Protein AF-A0AA45LBG2-F1 (afdb_monomer_lite)

pLDDT: mean 70.2, std 19.53, range [20.14, 95.31]

Radius of gyration: 30.75 Å; chains: 1; bounding box: 73×48×97 Å

Structure (mmCIF, N/CA/C/O backbone):
data_AF-A0AA45LBG2-F1
#
_entry.id   AF-A0AA45LBG2-F1
#
loop_
_atom_site.group_PDB
_atom_site.id
_atom_site.type_symbol
_atom_site.label_atom_id
_atom_site.label_alt_id
_atom_site.label_comp_id
_atom_site.label_asym_id
_atom_site.label_entity_id
_atom_site.label_seq_id
_atom_site.pdbx_PDB_ins_code
_atom_site.Cartn_x
_atom_site.Cartn_y
_atom_site.Cartn_z
_atom_site.occupancy
_atom_site.B_iso_or_equiv
_atom_site.auth_seq_id
_atom_site.auth_comp_id
_atom_site.auth_asym_id
_atom_site.auth_atom_id
_atom_site.pdbx_PDB_model_num
ATOM 1 N N . MET A 1 1 ? 12.306 25.252 9.907 1.00 35.25 1 MET A N 1
ATOM 2 C CA . MET A 1 1 ? 13.655 25.398 10.498 1.00 35.25 1 MET A CA 1
ATOM 3 C C . MET A 1 1 ? 13.544 25.411 12.016 1.00 35.25 1 MET A C 1
ATOM 5 O O . MET A 1 1 ? 12.486 25.764 12.512 1.00 35.25 1 MET A O 1
ATOM 9 N N . LEU A 1 2 ? 14.654 25.067 12.680 1.00 26.41 2 LEU A N 1
ATOM 10 C CA . LEU A 1 2 ? 14.924 25.036 14.128 1.00 26.41 2 LEU A CA 1
ATOM 11 C C . LEU A 1 2 ? 14.368 23.822 14.890 1.00 26.41 2 LEU A C 1
ATOM 13 O O . LEU A 1 2 ? 13.170 23.652 15.083 1.00 26.41 2 LEU A O 1
ATOM 17 N N . GLY A 1 3 ? 15.297 22.954 15.297 1.00 33.88 3 GLY A N 1
ATOM 18 C CA . GLY A 1 3 ? 15.044 21.768 16.107 1.00 33.88 3 GLY A CA 1
ATOM 19 C C . GLY A 1 3 ? 15.405 21.949 17.578 1.00 33.88 3 GLY A C 1
ATOM 20 O O . GLY A 1 3 ? 15.834 23.021 17.993 1.00 33.88 3 GLY A O 1
ATOM 21 N N . LYS A 1 4 ? 15.269 20.857 18.338 1.00 25.25 4 LYS A N 1
ATOM 22 C CA . LYS A 1 4 ? 16.188 20.402 19.398 1.00 25.25 4 LYS A CA 1
ATOM 23 C C . LYS A 1 4 ? 15.716 19.049 19.949 1.00 25.25 4 LYS A C 1
ATOM 25 O O . LYS A 1 4 ? 14.526 18.755 20.006 1.00 25.25 4 LYS A O 1
ATOM 30 N N . SER A 1 5 ? 16.699 18.224 20.301 1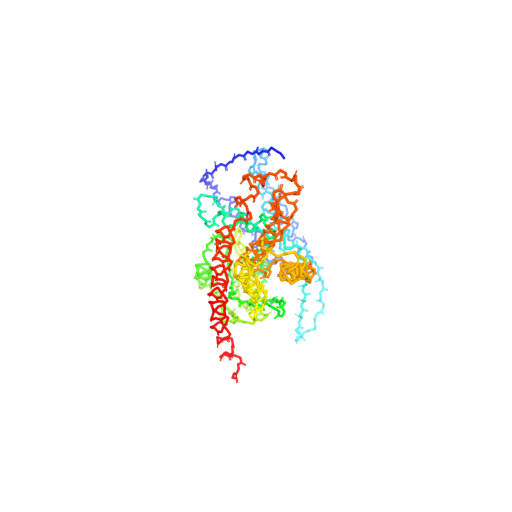.00 34.12 5 SER A N 1
ATOM 31 C CA . SER A 1 5 ? 16.584 16.914 20.951 1.00 34.12 5 SER A CA 1
ATOM 32 C C . SER A 1 5 ? 16.125 17.058 22.405 1.00 34.12 5 SER A C 1
ATOM 34 O O . SER A 1 5 ? 16.555 17.988 23.083 1.00 34.12 5 SER A O 1
ATOM 36 N N . LEU A 1 6 ? 15.332 16.109 22.914 1.00 20.69 6 LEU A N 1
ATOM 37 C CA . LEU A 1 6 ? 15.198 15.911 24.356 1.00 20.69 6 LEU A CA 1
ATOM 38 C C . LEU A 1 6 ? 14.991 14.427 24.680 1.00 20.69 6 LEU A C 1
ATOM 40 O O . LEU A 1 6 ? 14.014 13.801 24.271 1.00 20.69 6 LEU A O 1
ATOM 44 N N . LYS A 1 7 ? 15.937 13.869 25.433 1.00 30.55 7 LYS A N 1
ATOM 45 C CA . LYS A 1 7 ? 15.883 12.530 26.020 1.00 30.55 7 LYS A CA 1
ATOM 46 C C . LYS A 1 7 ? 15.613 12.731 27.508 1.00 30.55 7 LYS A C 1
ATOM 48 O O . LYS A 1 7 ? 16.436 13.343 28.176 1.00 30.55 7 LYS A O 1
ATOM 53 N N . ILE A 1 8 ? 14.488 12.242 28.029 1.00 20.14 8 ILE A N 1
ATOM 54 C CA . ILE A 1 8 ? 14.206 12.279 29.472 1.00 20.14 8 ILE A CA 1
ATOM 55 C C . ILE A 1 8 ? 13.720 10.903 29.923 1.00 20.14 8 ILE A C 1
ATOM 57 O O . ILE A 1 8 ? 12.701 10.400 29.455 1.00 20.14 8 ILE A O 1
ATOM 61 N N . ARG A 1 9 ? 14.480 10.305 30.845 1.00 28.97 9 ARG A N 1
ATOM 62 C CA . ARG A 1 9 ? 13.965 9.371 31.848 1.00 28.97 9 ARG A CA 1
ATOM 63 C C . ARG A 1 9 ? 13.453 10.224 33.006 1.00 28.97 9 ARG A C 1
ATOM 65 O O . ARG A 1 9 ? 14.201 11.077 33.471 1.00 28.97 9 ARG A O 1
ATOM 72 N N . SER A 1 10 ? 12.262 9.952 33.521 1.00 22.25 10 SER A N 1
ATOM 73 C CA . SER A 1 10 ? 11.932 10.339 34.892 1.00 22.25 10 SER A CA 1
ATOM 74 C C . SER A 1 10 ? 11.197 9.204 35.598 1.00 22.25 10 SER A C 1
ATOM 76 O O . SER A 1 10 ? 10.393 8.477 35.014 1.00 22.25 10 SER A O 1
ATOM 78 N N . LYS A 1 11 ? 11.576 9.013 36.859 1.00 30.53 11 LYS A N 1
ATOM 79 C CA . LYS A 1 11 ? 10.874 8.230 37.871 1.00 30.53 11 LYS A CA 1
ATOM 80 C C . LYS A 1 11 ? 10.246 9.292 38.769 1.00 30.53 11 LYS A C 1
ATOM 82 O O . LYS A 1 11 ? 10.995 10.072 39.351 1.00 30.53 11 LYS A O 1
ATOM 87 N N . THR A 1 12 ? 8.923 9.338 38.875 1.00 29.08 12 THR A N 1
ATOM 88 C CA . THR A 1 12 ? 8.238 10.326 39.723 1.00 29.08 12 THR A CA 1
ATOM 89 C C . THR A 1 12 ? 7.514 9.602 40.856 1.00 29.08 12 THR A C 1
ATOM 91 O O . THR A 1 12 ? 6.721 8.693 40.609 1.00 29.08 12 THR A O 1
ATOM 94 N N . ARG A 1 13 ? 7.822 9.975 42.104 1.00 29.02 13 ARG A N 1
ATOM 95 C CA . ARG A 1 13 ? 7.054 9.615 43.307 1.00 29.02 13 ARG A CA 1
ATOM 96 C C . ARG A 1 13 ? 6.000 10.700 43.528 1.00 29.02 13 ARG A C 1
ATOM 98 O O . ARG A 1 13 ? 6.351 11.870 43.603 1.00 29.02 13 ARG A O 1
ATOM 105 N N . PHE A 1 14 ? 4.739 10.298 43.641 1.00 35.19 14 PHE A N 1
ATOM 106 C CA . PHE A 1 14 ? 3.656 11.140 44.156 1.00 35.19 14 PHE A CA 1
ATOM 107 C C . PHE A 1 14 ? 3.717 11.168 45.694 1.00 35.19 14 PHE A C 1
ATOM 109 O O . PHE A 1 14 ? 4.195 10.202 46.294 1.00 35.19 14 PHE A O 1
ATOM 116 N N . ARG A 1 15 ? 3.180 12.214 46.337 1.00 45.16 15 ARG A N 1
ATOM 117 C CA . ARG A 1 15 ? 2.602 12.053 47.683 1.00 45.16 15 ARG A CA 1
ATOM 118 C C . ARG A 1 15 ? 1.283 11.286 47.523 1.00 45.16 15 ARG A C 1
ATOM 120 O O . ARG A 1 15 ? 0.540 11.544 46.579 1.00 45.16 15 ARG A O 1
ATOM 127 N N . ASN A 1 16 ? 1.031 10.297 48.381 1.00 47.50 16 ASN A N 1
ATOM 128 C CA . ASN A 1 16 ? -0.108 9.380 48.228 1.00 47.50 16 ASN A CA 1
ATOM 129 C C . ASN A 1 16 ? -1.469 10.102 48.226 1.00 47.50 16 ASN A C 1
ATOM 131 O O . ASN A 1 16 ? -2.385 9.654 47.540 1.00 47.50 16 ASN A O 1
ATOM 135 N N . ASP A 1 17 ? -1.564 11.245 48.900 1.00 41.84 17 ASP A N 1
ATOM 136 C CA . ASP A 1 17 ? -2.836 11.922 49.171 1.00 41.84 17 ASP A CA 1
ATOM 137 C C . ASP A 1 17 ? -3.380 12.674 47.938 1.00 41.84 17 ASP A C 1
ATOM 139 O O . ASP A 1 17 ? -4.563 12.591 47.618 1.00 41.84 17 ASP A O 1
ATOM 143 N N . GLU A 1 18 ? -2.511 13.308 47.143 1.00 44.03 18 GLU A N 1
ATOM 144 C CA . GLU A 1 18 ? -2.893 14.021 45.907 1.00 44.03 18 GLU A CA 1
ATOM 145 C C . GLU A 1 18 ? -3.317 13.063 44.783 1.00 44.03 18 GLU A C 1
ATOM 147 O O . GLU A 1 18 ? -4.168 13.375 43.946 1.00 44.03 18 GLU A O 1
ATOM 152 N N . LYS A 1 19 ? -2.728 11.860 44.770 1.00 45.91 19 LYS A N 1
ATOM 153 C CA . LYS A 1 19 ? -3.085 10.803 43.822 1.00 45.91 19 LYS A CA 1
ATOM 154 C C . LYS A 1 19 ? -4.470 10.230 44.127 1.00 45.91 19 LYS A C 1
ATOM 156 O O . LYS A 1 19 ? -5.181 9.888 43.185 1.00 45.91 19 LYS A O 1
ATOM 161 N N . LEU A 1 20 ? -4.858 10.148 45.403 1.00 49.62 20 LEU A N 1
ATOM 162 C CA . LEU A 1 20 ? -6.209 9.746 45.799 1.00 49.62 20 LEU A CA 1
ATOM 163 C C . LEU A 1 20 ? -7.251 10.767 45.326 1.00 49.62 20 LEU A C 1
ATOM 165 O O . LEU A 1 20 ? -8.198 10.381 44.649 1.00 49.62 20 LEU A O 1
ATOM 169 N N . ILE A 1 21 ? -7.022 12.063 45.564 1.00 49.34 21 ILE A N 1
ATOM 170 C CA . ILE A 1 21 ? -7.987 13.127 45.230 1.00 49.34 21 ILE A CA 1
ATOM 171 C C . ILE A 1 21 ? -8.303 13.166 43.728 1.00 49.34 21 ILE A C 1
ATOM 173 O O . ILE A 1 21 ? -9.465 13.272 43.340 1.00 49.34 21 ILE A O 1
ATOM 177 N N . LEU A 1 22 ? -7.296 13.035 42.858 1.00 47.09 22 LEU A N 1
ATOM 178 C CA . LEU A 1 22 ? -7.505 13.046 41.403 1.00 47.09 22 LEU A CA 1
ATOM 179 C C . LEU A 1 22 ? -8.174 11.767 40.883 1.00 47.09 22 LEU A C 1
ATOM 181 O O . LEU A 1 22 ? -8.957 11.823 39.933 1.00 47.09 22 LEU A O 1
ATOM 185 N N . VAL A 1 23 ? -7.880 10.617 41.497 1.00 50.72 23 VAL A N 1
ATOM 186 C CA . VAL A 1 23 ? -8.556 9.351 41.181 1.00 50.72 23 VAL A CA 1
ATOM 187 C C . VAL A 1 23 ? -10.022 9.412 41.610 1.00 50.72 23 VAL A C 1
ATOM 189 O O . VAL A 1 23 ? -10.887 8.986 40.848 1.00 50.72 23 VAL A O 1
ATOM 192 N N . ASP A 1 24 ? -10.313 9.992 42.771 1.00 55.38 24 ASP A N 1
ATOM 193 C CA . ASP A 1 24 ? -11.675 10.126 43.286 1.00 55.38 24 ASP A CA 1
ATOM 194 C C . ASP A 1 24 ? -12.478 11.193 42.527 1.00 55.38 24 ASP A C 1
ATOM 196 O O . ASP A 1 24 ? -13.630 10.944 42.181 1.00 55.38 24 ASP A O 1
ATOM 200 N N . CYS A 1 25 ? -11.859 12.300 42.097 1.00 48.75 25 CYS A N 1
ATOM 201 C CA . CYS A 1 25 ? -12.493 13.246 41.168 1.00 48.75 25 CYS A CA 1
ATOM 202 C C . CYS A 1 25 ? -12.812 12.597 39.814 1.00 48.75 25 CYS A C 1
ATOM 204 O O . CYS A 1 25 ? -13.863 12.862 39.237 1.00 48.75 25 CYS A O 1
ATOM 206 N N . GLY A 1 26 ? -11.933 11.722 39.313 1.00 48.25 26 GLY A N 1
ATOM 207 C CA . GLY A 1 26 ? -12.191 10.940 38.104 1.00 48.25 26 GLY A CA 1
ATOM 208 C C . GLY A 1 26 ? -13.379 9.985 38.254 1.00 48.25 26 GLY A C 1
ATOM 209 O O . GLY A 1 26 ? -14.166 9.862 37.321 1.00 48.25 26 GLY A O 1
ATOM 210 N N . LYS A 1 27 ? -13.541 9.349 39.424 1.00 52.56 27 LYS A N 1
ATOM 211 C CA . LYS A 1 27 ? -14.705 8.499 39.736 1.00 52.56 27 LYS A CA 1
ATOM 212 C C . LYS A 1 27 ? -15.990 9.316 39.875 1.00 52.56 27 LYS A C 1
ATOM 214 O O . LYS A 1 27 ? -17.020 8.907 39.351 1.00 52.56 27 LYS A O 1
ATOM 219 N N . ASP A 1 28 ? -15.933 10.471 40.531 1.00 50.19 28 ASP A N 1
ATOM 220 C CA . ASP A 1 28 ? -17.099 11.342 40.712 1.00 50.19 28 ASP A CA 1
ATOM 221 C C . ASP A 1 28 ? -17.580 11.944 39.387 1.00 50.19 28 ASP A C 1
ATOM 223 O O . ASP A 1 28 ? -18.779 12.094 39.189 1.00 50.19 28 ASP A O 1
ATOM 227 N N . PHE A 1 29 ? -16.668 12.198 38.443 1.00 48.72 29 PHE A N 1
ATOM 228 C CA . PHE A 1 29 ? -17.009 12.633 37.083 1.00 48.72 29 PHE A CA 1
ATOM 229 C C . PHE A 1 29 ? -17.659 11.523 36.237 1.00 48.72 29 PHE A C 1
ATOM 231 O O . PHE A 1 29 ? -18.346 11.800 35.260 1.00 48.72 29 PHE A O 1
ATOM 238 N N . VAL A 1 30 ? -17.418 10.252 36.573 1.00 45.38 30 VAL A N 1
ATOM 239 C CA . VAL A 1 30 ? -18.142 9.124 35.964 1.00 45.38 30 VAL A CA 1
ATOM 240 C C . VAL A 1 30 ? -19.541 9.022 36.574 1.00 45.38 30 VAL A C 1
ATOM 242 O O . VAL A 1 30 ? -20.503 8.845 35.838 1.00 45.38 30 VAL A O 1
ATOM 245 N N . LYS A 1 31 ? -19.670 9.234 37.891 1.00 49.62 31 LYS A N 1
ATOM 246 C CA . LYS A 1 31 ? -20.962 9.240 38.594 1.00 49.62 31 LYS A CA 1
ATOM 247 C C . LYS A 1 31 ? -21.870 10.409 38.209 1.00 49.62 31 LYS A C 1
ATOM 249 O O . LYS A 1 31 ? -23.080 10.251 38.251 1.00 49.62 31 LYS A O 1
ATOM 254 N N . THR A 1 32 ? -21.336 11.563 37.796 1.00 42.84 32 THR A N 1
ATOM 255 C CA . THR A 1 32 ? -22.173 12.685 37.321 1.00 42.84 32 THR A CA 1
ATOM 256 C C . THR A 1 32 ? -22.963 12.368 36.058 1.00 42.84 32 THR A C 1
ATOM 258 O O . THR A 1 32 ? -23.977 13.012 35.817 1.00 42.84 32 THR A O 1
ATOM 261 N N . ALA A 1 33 ? -22.547 11.369 35.276 1.00 40.44 33 ALA A N 1
ATOM 262 C CA . ALA A 1 33 ? -23.326 10.887 34.138 1.00 40.44 33 ALA A CA 1
ATOM 263 C C . ALA A 1 33 ? -24.602 10.125 34.557 1.00 40.44 33 ALA A C 1
ATOM 265 O O . ALA A 1 33 ? -25.475 9.914 33.719 1.00 40.44 33 ALA A O 1
ATOM 266 N N . GLU A 1 34 ? -24.709 9.724 35.828 1.00 45.97 34 GLU A N 1
ATOM 267 C CA . GLU A 1 34 ? -25.845 8.991 36.408 1.00 45.97 34 GLU A CA 1
ATOM 268 C C . GLU A 1 34 ? -26.802 9.910 37.197 1.00 45.97 34 GLU A C 1
ATOM 270 O O . GLU A 1 34 ? -27.829 9.449 37.690 1.00 45.97 34 GLU A O 1
ATOM 275 N N . LEU A 1 35 ? -26.474 11.201 37.332 1.00 46.50 35 LEU A N 1
ATOM 276 C CA . LEU A 1 35 ? -27.258 12.194 38.073 1.00 46.50 35 LEU A CA 1
ATOM 277 C C . LEU A 1 35 ? -28.213 12.959 37.144 1.00 46.50 35 LEU A C 1
ATOM 279 O O . LEU A 1 35 ? -27.947 13.117 35.950 1.00 46.50 35 LEU A O 1
ATOM 283 N N . ASP A 1 36 ? -29.317 13.475 37.692 1.00 58.44 36 ASP A N 1
ATOM 284 C CA . ASP A 1 36 ? -30.150 14.443 36.970 1.00 58.44 36 ASP A CA 1
ATOM 285 C C . ASP A 1 36 ? -29.388 15.755 36.719 1.00 58.44 36 ASP A C 1
ATOM 287 O O . ASP A 1 36 ? -28.331 16.001 37.296 1.00 58.44 36 ASP A O 1
ATOM 291 N N . SER A 1 37 ? -29.900 16.610 35.830 1.00 39.34 37 SER A N 1
ATOM 292 C CA . SER A 1 37 ? -29.163 17.794 35.374 1.00 39.34 37 SER A CA 1
ATOM 293 C C . SER A 1 37 ? -28.800 18.767 36.494 1.00 39.34 37 SER A C 1
ATOM 295 O O . SER A 1 37 ? -27.741 19.381 36.420 1.00 39.34 37 SER A O 1
ATOM 297 N N . VAL A 1 38 ? -29.650 18.896 37.515 1.00 49.56 38 VAL A N 1
ATOM 298 C CA . VAL A 1 38 ? -29.421 19.822 38.631 1.00 49.56 38 VAL A CA 1
ATOM 299 C C . VAL A 1 38 ? -28.369 19.230 39.564 1.00 49.56 38 VAL A C 1
ATOM 301 O O . VAL A 1 38 ? -27.370 19.879 39.863 1.00 49.56 38 VAL A O 1
ATOM 304 N N . ALA A 1 39 ? -28.518 17.954 39.920 1.00 50.31 39 ALA A N 1
ATOM 305 C CA . ALA A 1 39 ? -27.552 17.238 40.746 1.00 50.31 39 ALA A CA 1
ATOM 306 C C . ALA A 1 39 ? -26.183 17.081 40.055 1.00 50.31 39 ALA A C 1
ATOM 308 O O . ALA A 1 39 ? -25.141 17.144 40.707 1.00 50.31 39 ALA A O 1
ATOM 309 N N . ALA A 1 40 ? -26.153 16.907 38.732 1.00 42.72 40 ALA A N 1
ATOM 310 C CA . ALA A 1 40 ? -24.925 16.860 37.949 1.00 42.72 40 ALA A CA 1
ATOM 311 C C . ALA A 1 40 ? -24.218 18.220 37.938 1.00 42.72 40 ALA A C 1
ATOM 313 O O . ALA A 1 40 ? -23.002 18.266 38.114 1.00 42.72 40 ALA A O 1
ATOM 314 N N . GLU A 1 41 ? -24.957 19.319 37.763 1.00 43.81 41 GLU A N 1
ATOM 315 C CA . GLU A 1 41 ? -24.421 20.684 37.788 1.00 43.81 41 GLU A CA 1
ATOM 316 C C . GLU A 1 41 ? -23.852 21.046 39.167 1.00 43.81 41 GLU A C 1
ATOM 318 O O . GLU A 1 41 ? -22.713 21.511 39.261 1.00 43.81 41 GLU A O 1
ATOM 323 N N . GLU A 1 42 ? -24.570 20.719 40.243 1.00 54.19 42 GLU A N 1
ATOM 324 C CA . GLU A 1 42 ? -24.085 20.869 41.619 1.00 54.19 42 GLU A CA 1
ATOM 325 C C . GLU A 1 42 ? -22.836 20.024 41.876 1.00 54.19 42 GLU A C 1
ATOM 327 O O . GLU A 1 42 ? -21.849 20.507 42.435 1.00 54.19 42 GLU A O 1
ATOM 332 N N . LYS A 1 43 ? -22.822 18.774 41.401 1.00 53.62 43 LYS A N 1
ATOM 333 C CA . LYS A 1 43 ? -21.666 17.890 41.556 1.00 53.62 43 LYS A CA 1
ATOM 334 C C . LYS A 1 43 ? -20.476 18.347 40.714 1.00 53.62 43 LYS A C 1
ATOM 336 O O . LYS A 1 43 ? -19.336 18.198 41.152 1.00 53.62 43 LYS A O 1
ATOM 341 N N . PHE A 1 44 ? -20.697 18.948 39.544 1.00 47.44 44 PHE A N 1
ATOM 342 C CA . PHE A 1 44 ? -19.635 19.588 38.767 1.00 47.44 44 PHE A CA 1
ATOM 343 C C . PHE A 1 44 ? -19.087 20.823 39.474 1.00 47.44 44 PHE A C 1
ATOM 345 O O . PHE A 1 44 ? -17.869 20.992 39.494 1.00 47.44 44 PHE A O 1
ATOM 352 N N . ALA A 1 45 ? -19.939 21.644 40.089 1.00 50.69 45 ALA A N 1
ATOM 353 C CA . ALA A 1 45 ? -19.506 22.771 40.906 1.00 50.69 45 ALA A CA 1
ATOM 354 C C . ALA A 1 45 ? -18.710 22.302 42.139 1.00 50.69 45 ALA A C 1
ATOM 356 O O . ALA A 1 45 ? -17.660 22.868 42.437 1.00 50.69 45 ALA A O 1
ATOM 357 N N . GLU A 1 46 ? -19.130 21.215 42.793 1.00 58.56 46 GLU A N 1
ATOM 358 C CA . GLU A 1 46 ? -18.412 20.586 43.910 1.00 58.56 46 GLU A CA 1
ATOM 359 C C . GLU A 1 46 ? -17.051 20.027 43.462 1.00 58.56 46 GLU A C 1
ATOM 361 O O . GLU A 1 46 ? -16.023 20.294 44.086 1.00 58.56 46 GLU A O 1
ATOM 366 N N . VAL A 1 47 ? -17.001 19.280 42.352 1.00 52.53 47 VAL A N 1
ATOM 367 C CA . VAL A 1 47 ? -15.747 18.776 41.768 1.00 52.53 47 VAL A CA 1
ATOM 368 C C . VAL A 1 47 ? -14.837 19.946 41.399 1.00 52.53 47 VAL A C 1
ATOM 370 O O . VAL A 1 47 ? -13.652 19.913 41.727 1.00 52.53 47 VAL A O 1
ATOM 373 N N . ALA A 1 48 ? -15.381 20.992 40.776 1.00 48.62 48 ALA A N 1
ATOM 374 C CA . ALA A 1 48 ? -14.640 22.193 40.425 1.00 48.62 48 ALA A CA 1
ATOM 375 C C . ALA A 1 48 ? -14.075 22.883 41.672 1.00 48.62 48 ALA A C 1
ATOM 377 O O . ALA A 1 48 ? -12.892 23.200 41.676 1.00 48.62 48 ALA A O 1
ATOM 378 N N . GLN A 1 49 ? -14.851 23.039 42.749 1.00 54.06 49 GLN A N 1
ATOM 379 C CA . GLN A 1 49 ? -14.389 23.623 44.015 1.00 54.06 49 GLN A CA 1
ATOM 380 C C . GLN A 1 49 ? -13.327 22.769 44.717 1.00 54.06 49 GLN A C 1
ATOM 382 O O . GLN A 1 49 ? -12.324 23.312 45.181 1.00 54.06 49 GLN A O 1
ATOM 387 N N . ARG A 1 50 ? -13.486 21.438 44.749 1.00 57.66 50 ARG A N 1
ATOM 388 C CA . ARG A 1 50 ? -12.471 20.527 45.308 1.00 57.66 50 ARG A CA 1
ATOM 389 C C . ARG A 1 50 ? -11.163 20.624 44.537 1.00 57.66 50 ARG A C 1
ATOM 391 O O . ARG A 1 50 ? -10.106 20.674 45.150 1.00 57.66 50 ARG A O 1
ATOM 398 N N . VAL A 1 51 ? -11.227 20.714 43.209 1.00 48.19 51 VAL A N 1
ATOM 399 C CA . VAL A 1 51 ? -10.045 20.921 42.361 1.00 48.19 51 VAL A CA 1
ATOM 400 C C . VAL A 1 51 ? -9.471 22.335 42.528 1.00 48.19 51 VAL A C 1
ATOM 402 O O . VAL A 1 51 ? -8.257 22.489 42.475 1.00 48.19 51 VAL A O 1
ATOM 405 N N . ASN A 1 52 ? -10.307 23.345 42.792 1.00 43.69 52 ASN A N 1
ATOM 406 C CA . ASN A 1 52 ? -9.895 24.736 43.024 1.00 43.69 52 ASN A CA 1
ATOM 407 C C . ASN A 1 52 ? -9.132 24.917 44.354 1.00 43.69 52 ASN A C 1
ATOM 409 O O . ASN A 1 52 ? -8.275 25.787 44.459 1.00 43.69 52 ASN A O 1
ATOM 413 N N . GLY A 1 53 ? -9.423 24.087 45.366 1.00 44.44 53 GLY A N 1
ATOM 414 C CA . GLY A 1 53 ? -8.725 24.068 46.661 1.00 44.44 53 GLY A CA 1
ATOM 415 C C . GLY A 1 53 ? -7.475 23.182 46.700 1.00 44.44 53 GLY A C 1
ATOM 416 O O . GLY A 1 53 ? -6.629 23.339 47.583 1.00 44.44 53 GLY A O 1
ATOM 417 N N . VAL A 1 54 ? -7.311 22.276 45.730 1.00 47.66 54 VAL A N 1
ATOM 418 C CA . VAL A 1 54 ? -6.012 21.653 45.481 1.00 47.66 54 VAL A CA 1
ATOM 419 C C . VAL A 1 54 ? -5.165 22.731 44.821 1.00 47.66 54 VAL A C 1
ATOM 421 O O . VAL A 1 54 ? -5.223 22.918 43.608 1.00 47.66 54 VAL A O 1
ATOM 424 N N . ASN A 1 55 ? -4.375 23.440 45.631 1.00 38.41 55 ASN A N 1
ATOM 425 C CA . ASN A 1 55 ? -3.221 24.204 45.168 1.00 38.41 55 ASN A CA 1
ATOM 426 C C . ASN A 1 55 ? -2.264 23.223 44.476 1.00 38.41 55 ASN A C 1
ATOM 428 O O . ASN A 1 55 ? -1.240 22.813 45.021 1.00 38.41 55 ASN A O 1
ATOM 432 N N . LEU A 1 56 ? -2.607 22.816 43.255 1.00 39.06 56 LEU A N 1
ATOM 433 C CA . LEU A 1 56 ? -1.641 22.381 42.279 1.00 39.06 56 LEU A CA 1
ATOM 434 C C . LEU A 1 56 ? -0.812 23.632 42.068 1.00 39.06 56 LEU A C 1
ATOM 436 O O . LEU A 1 56 ? -1.199 24.496 41.287 1.00 39.06 56 LEU A O 1
ATOM 440 N N . GLU A 1 57 ? 0.260 23.775 42.849 1.00 35.00 57 GLU A N 1
ATOM 441 C CA . GLU A 1 57 ? 1.286 24.770 42.601 1.00 35.00 57 GLU A CA 1
ATOM 442 C C . GLU A 1 57 ? 1.618 24.632 41.116 1.00 35.00 57 GLU A C 1
ATOM 444 O O . GLU A 1 57 ? 2.282 23.681 40.688 1.00 35.00 57 GLU A O 1
ATOM 449 N N . PHE A 1 58 ? 1.082 25.547 40.307 1.00 36.12 58 PHE A N 1
ATOM 450 C CA . PHE A 1 58 ? 1.453 25.696 38.918 1.00 36.12 58 PHE A CA 1
ATOM 451 C C . PHE A 1 58 ? 2.826 26.335 38.955 1.00 36.12 58 PHE A C 1
ATOM 453 O O . PHE A 1 58 ? 3.005 27.513 38.650 1.00 36.12 58 PHE A O 1
ATOM 460 N N . LYS A 1 59 ? 3.817 25.548 39.376 1.00 36.31 59 LYS A N 1
ATOM 461 C CA . LYS A 1 59 ? 5.188 25.874 39.074 1.00 36.31 59 LYS A CA 1
ATOM 462 C C . LYS A 1 59 ? 5.227 26.010 37.561 1.00 36.31 59 LYS A C 1
ATOM 464 O O . LYS A 1 59 ? 4.745 25.169 36.803 1.00 36.31 59 LYS A O 1
ATOM 469 N N . THR A 1 60 ? 5.752 27.139 37.122 1.00 37.97 60 THR A N 1
ATOM 470 C CA . THR A 1 60 ? 6.050 27.457 35.725 1.00 37.97 60 THR A CA 1
ATOM 471 C C . THR A 1 60 ? 7.180 26.579 35.174 1.00 37.97 60 THR A C 1
ATOM 473 O O . THR A 1 60 ? 7.724 26.853 34.105 1.00 37.97 60 THR A O 1
ATOM 476 N N . ASP A 1 61 ? 7.533 25.496 35.870 1.00 40.50 61 ASP A N 1
ATOM 477 C CA . ASP A 1 61 ? 8.267 24.392 35.295 1.00 40.50 61 ASP A CA 1
ATOM 478 C C . ASP A 1 61 ? 7.333 23.630 34.336 1.00 40.50 61 ASP A C 1
ATOM 480 O O . ASP A 1 61 ? 6.121 23.521 34.513 1.00 40.50 61 ASP A O 1
ATOM 484 N N . GLY A 1 62 ? 7.870 23.126 33.225 1.00 40.28 62 GLY A N 1
ATOM 485 C CA . GLY A 1 62 ? 7.074 22.534 32.140 1.00 40.28 62 GLY A CA 1
ATOM 486 C C . GLY A 1 62 ? 6.212 21.311 32.517 1.00 40.28 62 GLY A C 1
ATOM 487 O O . GLY A 1 62 ? 5.609 20.710 31.628 1.00 40.28 62 GLY A O 1
ATOM 488 N N . GLU A 1 63 ? 6.146 20.912 33.790 1.00 38.28 63 GLU A N 1
ATOM 489 C CA . GLU A 1 63 ? 5.294 19.839 34.298 1.00 38.28 63 GLU A CA 1
ATOM 490 C C . GLU A 1 63 ? 3.844 20.271 34.548 1.00 38.28 63 GLU A C 1
ATOM 492 O O . GLU A 1 63 ? 2.942 19.529 34.152 1.00 38.28 63 GLU A O 1
ATOM 497 N N . GLY A 1 64 ? 3.590 21.446 35.139 1.00 35.84 64 GLY A N 1
ATOM 498 C CA . GLY A 1 64 ? 2.225 21.925 35.411 1.00 35.84 64 GLY A CA 1
ATOM 499 C C . GLY A 1 64 ? 1.415 22.114 34.125 1.00 35.84 64 GLY A C 1
ATOM 500 O O . GLY A 1 64 ? 0.301 21.602 33.982 1.00 35.84 64 GLY A O 1
ATOM 501 N N . LEU A 1 65 ? 2.047 22.720 33.115 1.00 39.88 65 LEU A N 1
ATOM 502 C CA . LEU A 1 65 ? 1.477 22.868 31.776 1.00 39.88 65 LEU A CA 1
ATOM 503 C C . LEU A 1 65 ? 1.265 21.510 31.084 1.00 39.88 65 LEU A C 1
ATOM 505 O O . LEU A 1 65 ? 0.249 21.307 30.423 1.00 39.88 65 LEU A O 1
ATOM 509 N N . ARG A 1 66 ? 2.174 20.538 31.255 1.00 43.62 66 ARG A N 1
ATOM 510 C CA . ARG A 1 66 ? 1.997 19.176 30.712 1.00 43.62 66 ARG A CA 1
ATOM 511 C C . ARG A 1 66 ? 0.820 18.444 31.349 1.00 43.62 66 ARG A C 1
ATOM 513 O O . ARG A 1 66 ? 0.133 17.708 30.640 1.00 43.62 66 ARG A O 1
ATOM 520 N N . ARG A 1 67 ? 0.574 18.636 32.648 1.00 45.62 67 ARG A N 1
ATOM 521 C CA . ARG A 1 67 ? -0.573 18.050 33.361 1.00 45.62 67 ARG A CA 1
ATOM 522 C C . ARG A 1 67 ? -1.880 18.681 32.891 1.00 45.62 67 ARG A C 1
ATOM 524 O O . ARG A 1 67 ? -2.759 17.941 32.459 1.00 45.62 67 ARG A O 1
ATOM 531 N N . ALA A 1 68 ? -1.962 20.011 32.838 1.00 44.34 68 ALA A N 1
ATOM 532 C CA . ALA A 1 68 ? -3.126 20.724 32.305 1.00 44.34 68 ALA A CA 1
ATOM 533 C C . ALA A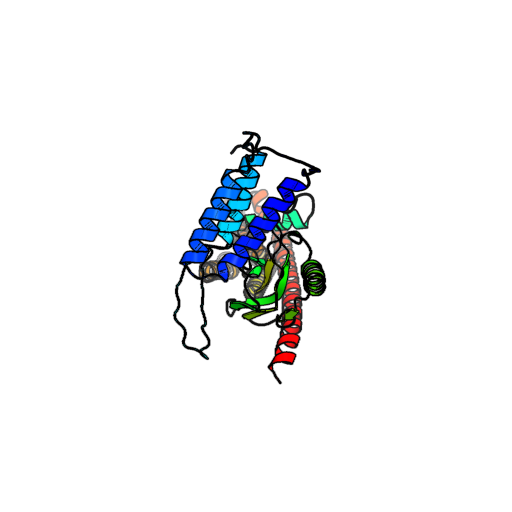 1 68 ? -3.408 20.364 30.836 1.00 44.34 68 ALA A C 1
ATOM 535 O O . ALA A 1 68 ? -4.549 20.107 30.471 1.00 44.34 68 ALA A O 1
ATOM 536 N N . LEU A 1 69 ? -2.372 20.236 30.000 1.00 45.09 69 LEU A N 1
ATOM 537 C CA . LEU A 1 69 ? -2.515 19.767 28.618 1.00 45.09 69 LEU A CA 1
ATOM 538 C C . LEU A 1 69 ? -2.939 18.299 28.532 1.00 45.09 69 LEU A C 1
ATOM 540 O O . LEU A 1 69 ? -3.634 17.933 27.591 1.00 45.09 69 LEU A O 1
ATOM 544 N N . SER A 1 70 ? -2.533 17.446 29.473 1.00 45.75 70 SER A N 1
ATOM 545 C CA . SER A 1 70 ? -2.936 16.033 29.498 1.00 45.75 70 SER A CA 1
ATOM 546 C C . SER A 1 70 ? -4.389 15.876 29.935 1.00 45.75 70 SER A C 1
ATOM 548 O O . SER A 1 70 ? -5.122 15.120 29.305 1.00 45.75 70 SER A O 1
ATOM 550 N N . VAL A 1 71 ? -4.818 16.638 30.944 1.00 47.84 71 VAL A N 1
ATOM 551 C CA . VAL A 1 71 ? -6.210 16.714 31.411 1.00 47.84 71 VAL A CA 1
ATOM 552 C C . VAL A 1 71 ? -7.096 17.355 30.341 1.00 47.84 71 VAL A C 1
ATOM 554 O O . VAL A 1 71 ? -8.109 16.782 29.959 1.00 47.84 71 VAL A O 1
ATOM 557 N N . GLY A 1 72 ? -6.662 18.471 29.754 1.00 44.59 72 GLY A N 1
ATOM 558 C CA . GLY A 1 72 ? -7.331 19.112 28.625 1.00 44.59 72 GLY A CA 1
ATOM 559 C C . GLY A 1 72 ? -7.465 18.162 27.436 1.00 44.59 72 GLY A C 1
ATOM 560 O O . GLY A 1 72 ? -8.569 17.923 26.971 1.00 44.59 72 GLY A O 1
ATOM 561 N N . ARG A 1 73 ? -6.380 17.503 27.001 1.00 46.09 73 ARG A N 1
ATOM 562 C CA . ARG A 1 73 ? -6.437 16.479 25.938 1.00 46.09 73 ARG A CA 1
ATOM 563 C C . ARG A 1 73 ? -7.332 15.300 26.303 1.00 46.09 73 ARG A C 1
ATOM 565 O O . ARG A 1 73 ? -7.978 14.761 25.411 1.00 46.09 73 ARG A O 1
ATOM 572 N N . TYR A 1 74 ? -7.353 14.886 27.565 1.00 48.25 74 TYR A N 1
ATOM 573 C CA . TYR A 1 74 ? -8.228 13.825 28.052 1.00 48.25 74 TYR A CA 1
ATOM 574 C C . TYR A 1 74 ? -9.702 14.218 27.894 1.00 48.25 74 TYR A C 1
ATOM 576 O O . TYR A 1 74 ? -10.469 13.446 27.319 1.00 48.25 74 TYR A O 1
ATOM 584 N N . PHE A 1 75 ? -10.074 15.435 28.297 1.00 49.62 75 PHE A N 1
ATOM 585 C CA . PHE A 1 75 ? -11.432 15.955 28.144 1.00 49.62 75 PHE A CA 1
ATOM 586 C C . PHE A 1 75 ? -11.795 16.215 26.680 1.00 49.62 75 PHE A C 1
ATOM 588 O O . PHE A 1 75 ? -12.789 15.674 26.207 1.00 49.62 75 PHE A O 1
ATOM 595 N N . THR A 1 76 ? -10.960 16.917 25.909 1.00 46.03 76 THR A N 1
ATOM 596 C CA . THR A 1 76 ? -11.240 17.233 24.496 1.00 46.03 76 THR A CA 1
ATOM 597 C C . THR A 1 76 ? -11.346 15.981 23.618 1.00 46.03 76 THR A C 1
ATOM 599 O O . THR A 1 76 ? -12.141 15.953 22.685 1.00 46.03 76 THR A O 1
ATOM 602 N N . LYS A 1 77 ? -10.585 14.911 23.905 1.00 48.66 77 LYS A N 1
ATOM 603 C CA . LYS A 1 77 ? -10.688 13.638 23.161 1.00 48.66 77 LYS A CA 1
ATOM 604 C C . LYS A 1 77 ? -11.940 12.819 23.508 1.00 48.66 77 LYS A C 1
ATOM 606 O O . LYS A 1 77 ? -12.291 11.911 22.751 1.00 48.66 77 LYS A O 1
ATOM 611 N N . ARG A 1 78 ? -12.582 13.075 24.654 1.00 48.41 78 ARG A N 1
ATOM 612 C CA . ARG A 1 78 ? -13.644 12.214 25.208 1.00 48.41 78 ARG A CA 1
ATOM 613 C C . ARG A 1 78 ? -15.012 12.905 25.313 1.00 48.41 78 ARG A C 1
ATOM 615 O O . ARG A 1 78 ? -16.036 12.230 2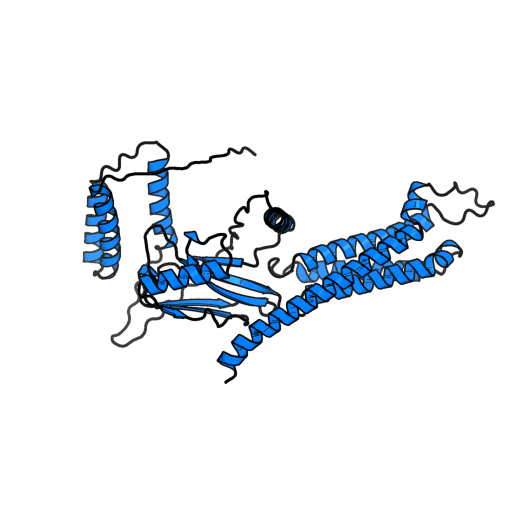5.202 1.00 48.41 78 ARG A O 1
ATOM 622 N N . TYR A 1 79 ? -15.047 14.228 25.451 1.00 50.38 79 TYR A N 1
ATOM 623 C CA . TYR A 1 79 ? -16.245 14.987 25.798 1.00 50.38 79 TYR A CA 1
ATOM 624 C C . TYR A 1 79 ? -16.229 16.386 25.169 1.00 50.38 79 TYR A C 1
ATOM 626 O O . TYR A 1 79 ? -15.609 17.293 25.707 1.00 50.38 79 TYR A O 1
ATOM 634 N N . LEU A 1 80 ? -16.954 16.587 24.067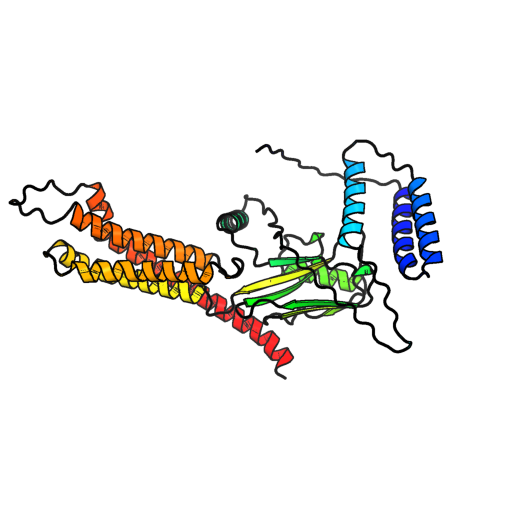 1.00 44.72 80 LEU A N 1
ATOM 635 C CA . LEU A 1 80 ? -18.029 17.587 24.056 1.00 44.72 80 LEU A CA 1
ATOM 636 C C . LEU A 1 80 ? -18.948 17.361 22.844 1.00 44.72 80 LEU A C 1
ATOM 638 O O . LEU A 1 80 ? -18.712 17.866 21.757 1.00 44.72 80 LEU A O 1
ATOM 642 N N . PHE A 1 81 ? -19.998 16.573 23.062 1.00 43.28 81 PHE A N 1
ATOM 643 C CA . PHE A 1 81 ? -21.276 16.701 22.362 1.00 43.28 81 PHE A CA 1
ATOM 644 C C . PHE A 1 81 ? -22.322 16.384 23.420 1.00 43.28 81 PHE A C 1
ATOM 646 O O . PHE A 1 81 ? -22.377 15.245 23.896 1.00 43.28 81 PHE A O 1
ATOM 653 N N . TRP A 1 82 ? -23.046 17.414 23.847 1.00 42.59 82 TRP A N 1
ATOM 654 C CA . TRP A 1 82 ? -24.230 17.286 24.682 1.00 42.59 82 TRP A CA 1
ATOM 655 C C . TRP A 1 82 ? -25.421 17.149 23.743 1.00 42.59 82 TRP A C 1
ATOM 657 O O . TRP A 1 82 ? -25.655 18.029 22.917 1.00 42.59 82 TRP A O 1
ATOM 667 N N . VAL A 1 83 ? -26.139 16.035 23.840 1.00 39.41 83 VAL A N 1
ATOM 668 C CA . VAL A 1 83 ? -27.406 15.831 23.138 1.00 39.41 83 VAL A CA 1
ATOM 669 C C . VAL A 1 83 ? -28.373 15.248 24.156 1.00 39.41 83 VAL A C 1
ATOM 671 O O . VAL A 1 83 ? -28.151 14.153 24.666 1.00 39.41 83 VAL A O 1
ATOM 674 N N . ARG A 1 84 ? -29.426 16.000 24.478 1.00 40.84 84 ARG A N 1
ATOM 675 C CA . ARG A 1 84 ? -30.566 15.491 25.240 1.00 40.84 84 ARG A CA 1
ATOM 676 C C . ARG A 1 84 ? -31.447 14.719 24.269 1.00 40.84 84 ARG A C 1
ATOM 678 O O . ARG A 1 84 ? -31.895 15.287 23.276 1.00 40.84 84 ARG A O 1
ATOM 685 N N . VAL A 1 85 ? -31.671 13.440 24.544 1.00 45.59 85 VAL A N 1
ATOM 686 C CA . VAL A 1 85 ? -32.541 12.593 23.727 1.00 45.59 85 VAL A CA 1
ATOM 687 C C . VAL A 1 85 ? -33.598 11.983 24.633 1.00 45.59 85 VAL A C 1
ATOM 689 O O . VAL A 1 85 ? -33.269 11.309 25.605 1.00 45.59 85 VAL A O 1
ATOM 692 N N . GLU A 1 86 ? -34.865 12.255 24.343 1.00 47.88 86 GLU A N 1
ATOM 693 C CA . GLU A 1 86 ? -35.993 11.744 25.118 1.00 47.88 86 GLU A CA 1
ATOM 694 C C . GLU A 1 86 ? -36.453 10.410 24.514 1.00 47.88 86 GLU A C 1
ATOM 696 O O . GLU A 1 86 ? -36.886 10.354 23.364 1.00 47.88 86 GLU A O 1
ATOM 701 N N . ALA A 1 87 ? -36.322 9.324 25.280 1.00 51.69 87 ALA A N 1
ATOM 702 C CA . ALA A 1 87 ? -36.742 7.976 24.897 1.00 51.69 87 ALA A CA 1
ATOM 703 C C . ALA A 1 87 ? -37.885 7.503 25.808 1.00 51.69 87 ALA A C 1
ATOM 705 O O . ALA A 1 87 ? -37.904 7.797 27.002 1.00 51.69 87 ALA A O 1
ATOM 706 N N . ARG A 1 88 ? -38.850 6.761 25.256 1.00 56.72 88 ARG A N 1
ATOM 707 C CA . ARG A 1 88 ? -39.967 6.195 26.032 1.00 56.72 88 ARG A CA 1
ATOM 708 C C . ARG A 1 88 ? -39.516 4.941 26.801 1.00 56.72 88 ARG A C 1
ATOM 710 O O . ARG A 1 88 ? -38.621 4.240 26.320 1.00 56.72 88 ARG A O 1
ATOM 717 N N . PRO A 1 89 ? -40.146 4.596 27.939 1.00 49.03 89 PRO A N 1
ATOM 718 C CA . PRO A 1 89 ? -39.893 3.327 28.621 1.00 49.03 89 PRO A CA 1
ATOM 719 C C . PRO A 1 89 ? -40.043 2.139 27.656 1.00 49.03 89 PRO A C 1
ATOM 721 O O . PRO A 1 89 ? -41.035 2.052 26.934 1.00 49.03 89 PRO A O 1
ATOM 724 N N . GLY A 1 90 ? -39.040 1.258 27.607 1.00 53.81 90 GLY A N 1
ATOM 725 C CA . GLY A 1 90 ? -39.008 0.100 26.701 1.00 53.81 90 GLY A CA 1
ATOM 726 C C . GLY A 1 90 ? -38.541 0.386 25.266 1.00 53.81 90 GLY A C 1
ATOM 727 O O . GLY A 1 90 ? -38.538 -0.527 24.446 1.00 53.81 90 GLY A O 1
ATOM 728 N N . SER A 1 91 ? -38.136 1.621 24.944 1.00 45.38 91 SER A N 1
ATOM 729 C CA . SER A 1 91 ? -37.575 1.954 23.627 1.00 45.38 91 SER A CA 1
ATOM 730 C C . SER A 1 91 ? -36.046 1.885 23.609 1.00 45.38 91 SER A C 1
ATOM 732 O O . SER A 1 91 ? -35.377 2.250 24.575 1.00 45.38 91 SER A O 1
ATOM 734 N N . TYR A 1 92 ? -35.492 1.422 22.487 1.00 44.59 92 TYR A N 1
ATOM 735 C CA . TYR A 1 92 ? -34.056 1.442 22.229 1.00 44.59 92 TYR A CA 1
ATOM 736 C C . TYR A 1 92 ? -33.674 2.768 21.579 1.00 44.59 92 TYR A C 1
ATOM 738 O O . TYR A 1 92 ? -34.197 3.125 20.524 1.00 44.59 92 TYR A O 1
ATOM 746 N N . LEU A 1 93 ? -32.741 3.485 22.200 1.00 42.25 93 LEU A N 1
ATOM 747 C CA . LEU A 1 93 ? -32.184 4.711 21.651 1.00 42.25 93 LEU A CA 1
ATOM 748 C C . LEU A 1 93 ? -30.837 4.420 20.981 1.00 42.25 93 LEU A C 1
ATOM 750 O O . LEU A 1 93 ? -29.896 3.982 21.642 1.00 42.25 93 LEU A O 1
ATOM 754 N N . ARG A 1 94 ? -30.722 4.706 19.681 1.00 48.53 94 ARG A N 1
ATOM 755 C CA . ARG A 1 94 ? -29.455 4.637 18.940 1.00 48.53 94 ARG A CA 1
ATOM 756 C C . ARG A 1 94 ? -28.949 6.051 18.666 1.00 48.53 94 ARG A C 1
ATOM 758 O O . ARG A 1 94 ? -29.616 6.821 17.984 1.00 48.53 94 ARG A O 1
ATOM 765 N N . ILE A 1 95 ? -27.767 6.385 19.179 1.00 46.56 95 ILE A N 1
ATOM 766 C CA . ILE A 1 95 ? -27.067 7.635 18.857 1.00 46.56 95 ILE A CA 1
ATOM 767 C C . ILE A 1 95 ? -25.945 7.295 17.880 1.00 46.56 95 ILE A C 1
ATOM 769 O O . ILE A 1 95 ? -24.948 6.681 18.258 1.00 46.56 95 ILE A O 1
ATOM 773 N N . GLU A 1 96 ? -26.109 7.687 16.620 1.00 42.84 96 GLU A N 1
ATOM 774 C CA . GLU A 1 96 ? -25.078 7.531 15.594 1.00 42.84 96 GLU A CA 1
ATOM 775 C C . GLU A 1 96 ? -24.230 8.805 15.512 1.00 42.84 96 GLU A C 1
ATOM 777 O O . GLU A 1 96 ? -24.746 9.903 15.308 1.00 42.84 96 GLU A O 1
ATOM 782 N N . TYR A 1 97 ? -22.913 8.670 15.676 1.00 46.56 97 TYR A N 1
ATOM 783 C CA . TYR A 1 97 ? -21.961 9.769 15.528 1.00 46.56 97 TYR A CA 1
ATOM 784 C C . TYR A 1 97 ? -20.975 9.441 14.411 1.00 46.56 97 TYR A C 1
ATOM 786 O O . TYR A 1 97 ? -20.237 8.460 14.487 1.00 46.56 97 TYR A O 1
ATOM 794 N N . SER A 1 98 ? -20.934 10.292 13.387 1.00 41.22 98 SER A N 1
ATOM 795 C CA . SER A 1 98 ? -19.959 10.210 12.303 1.00 41.22 98 SER A CA 1
ATOM 796 C C . SER A 1 98 ? -19.039 11.420 12.373 1.00 41.22 98 SER A C 1
ATOM 798 O O . SER A 1 98 ? -19.499 12.561 12.367 1.00 41.22 98 SER A O 1
ATOM 800 N N . TYR A 1 99 ? -17.729 11.189 12.443 1.00 42.72 99 TYR A N 1
ATOM 801 C CA . TYR A 1 99 ? -16.741 12.258 12.359 1.00 42.72 99 TYR A CA 1
ATOM 802 C C . TYR A 1 99 ? -15.788 12.011 11.204 1.00 42.72 99 TYR A C 1
ATOM 804 O O . TYR A 1 99 ? -15.189 10.946 11.053 1.00 42.72 99 TYR A O 1
ATOM 812 N N . ARG A 1 100 ? -15.598 13.049 10.394 1.00 37.91 100 ARG A N 1
ATOM 813 C CA . ARG A 1 100 ? -14.615 13.041 9.319 1.00 37.91 100 ARG A CA 1
ATOM 814 C C . ARG A 1 100 ? -13.310 13.604 9.855 1.00 37.91 100 ARG A C 1
ATOM 816 O O . ARG A 1 100 ? -13.024 14.789 9.710 1.00 37.91 100 ARG A O 1
ATOM 823 N N . THR A 1 101 ? -12.501 12.762 10.489 1.00 40.69 101 THR A N 1
ATOM 824 C CA . THR A 1 101 ? -11.113 13.151 10.739 1.00 40.69 101 THR A CA 1
ATOM 825 C C . THR A 1 101 ? -10.373 13.157 9.405 1.00 40.69 101 THR A C 1
ATOM 827 O O . THR A 1 101 ? -10.376 12.166 8.672 1.00 40.69 101 THR A O 1
ATOM 830 N N . ARG A 1 102 ? -9.729 14.279 9.050 1.00 37.91 102 ARG A N 1
ATOM 831 C CA . ARG A 1 102 ? -8.589 14.186 8.136 1.00 37.91 102 ARG A CA 1
ATOM 832 C C . ARG A 1 102 ? -7.586 13.381 8.929 1.00 37.91 102 ARG A C 1
ATOM 834 O O . ARG A 1 102 ? -7.018 13.925 9.869 1.00 37.91 102 ARG A O 1
ATOM 841 N N . PHE A 1 103 ? -7.457 12.093 8.614 1.00 43.25 103 PHE A N 1
ATOM 842 C CA . PHE A 1 103 ? -6.435 11.237 9.184 1.00 43.25 103 PHE A CA 1
ATOM 843 C C . PHE A 1 103 ? -5.096 11.934 8.937 1.00 43.25 103 PHE A C 1
ATOM 845 O O . PHE A 1 103 ? -4.442 11.732 7.917 1.00 43.25 103 PHE A O 1
ATOM 852 N N . ALA A 1 104 ? -4.669 12.775 9.879 1.00 38.81 104 ALA A N 1
ATOM 853 C CA . ALA A 1 104 ? -3.274 12.996 10.137 1.00 38.81 104 ALA A CA 1
ATOM 854 C C . ALA A 1 104 ? -2.834 11.634 10.637 1.00 38.81 104 ALA A C 1
ATOM 856 O O . ALA A 1 104 ? -2.863 11.360 11.832 1.00 38.81 104 ALA A O 1
ATOM 857 N N . ALA A 1 105 ? -2.588 10.742 9.676 1.00 45.28 105 ALA A N 1
ATOM 858 C CA . ALA A 1 105 ? -1.746 9.591 9.812 1.00 45.28 105 ALA A CA 1
ATOM 859 C C . ALA A 1 105 ? -0.682 9.998 10.815 1.00 45.28 105 ALA A C 1
ATOM 861 O O . ALA A 1 105 ? 0.183 10.817 10.487 1.00 45.28 105 ALA A O 1
ATOM 862 N N . GLU A 1 106 ? -0.809 9.545 12.062 1.00 43.16 106 GLU A N 1
ATOM 863 C CA . GLU A 1 106 ? 0.278 9.655 13.011 1.00 43.16 106 GLU A CA 1
ATOM 864 C C . GLU A 1 106 ? 1.343 8.751 12.392 1.00 43.16 106 GLU A C 1
ATOM 866 O O . GLU A 1 106 ? 1.386 7.545 12.620 1.00 43.16 106 GLU A O 1
ATOM 871 N N . TYR A 1 107 ? 2.131 9.319 11.473 1.00 48.66 107 TYR A N 1
ATOM 872 C CA . TYR A 1 107 ? 3.341 8.724 10.959 1.00 48.66 107 TYR A CA 1
ATOM 873 C C . TYR A 1 107 ? 4.236 8.669 12.181 1.00 48.66 107 TYR A C 1
ATOM 875 O O . TYR A 1 107 ? 4.967 9.621 12.462 1.00 48.66 107 TYR A O 1
ATOM 883 N N . GLU A 1 108 ? 4.114 7.598 12.961 1.00 52.31 108 GLU A N 1
ATOM 884 C CA . GLU A 1 108 ? 5.029 7.348 14.053 1.00 52.31 108 GLU A CA 1
ATOM 885 C C . GLU A 1 108 ? 6.427 7.417 13.452 1.00 52.31 108 GLU A C 1
ATOM 887 O O . GLU A 1 108 ? 6.759 6.671 12.524 1.00 52.31 108 GLU A O 1
ATOM 892 N N . ALA A 1 109 ? 7.219 8.379 13.923 1.00 48.16 109 ALA A N 1
ATOM 893 C CA . ALA A 1 109 ? 8.587 8.555 13.485 1.00 48.16 109 ALA A CA 1
ATOM 894 C C . ALA A 1 109 ? 9.376 7.319 13.931 1.00 48.16 109 ALA A C 1
ATOM 896 O O . ALA A 1 109 ? 9.928 7.269 15.031 1.00 48.16 109 ALA A O 1
ATOM 897 N N . LYS A 1 110 ? 9.390 6.276 13.096 1.00 55.44 110 LYS A N 1
ATOM 898 C CA . LYS A 1 110 ? 10.236 5.112 13.327 1.00 55.44 110 LYS A CA 1
ATOM 899 C C . LYS A 1 110 ? 11.681 5.587 13.276 1.00 55.44 110 LYS A C 1
ATOM 901 O O . LYS A 1 110 ? 12.072 6.321 12.371 1.00 55.44 110 LYS A O 1
ATOM 906 N N . LYS A 1 111 ? 12.469 5.176 14.271 1.00 54.09 111 LYS A N 1
ATOM 907 C CA . LYS A 1 111 ? 13.897 5.499 14.343 1.00 54.09 111 LYS A CA 1
ATOM 908 C C . LYS A 1 111 ? 14.577 5.074 13.034 1.00 54.09 111 LYS A C 1
ATOM 910 O O . LYS A 1 111 ? 14.413 3.935 12.600 1.00 54.09 111 LYS A O 1
ATOM 915 N N . LEU A 1 112 ? 15.336 5.992 12.433 1.00 59.84 112 LEU A N 1
ATOM 916 C CA . LEU A 1 112 ? 16.069 5.818 11.166 1.00 59.84 112 LEU A CA 1
ATOM 917 C C . LEU A 1 112 ? 17.120 4.698 11.206 1.00 59.84 112 LEU A C 1
ATOM 919 O O . LEU A 1 112 ? 17.618 4.277 10.172 1.00 59.84 112 LEU A O 1
ATOM 923 N N . ASN A 1 113 ? 17.444 4.213 12.400 1.00 57.88 113 ASN A N 1
ATOM 924 C CA . ASN A 1 113 ? 18.577 3.343 12.679 1.00 57.88 113 ASN A CA 1
ATOM 925 C C . ASN A 1 113 ? 18.441 1.932 12.071 1.00 57.88 113 ASN A C 1
ATOM 927 O O . ASN A 1 113 ? 19.413 1.186 12.070 1.00 57.88 113 ASN A O 1
ATOM 931 N N . ASN A 1 114 ? 17.261 1.555 11.558 1.00 69.62 114 ASN A N 1
ATOM 932 C CA . ASN A 1 114 ? 17.006 0.235 10.976 1.00 69.62 114 ASN A CA 1
ATOM 933 C C . ASN A 1 114 ? 16.398 0.367 9.566 1.00 69.62 114 ASN A C 1
ATOM 935 O O . ASN A 1 114 ? 15.660 1.315 9.293 1.00 69.62 114 ASN A O 1
ATOM 939 N N . LEU A 1 115 ? 16.605 -0.644 8.706 1.00 71.31 115 LEU A N 1
ATOM 940 C CA . LEU A 1 115 ? 16.067 -0.723 7.332 1.00 71.31 115 LEU A CA 1
ATOM 941 C C . LEU A 1 115 ? 14.554 -0.419 7.260 1.00 71.31 115 LEU A C 1
ATOM 943 O O . LEU A 1 115 ? 14.084 0.288 6.373 1.00 71.31 115 LEU A O 1
ATOM 947 N N . PHE A 1 116 ? 13.780 -0.887 8.244 1.00 66.31 116 PHE A N 1
ATOM 948 C CA . PHE A 1 116 ? 12.341 -0.615 8.347 1.00 66.31 116 PHE A CA 1
ATOM 949 C C . PHE A 1 116 ? 12.004 0.863 8.610 1.00 66.31 116 PHE A C 1
ATOM 951 O O . PHE A 1 116 ? 10.954 1.337 8.170 1.00 66.31 116 PHE A O 1
ATOM 958 N N . GLY A 1 117 ? 12.875 1.584 9.321 1.00 65.44 117 GLY A N 1
ATOM 959 C CA . GLY A 1 117 ? 12.784 3.029 9.522 1.00 65.44 117 GLY A CA 1
ATOM 960 C C . GLY A 1 117 ? 13.033 3.777 8.216 1.00 65.44 117 GLY A C 1
ATOM 961 O O . GLY A 1 117 ? 12.207 4.601 7.827 1.00 65.44 117 GLY A O 1
ATOM 962 N N . LEU A 1 118 ? 14.079 3.401 7.473 1.00 73.88 118 LEU A N 1
ATOM 963 C CA . LEU A 1 118 ? 14.361 3.950 6.141 1.00 73.88 118 LEU A CA 1
ATOM 964 C C . LEU A 1 118 ? 13.176 3.744 5.185 1.00 73.88 118 LEU A C 1
ATOM 966 O O . LEU A 1 118 ? 12.692 4.702 4.592 1.00 73.88 118 LEU A O 1
ATOM 970 N N . VAL A 1 119 ? 12.633 2.524 5.106 1.00 71.62 119 VAL A N 1
ATOM 971 C CA . VAL A 1 119 ? 11.449 2.222 4.283 1.00 71.62 119 VAL A CA 1
ATOM 972 C C . VAL A 1 119 ? 10.265 3.111 4.666 1.00 71.62 119 VAL A C 1
ATOM 974 O O . VAL A 1 119 ? 9.560 3.596 3.789 1.00 71.62 119 VAL A O 1
ATOM 977 N N . SER A 1 120 ? 10.037 3.369 5.957 1.00 66.12 120 SER A N 1
ATOM 978 C CA . SER A 1 120 ? 8.954 4.263 6.390 1.00 66.12 120 SER A CA 1
ATOM 979 C C . SER A 1 120 ? 9.175 5.726 5.985 1.00 66.12 120 SER A C 1
ATOM 981 O O . SER A 1 120 ? 8.219 6.406 5.618 1.00 66.12 120 SER A O 1
ATOM 983 N N . VAL A 1 121 ? 10.428 6.189 5.973 1.00 68.81 121 VAL A N 1
ATOM 984 C CA . VAL A 1 121 ? 10.795 7.530 5.500 1.00 68.81 121 VAL A CA 1
ATOM 985 C C . VAL A 1 121 ? 10.619 7.638 3.992 1.00 68.81 121 VAL A C 1
ATOM 987 O O . VAL A 1 121 ? 10.022 8.606 3.535 1.00 68.81 121 VAL A O 1
ATOM 990 N N . VAL A 1 122 ? 11.039 6.627 3.226 1.00 70.12 122 VAL A N 1
ATOM 991 C CA . VAL A 1 122 ? 10.801 6.586 1.775 1.00 70.12 122 VAL A CA 1
ATOM 992 C C . VAL A 1 122 ? 9.302 6.577 1.489 1.00 70.12 122 VAL A C 1
ATOM 994 O O . VAL A 1 122 ? 8.831 7.371 0.683 1.00 70.12 122 VAL A O 1
ATOM 997 N N . LYS A 1 123 ? 8.517 5.760 2.201 1.00 68.00 123 LYS A N 1
ATOM 998 C CA . LYS A 1 123 ? 7.050 5.771 2.088 1.00 68.00 123 LYS A CA 1
ATOM 999 C C . LYS A 1 123 ? 6.477 7.165 2.328 1.00 68.00 123 LYS A C 1
ATOM 1001 O O . LYS A 1 123 ? 5.665 7.625 1.534 1.00 68.00 123 LYS A O 1
ATOM 1006 N N . LYS A 1 124 ? 6.942 7.857 3.370 1.00 65.25 124 LYS A N 1
ATOM 1007 C CA . LYS A 1 124 ? 6.517 9.227 3.677 1.00 65.25 124 LYS A CA 1
ATOM 1008 C C . LYS A 1 124 ? 6.927 10.221 2.587 1.00 65.25 124 LYS A C 1
ATOM 1010 O O . LYS A 1 124 ? 6.107 11.042 2.195 1.00 65.25 124 LYS A O 1
ATOM 1015 N N . PHE A 1 125 ? 8.155 10.131 2.078 1.00 66.56 125 PHE A N 1
ATOM 1016 C CA . PHE A 1 125 ? 8.668 11.002 1.017 1.00 66.56 125 PHE A CA 1
ATOM 1017 C C . PHE A 1 125 ? 7.876 10.849 -0.284 1.00 66.56 125 PHE A C 1
ATOM 1019 O O . PHE A 1 125 ? 7.498 11.836 -0.901 1.00 66.56 125 PHE A O 1
ATOM 1026 N N . VAL A 1 126 ? 7.532 9.613 -0.653 1.00 62.09 126 VAL A N 1
ATOM 1027 C CA . VAL A 1 126 ? 6.700 9.330 -1.833 1.00 62.09 126 VAL A CA 1
ATOM 1028 C C . VAL A 1 126 ? 5.212 9.639 -1.551 1.00 62.09 126 VAL A C 1
ATOM 1030 O O . VAL A 1 126 ? 4.352 9.426 -2.401 1.00 62.09 126 VAL A O 1
ATOM 1033 N N . GLY A 1 127 ? 4.854 10.136 -0.360 1.00 54.94 127 GLY A N 1
ATOM 1034 C CA . GLY A 1 127 ? 3.471 10.457 0.003 1.00 54.94 127 GLY A CA 1
ATOM 1035 C C . GLY A 1 127 ? 2.570 9.221 0.058 1.00 54.94 127 GLY A C 1
ATOM 1036 O O . GLY A 1 127 ? 1.424 9.256 -0.391 1.00 54.94 127 GLY A O 1
ATOM 1037 N N . GLN A 1 128 ? 3.104 8.082 0.506 1.00 65.19 128 GLN A N 1
ATOM 1038 C CA . GLN A 1 128 ? 2.307 6.897 0.800 1.00 65.19 128 GLN A CA 1
ATOM 1039 C C . GLN A 1 128 ? 1.624 7.085 2.152 1.00 65.19 128 GLN A C 1
ATOM 1041 O O . GLN A 1 128 ? 2.267 7.013 3.199 1.00 65.19 128 GLN A O 1
ATOM 1046 N N . GLU A 1 129 ? 0.314 7.305 2.104 1.00 56.88 129 GLU A N 1
ATOM 1047 C CA . GLU A 1 129 ? -0.540 7.284 3.287 1.00 56.88 129 GLU A CA 1
ATOM 1048 C C . GLU A 1 129 ? -0.483 5.906 3.970 1.00 56.88 129 GLU A C 1
ATOM 1050 O O . GLU A 1 129 ? -0.252 4.885 3.308 1.00 56.88 129 GLU A O 1
ATOM 1055 N N . PRO A 1 130 ? -0.621 5.846 5.303 1.00 60.41 130 PRO A N 1
ATOM 1056 C CA . PRO A 1 130 ? -0.449 4.602 6.027 1.00 60.41 130 PRO A CA 1
ATOM 1057 C C . PRO A 1 130 ? -1.567 3.618 5.684 1.00 60.41 130 PRO A C 1
ATOM 1059 O O . PRO A 1 130 ? -2.751 3.921 5.773 1.00 60.41 130 PRO A O 1
ATOM 1062 N N . SER A 1 131 ? -1.172 2.379 5.407 1.00 75.25 131 SER A N 1
ATOM 1063 C CA . SER A 1 131 ? -2.074 1.225 5.333 1.00 75.25 131 SER A CA 1
ATOM 1064 C C . SER A 1 131 ? -2.615 0.811 6.708 1.00 75.25 131 SER A C 1
ATOM 1066 O O . SER A 1 131 ? -3.349 -0.161 6.831 1.00 75.25 131 SER A O 1
ATOM 1068 N N . TYR A 1 132 ? -2.187 1.501 7.763 1.00 80.94 132 TYR A N 1
ATOM 1069 C CA . TYR A 1 132 ? -2.447 1.185 9.152 1.00 80.94 132 TYR A CA 1
ATOM 1070 C C . TYR A 1 132 ? -3.129 2.369 9.826 1.00 80.94 132 TYR A C 1
ATOM 1072 O O . TYR A 1 132 ? -2.573 3.467 9.870 1.00 80.94 132 TYR A O 1
ATOM 1080 N N . LEU A 1 133 ? -4.327 2.129 10.339 1.00 81.00 133 LEU A N 1
ATOM 1081 C CA . LEU A 1 133 ? -5.187 3.112 10.968 1.00 81.00 133 LEU A CA 1
ATOM 1082 C C . LEU A 1 133 ? -5.281 2.783 12.459 1.00 81.00 133 LEU A C 1
ATOM 1084 O O . LEU A 1 133 ? -5.599 1.657 12.838 1.00 81.00 133 LEU A O 1
ATOM 1088 N N . LEU A 1 134 ? -5.003 3.781 13.294 1.00 82.00 134 LEU A N 1
ATOM 1089 C CA . LEU A 1 134 ? -5.251 3.741 14.731 1.00 82.00 134 LEU A CA 1
ATOM 1090 C C . LEU A 1 134 ? -6.338 4.757 15.041 1.00 82.00 134 LEU A C 1
ATOM 1092 O O . LEU A 1 134 ? -6.106 5.964 14.971 1.00 82.00 134 LEU A O 1
ATOM 1096 N N . ILE A 1 135 ? -7.525 4.263 15.360 1.00 80.81 135 ILE A N 1
ATOM 1097 C CA . ILE A 1 135 ? -8.708 5.087 15.578 1.00 80.81 135 ILE A CA 1
ATOM 1098 C C . ILE A 1 135 ? -9.001 5.109 17.076 1.00 80.81 135 ILE A C 1
ATOM 1100 O O . ILE A 1 135 ? -9.231 4.049 17.651 1.00 80.81 135 ILE A O 1
ATOM 1104 N N . PRO A 1 136 ? -8.940 6.267 17.753 1.00 81.94 136 PRO A N 1
ATOM 1105 C CA . PRO A 1 136 ? -9.205 6.319 19.183 1.00 81.94 136 PRO A CA 1
ATOM 1106 C C . PRO A 1 136 ? -10.657 5.927 19.459 1.00 81.94 136 PRO A C 1
ATOM 1108 O O . PRO A 1 136 ? -11.582 6.502 18.894 1.00 81.94 136 PRO A O 1
ATOM 1111 N N . VAL A 1 137 ? -10.848 4.970 20.362 1.00 80.19 137 VAL A N 1
ATOM 1112 C CA . VAL A 1 137 ? -12.170 4.567 20.836 1.00 80.19 137 VAL A CA 1
ATOM 1113 C C . VAL A 1 137 ? -12.612 5.579 21.889 1.00 80.19 137 VAL A C 1
ATOM 1115 O O . VAL A 1 137 ? -12.180 5.534 23.043 1.00 80.19 137 VAL A O 1
ATOM 1118 N N . SER A 1 138 ? -13.408 6.566 21.501 1.00 70.50 138 SER A N 1
ATOM 1119 C CA . SER A 1 138 ? -13.917 7.563 22.448 1.00 70.50 138 SER A CA 1
ATOM 1120 C C . SER A 1 138 ? -15.009 6.963 23.334 1.00 70.50 138 SER A C 1
ATOM 1122 O O . SER A 1 138 ? -15.779 6.122 22.886 1.00 70.50 138 SER A O 1
ATOM 1124 N N . ARG A 1 139 ? -15.080 7.404 24.596 1.00 65.56 139 ARG A N 1
ATOM 1125 C CA . ARG A 1 139 ? -16.144 7.053 25.562 1.00 65.56 139 ARG A CA 1
ATOM 1126 C C . ARG A 1 139 ? -16.302 5.564 25.912 1.00 65.56 139 ARG A C 1
ATOM 1128 O O . ARG A 1 139 ? -17.222 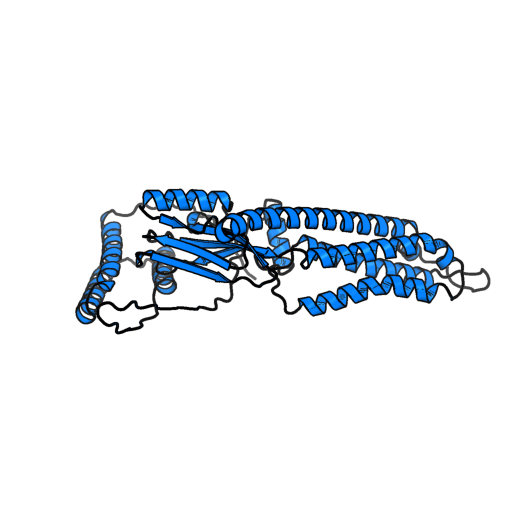5.238 26.643 1.00 65.56 139 ARG A O 1
ATOM 1135 N N . HIS A 1 140 ? -15.369 4.697 25.513 1.00 71.31 140 HIS A N 1
ATOM 1136 C CA . HIS A 1 140 ? -15.403 3.262 25.839 1.00 71.31 140 HIS A CA 1
ATOM 1137 C C . HIS A 1 140 ? -15.561 2.950 27.334 1.00 71.31 140 HIS A C 1
ATOM 1139 O O . HIS A 1 140 ? -16.159 1.946 27.686 1.00 71.31 140 HIS A O 1
ATOM 1145 N N . GLY A 1 141 ? -15.045 3.822 28.205 1.00 68.75 141 GLY A N 1
ATOM 1146 C CA . GLY A 1 141 ? -15.171 3.693 29.656 1.00 68.75 141 GLY A CA 1
ATOM 1147 C C . GLY A 1 141 ? -16.529 4.015 30.255 1.00 68.75 141 GLY A C 1
ATOM 1148 O O . GLY A 1 141 ? -16.705 3.796 31.445 1.00 68.75 141 GLY A O 1
ATOM 1149 N N . LEU A 1 142 ? -17.432 4.604 29.474 1.00 67.00 142 LEU A N 1
ATOM 1150 C CA . LEU A 1 142 ? -18.769 5.003 29.918 1.00 67.00 142 LEU A CA 1
ATOM 1151 C C . LEU A 1 142 ? -19.868 4.111 29.343 1.00 67.00 142 LEU A C 1
ATOM 1153 O O . LEU A 1 142 ? -21.046 4.377 29.544 1.00 67.00 142 LEU A O 1
ATOM 1157 N N . THR A 1 143 ? -19.496 3.118 28.542 1.00 65.62 143 THR A N 1
ATOM 1158 C CA . THR A 1 143 ? -20.435 2.310 27.773 1.00 65.62 143 THR A CA 1
ATOM 1159 C C . THR A 1 143 ? -20.251 0.847 28.130 1.00 65.62 143 THR A C 1
ATOM 1161 O O . THR A 1 143 ? -19.134 0.334 28.049 1.00 65.62 143 THR A O 1
ATOM 1164 N N . ASP A 1 144 ? -21.347 0.160 28.451 1.00 74.56 144 ASP A N 1
ATOM 1165 C CA . ASP A 1 144 ? -21.334 -1.288 28.691 1.00 74.56 144 ASP A CA 1
ATOM 1166 C C . ASP A 1 144 ? -20.974 -2.082 27.438 1.00 74.56 144 ASP A C 1
ATOM 1168 O O . ASP A 1 144 ? -20.340 -3.128 27.524 1.00 74.56 144 ASP A O 1
ATOM 1172 N N . SER A 1 145 ? -21.334 -1.574 26.262 1.00 80.69 145 SER A N 1
ATOM 1173 C CA . SER A 1 145 ? -20.948 -2.148 24.979 1.00 80.69 145 SER A CA 1
ATOM 1174 C C . SER A 1 145 ? -20.460 -1.064 24.029 1.00 80.69 145 SER A C 1
ATOM 1176 O O . SER A 1 145 ? -20.946 0.066 24.036 1.00 80.69 145 SER A O 1
ATOM 1178 N N . TYR A 1 146 ? -19.472 -1.413 23.215 1.00 82.94 146 TYR A N 1
ATOM 1179 C CA . TYR A 1 146 ? -18.924 -0.554 22.186 1.00 82.94 146 TYR A CA 1
ATOM 1180 C C . TYR A 1 146 ? -18.871 -1.311 20.871 1.00 82.94 146 TYR A C 1
ATOM 1182 O O . TYR A 1 146 ? -18.302 -2.400 20.787 1.00 82.94 146 TYR A O 1
ATOM 1190 N N . HIS A 1 147 ? -19.422 -0.690 19.840 1.00 87.19 147 HIS A N 1
ATOM 1191 C CA . HIS A 1 147 ? -19.467 -1.239 18.502 1.00 87.19 147 HIS A CA 1
ATOM 1192 C C . HIS A 1 147 ? -18.727 -0.287 17.557 1.00 87.19 147 HIS A C 1
ATOM 1194 O O . HIS A 1 147 ? -19.105 0.872 17.393 1.00 87.19 147 HIS A O 1
ATOM 1200 N N . PHE A 1 148 ? -17.622 -0.768 16.992 1.00 85.44 148 PHE A N 1
ATOM 1201 C CA . PHE A 1 148 ? -16.811 -0.053 16.022 1.00 85.44 148 PHE A CA 1
ATOM 1202 C C . PHE A 1 148 ? -17.012 -0.641 14.627 1.00 85.44 148 PHE A C 1
ATOM 1204 O O . PHE A 1 148 ? -16.726 -1.817 14.397 1.00 85.44 148 PHE A O 1
ATOM 1211 N N . GLU A 1 149 ? -17.404 0.218 13.692 1.00 86.38 149 GLU A N 1
ATOM 1212 C CA . GLU A 1 149 ? -17.569 -0.123 12.286 1.00 86.38 149 GLU A CA 1
ATOM 1213 C C . GLU A 1 149 ? -16.744 0.829 11.418 1.00 86.38 149 GLU A C 1
ATOM 1215 O O . GLU A 1 149 ? -16.756 2.049 11.608 1.00 86.38 149 GLU A O 1
ATOM 1220 N N . ILE A 1 150 ? -16.024 0.283 10.440 1.00 84.06 150 ILE A N 1
ATOM 1221 C CA . ILE A 1 150 ? -15.398 1.081 9.385 1.00 84.06 150 ILE A CA 1
ATOM 1222 C C . ILE A 1 150 ? -15.515 0.369 8.046 1.00 84.06 150 ILE A C 1
ATOM 1224 O O . ILE A 1 150 ? -15.059 -0.760 7.866 1.00 84.06 150 ILE A O 1
ATOM 1228 N N . GLN A 1 151 ? -16.077 1.075 7.073 1.00 85.69 151 GLN A N 1
ATOM 1229 C CA . GLN A 1 151 ? -16.081 0.639 5.689 1.00 85.69 151 GLN A CA 1
ATOM 1230 C C . GLN A 1 151 ? -14.833 1.171 4.984 1.00 85.69 151 GLN A C 1
ATOM 1232 O O . GLN A 1 151 ? -14.555 2.373 4.987 1.00 85.69 151 GLN A O 1
ATOM 1237 N N . VAL A 1 152 ? -14.071 0.265 4.377 1.00 82.62 152 VAL A N 1
ATOM 1238 C CA . VAL A 1 152 ? -12.988 0.615 3.459 1.00 82.62 152 VAL A CA 1
ATOM 1239 C C . VAL A 1 152 ? -13.517 0.591 2.021 1.00 82.62 152 VAL A C 1
ATOM 1241 O O . VAL A 1 152 ? -14.515 -0.074 1.742 1.00 82.62 152 VAL A O 1
ATOM 1244 N N . PRO A 1 153 ? -12.867 1.306 1.092 1.00 80.69 153 PRO A N 1
ATOM 1245 C CA . PRO A 1 153 ? -13.237 1.272 -0.320 1.00 80.69 153 PRO A CA 1
ATOM 1246 C C . PRO A 1 153 ? -13.292 -0.150 -0.897 1.00 80.69 153 PRO A C 1
ATOM 1248 O O . PRO A 1 153 ? -12.578 -1.043 -0.439 1.00 80.69 153 PRO A O 1
ATOM 1251 N N . GLU A 1 154 ? -14.099 -0.349 -1.939 1.00 82.56 154 GLU A N 1
ATOM 1252 C CA . GLU A 1 154 ? -14.357 -1.668 -2.542 1.00 82.56 154 GLU A CA 1
ATOM 1253 C C . GLU A 1 154 ? -13.114 -2.341 -3.149 1.00 82.56 154 GLU A C 1
ATOM 1255 O O . GLU A 1 154 ? -12.996 -3.570 -3.159 1.00 82.56 154 GLU A O 1
ATOM 1260 N N . ASP A 1 155 ? -12.161 -1.536 -3.614 1.00 79.75 155 ASP A N 1
ATOM 1261 C CA . ASP A 1 155 ? -10.862 -1.959 -4.147 1.00 79.75 155 ASP A CA 1
ATOM 1262 C C . ASP A 1 155 ? -9.842 -2.304 -3.048 1.00 79.75 155 ASP A C 1
ATOM 1264 O O . ASP A 1 155 ? -8.670 -2.565 -3.323 1.00 79.75 155 ASP A O 1
ATOM 1268 N N . SER A 1 156 ? -10.271 -2.297 -1.788 1.00 85.69 156 SER A N 1
ATOM 1269 C CA . SER A 1 156 ? -9.450 -2.532 -0.612 1.00 85.69 156 SER A CA 1
ATOM 1270 C C . SER A 1 156 ? -10.072 -3.615 0.273 1.00 85.69 156 SER A C 1
ATOM 1272 O O . SER A 1 156 ? -11.239 -3.994 0.151 1.00 85.69 156 SER A O 1
ATOM 1274 N N . TYR A 1 157 ? -9.267 -4.177 1.165 1.00 89.44 157 TYR A N 1
ATOM 1275 C CA . TYR A 1 157 ? -9.725 -5.144 2.150 1.00 89.44 157 TYR A CA 1
ATOM 1276 C C . TYR A 1 157 ? -8.945 -5.015 3.454 1.00 89.44 157 TYR A C 1
ATOM 1278 O O . TYR A 1 157 ? -7.789 -4.577 3.487 1.00 89.44 157 TYR A O 1
ATOM 1286 N N . ILE A 1 158 ? -9.581 -5.408 4.547 1.00 90.56 158 ILE A N 1
ATOM 1287 C CA . ILE A 1 158 ? -8.978 -5.385 5.873 1.00 90.56 158 ILE A CA 1
ATOM 1288 C C . ILE A 1 158 ? -8.239 -6.696 6.096 1.00 90.56 158 ILE A C 1
ATOM 1290 O O . ILE A 1 158 ? -8.792 -7.784 5.996 1.00 90.56 158 ILE A O 1
ATOM 1294 N N . THR A 1 159 ? -6.952 -6.590 6.395 1.00 91.12 159 THR A N 1
ATOM 1295 C CA . THR A 1 159 ? -6.085 -7.741 6.697 1.00 91.12 159 THR A CA 1
ATOM 1296 C C . THR A 1 159 ? -5.936 -8.002 8.187 1.00 91.12 159 THR A C 1
ATOM 1298 O O . THR A 1 159 ? -5.488 -9.077 8.578 1.00 91.12 159 THR A O 1
ATOM 1301 N N . HIS A 1 160 ? -6.238 -7.003 9.009 1.00 92.75 160 HIS A N 1
ATOM 1302 C CA . HIS A 1 160 ? -6.167 -7.079 10.456 1.00 92.75 160 HIS A CA 1
ATOM 1303 C C . HIS A 1 160 ? -7.124 -6.053 11.047 1.00 92.75 160 HIS A C 1
ATOM 1305 O O . HIS A 1 160 ? -7.113 -4.899 10.617 1.00 92.75 160 HIS A O 1
ATOM 1311 N N . GLN A 1 161 ? -7.893 -6.484 12.036 1.00 94.00 161 GLN A N 1
ATOM 1312 C CA . GLN A 1 161 ? -8.675 -5.633 12.914 1.00 94.00 161 GLN A CA 1
ATOM 1313 C C . GLN A 1 161 ? -8.522 -6.160 14.337 1.00 94.00 161 GLN A C 1
ATOM 1315 O O . GLN A 1 161 ? -8.572 -7.374 14.543 1.00 94.00 161 GLN A O 1
ATOM 1320 N N . SER A 1 162 ? -8.259 -5.270 15.285 1.00 95.31 162 SER A N 1
ATOM 1321 C CA . SER A 1 162 ? -8.346 -5.558 16.716 1.00 95.31 162 SER A CA 1
ATOM 1322 C C . SER A 1 162 ? -8.409 -4.268 17.516 1.00 95.31 162 SER A C 1
ATOM 1324 O O . SER A 1 162 ? -8.103 -3.194 17.004 1.00 95.31 162 SER A O 1
ATOM 1326 N N . PHE A 1 163 ? -8.722 -4.355 18.801 1.00 93.31 163 PHE A N 1
ATOM 1327 C CA . PHE A 1 163 ? -8.403 -3.263 19.717 1.00 93.31 163 PHE A CA 1
ATOM 1328 C C . PHE A 1 163 ? -6.911 -3.284 20.094 1.00 93.31 163 PHE A C 1
ATOM 1330 O O . PHE A 1 163 ? -6.238 -4.316 20.003 1.00 93.31 163 PHE A O 1
ATOM 1337 N N . ALA A 1 164 ? -6.376 -2.126 20.472 1.00 92.31 164 ALA A N 1
ATOM 1338 C CA . ALA A 1 164 ? -4.991 -1.932 20.884 1.00 92.31 164 ALA A CA 1
ATOM 1339 C C . ALA A 1 164 ? -4.888 -0.846 21.963 1.00 92.31 164 ALA A C 1
ATOM 1341 O O . ALA A 1 164 ? -5.686 0.092 22.000 1.00 92.31 164 ALA A O 1
ATOM 1342 N N . LEU A 1 165 ? -3.878 -0.955 22.826 1.00 90.38 165 LEU A N 1
ATOM 1343 C CA . LEU A 1 165 ? -3.580 0.059 23.838 1.00 90.38 165 LEU A CA 1
ATOM 1344 C C . LEU A 1 165 ? -2.652 1.139 23.285 1.00 90.38 165 LEU A C 1
ATOM 1346 O O . LEU A 1 165 ? -1.780 0.871 22.457 1.00 90.38 165 LEU A O 1
ATOM 1350 N N . GLU A 1 166 ? -2.764 2.357 23.814 1.00 85.38 166 GLU A N 1
ATOM 1351 C CA . GLU A 1 166 ? -1.839 3.452 23.502 1.00 85.38 166 GLU A CA 1
ATOM 1352 C C . GLU A 1 166 ? -0.372 3.079 23.761 1.00 85.38 166 GLU A C 1
ATOM 1354 O O . GLU A 1 166 ? 0.511 3.433 22.984 1.00 85.38 166 GLU A O 1
ATOM 1359 N N . SER A 1 167 ? -0.110 2.309 24.820 1.00 86.06 167 SER A N 1
ATOM 1360 C CA . SER A 1 167 ? 1.225 1.821 25.193 1.00 86.06 167 SER A CA 1
ATOM 1361 C C . SER A 1 167 ? 1.778 0.741 24.249 1.00 86.06 167 SER A C 1
ATOM 1363 O O . SER A 1 167 ? 2.966 0.400 24.305 1.00 86.06 167 SER A O 1
ATOM 1365 N N . ASP A 1 168 ? 0.930 0.200 23.373 1.00 88.38 168 ASP A N 1
ATOM 1366 C CA . ASP A 1 168 ? 1.283 -0.795 22.366 1.00 88.38 168 ASP A CA 1
ATOM 1367 C C . ASP A 1 168 ? 1.532 -0.192 20.978 1.00 88.38 168 ASP A C 1
ATOM 1369 O O . ASP A 1 168 ? 1.920 -0.915 20.052 1.00 88.38 168 ASP A O 1
ATOM 1373 N N . LYS A 1 169 ? 1.403 1.135 20.846 1.00 81.56 169 LYS A N 1
ATOM 1374 C CA . LYS A 1 169 ? 1.841 1.890 19.669 1.00 81.56 169 LYS A CA 1
ATOM 1375 C C . LYS A 1 169 ? 3.270 1.496 19.263 1.00 81.56 169 LYS A C 1
ATOM 1377 O O . LYS A 1 169 ? 4.172 1.354 20.092 1.00 81.56 169 LYS A O 1
ATOM 1382 N N . GLY A 1 170 ? 3.462 1.221 17.975 1.00 75.69 170 GLY A N 1
ATOM 1383 C CA . GLY A 1 170 ? 4.727 0.745 17.407 1.00 75.69 170 GLY A CA 1
ATOM 1384 C C . GLY A 1 170 ? 5.062 -0.747 17.591 1.00 75.69 170 GLY A C 1
ATOM 1385 O O . GLY A 1 170 ? 6.034 -1.214 16.987 1.00 75.69 170 GLY A O 1
ATOM 1386 N N . LYS A 1 171 ? 4.291 -1.531 18.362 1.00 85.06 171 LYS A N 1
ATOM 1387 C CA . LYS A 1 171 ? 4.482 -2.996 18.465 1.00 85.06 171 LYS A CA 1
ATOM 1388 C C . LYS A 1 171 ? 3.918 -3.712 17.230 1.00 85.06 171 LYS A C 1
ATOM 1390 O O . LYS A 1 171 ? 3.160 -3.139 16.449 1.00 85.06 171 LYS A O 1
ATOM 1395 N N . SER A 1 172 ? 4.293 -4.977 17.023 1.00 87.50 172 SER A N 1
ATOM 1396 C CA . SER A 1 172 ? 3.728 -5.784 15.930 1.00 87.50 172 SER A CA 1
ATOM 1397 C C . SER A 1 172 ? 2.226 -6.002 16.133 1.00 87.50 172 SER A C 1
ATOM 1399 O O . SER A 1 172 ? 1.784 -6.161 17.266 1.00 87.50 172 SER A O 1
ATOM 1401 N N . LEU A 1 173 ? 1.454 -6.069 15.044 1.00 88.12 173 LEU A N 1
ATOM 1402 C CA . LEU A 1 173 ? -0.008 -6.256 15.086 1.00 88.12 173 LEU A CA 1
ATOM 1403 C C . LEU A 1 173 ? -0.426 -7.458 15.948 1.00 88.12 173 LEU A C 1
ATOM 1405 O O . LEU A 1 173 ? -1.326 -7.361 16.773 1.00 88.12 173 LEU A O 1
ATOM 1409 N N . LYS A 1 174 ? 0.304 -8.575 15.826 1.00 90.38 174 LYS A N 1
ATOM 1410 C CA . LYS A 1 174 ? 0.102 -9.771 16.656 1.00 90.38 174 LYS A CA 1
ATOM 1411 C C . LYS A 1 174 ? 0.262 -9.464 18.151 1.00 90.38 174 LYS A C 1
ATOM 1413 O O . LYS A 1 174 ? -0.590 -9.846 18.941 1.00 90.38 174 LYS A O 1
ATOM 1418 N N . LYS A 1 175 ? 1.315 -8.729 18.521 1.00 92.31 175 LYS A N 1
ATOM 1419 C CA . LYS A 1 175 ? 1.596 -8.375 19.916 1.00 92.31 175 LYS A CA 1
ATOM 1420 C C . LYS A 1 175 ? 0.601 -7.358 20.469 1.00 92.31 175 LYS A C 1
ATOM 1422 O O . LYS A 1 175 ? 0.240 -7.465 21.631 1.00 92.31 175 LYS A O 1
ATOM 1427 N N . GLN A 1 176 ? 0.151 -6.401 19.657 1.00 91.06 176 GLN A N 1
ATOM 1428 C CA . GLN A 1 176 ? -0.906 -5.468 20.059 1.00 91.06 176 GLN A CA 1
ATOM 1429 C C . GLN A 1 176 ? -2.198 -6.223 20.390 1.00 91.06 176 GLN A C 1
ATOM 1431 O O . GLN A 1 176 ? -2.744 -6.050 21.474 1.00 91.06 176 GLN A O 1
ATOM 1436 N N . LYS A 1 177 ? -2.618 -7.133 19.502 1.00 93.69 177 LYS A N 1
ATOM 1437 C CA . LYS A 1 177 ? -3.786 -7.998 19.702 1.00 93.69 177 LYS A CA 1
ATOM 1438 C C . LYS A 1 177 ? -3.662 -8.869 20.956 1.00 93.69 177 LYS A C 1
ATOM 1440 O O . LYS A 1 177 ? -4.583 -8.920 21.761 1.00 93.69 177 LYS A O 1
ATOM 1445 N N . GLU A 1 178 ? -2.528 -9.543 21.143 1.00 94.44 178 GLU A N 1
ATOM 1446 C CA . GLU A 1 178 ? -2.281 -10.389 22.322 1.00 94.44 178 GLU A CA 1
ATOM 1447 C C . GLU A 1 178 ? -2.281 -9.581 23.624 1.00 94.44 178 GLU A C 1
ATOM 1449 O O . GLU A 1 178 ? -2.942 -9.961 24.589 1.00 94.44 178 GLU A O 1
ATOM 1454 N N . ASN A 1 179 ? -1.582 -8.444 23.649 1.00 93.94 179 ASN A N 1
ATOM 1455 C CA . ASN A 1 179 ? -1.535 -7.570 24.817 1.00 93.94 179 ASN A CA 1
ATOM 1456 C C . ASN A 1 179 ? -2.921 -7.034 25.172 1.00 93.94 179 ASN A C 1
ATOM 1458 O O . ASN A 1 179 ? -3.301 -7.069 26.342 1.00 93.94 179 ASN A O 1
ATOM 1462 N N . PHE A 1 180 ? -3.682 -6.587 24.170 1.00 93.44 180 PHE A N 1
ATOM 1463 C CA . PHE A 1 180 ? -5.026 -6.081 24.388 1.00 93.44 180 PHE A CA 1
ATOM 1464 C C . PHE A 1 180 ? -5.969 -7.178 24.893 1.00 93.44 180 PHE A C 1
ATOM 1466 O O . PHE A 1 180 ? -6.692 -6.950 25.854 1.00 93.44 180 PHE A O 1
ATOM 1473 N N . ARG A 1 181 ? -5.928 -8.392 24.327 1.00 93.00 181 ARG A N 1
ATOM 1474 C CA . ARG A 1 181 ? -6.730 -9.528 24.821 1.00 93.00 181 ARG A CA 1
ATOM 1475 C C . ARG A 1 181 ? -6.411 -9.877 26.272 1.00 93.00 181 ARG A C 1
ATOM 1477 O O . ARG A 1 181 ? -7.322 -10.080 27.065 1.00 93.00 181 ARG A O 1
ATOM 1484 N N . ASN A 1 182 ? -5.128 -9.897 26.630 1.00 93.00 182 ASN A N 1
ATOM 1485 C CA . ASN A 1 182 ? -4.700 -10.138 28.008 1.00 93.00 182 ASN A CA 1
ATOM 1486 C C . ASN A 1 182 ? -5.168 -9.030 28.957 1.00 93.00 182 ASN A C 1
ATOM 1488 O O . ASN A 1 182 ? -5.471 -9.300 30.115 1.00 93.00 182 ASN A O 1
ATOM 1492 N N . TYR A 1 183 ? -5.194 -7.787 28.483 1.00 91.44 183 TYR A N 1
ATOM 1493 C CA . TYR A 1 183 ? -5.706 -6.654 29.240 1.00 91.44 183 TYR A CA 1
ATOM 1494 C C . TYR A 1 183 ? -7.224 -6.742 29.422 1.00 91.44 183 TYR A C 1
ATOM 1496 O O . TYR A 1 183 ? -7.689 -6.722 30.553 1.00 91.44 183 TYR A O 1
ATOM 1504 N N . ALA A 1 184 ? -7.977 -6.954 28.341 1.00 91.19 184 ALA A N 1
ATOM 1505 C CA . ALA A 1 184 ? -9.425 -7.136 28.373 1.00 91.19 184 ALA A CA 1
ATOM 1506 C C . ALA A 1 184 ? -9.835 -8.268 29.330 1.00 91.19 184 ALA A C 1
ATOM 1508 O O . ALA A 1 184 ? -10.664 -8.056 30.207 1.00 91.19 184 ALA A O 1
ATOM 1509 N N . ALA A 1 185 ? -9.176 -9.429 29.248 1.00 91.06 185 ALA A N 1
ATOM 1510 C CA . ALA A 1 185 ? -9.459 -10.563 30.127 1.00 91.06 185 ALA A CA 1
ATOM 1511 C C . ALA A 1 185 ? -9.223 -10.252 31.617 1.00 91.06 185 ALA A C 1
ATOM 1513 O O . ALA A 1 185 ? -9.988 -10.701 32.466 1.00 91.06 185 ALA A O 1
ATOM 1514 N N . LYS A 1 186 ? -8.186 -9.469 31.948 1.00 91.69 186 LYS A N 1
ATOM 1515 C CA . LYS A 1 186 ? -7.900 -9.056 33.334 1.00 91.69 186 LYS A CA 1
ATOM 1516 C C . LYS A 1 186 ? -8.938 -8.090 33.890 1.00 91.69 186 LYS A C 1
ATOM 1518 O O . LYS A 1 186 ? -9.216 -8.134 35.082 1.00 91.69 186 LYS A O 1
ATOM 1523 N N . GLU A 1 187 ? -9.491 -7.233 33.040 1.00 88.31 187 GLU A N 1
ATOM 1524 C CA . GLU A 1 187 ? -10.492 -6.238 33.432 1.00 88.31 187 GLU A CA 1
ATOM 1525 C C . GLU A 1 187 ? -11.935 -6.771 33.322 1.00 88.31 187 GLU A C 1
ATOM 1527 O O . GLU A 1 187 ? -12.884 -6.029 33.561 1.00 88.31 187 GLU A O 1
ATOM 1532 N N . GLY A 1 188 ? -12.122 -8.053 32.980 1.00 88.62 188 GLY A N 1
ATOM 1533 C CA . GLY A 1 188 ? -13.450 -8.658 32.824 1.00 88.62 188 GLY A CA 1
ATOM 1534 C C . GLY A 1 188 ? -14.197 -8.201 31.566 1.00 88.62 188 GLY A C 1
ATOM 1535 O O . GLY A 1 188 ? -15.423 -8.288 31.504 1.00 88.62 188 GLY A O 1
ATOM 1536 N N . SER A 1 189 ? -13.467 -7.703 30.571 1.00 89.50 189 SER A N 1
ATOM 1537 C CA . SER A 1 189 ? -13.993 -7.236 29.292 1.00 89.50 189 SER A CA 1
ATOM 1538 C C . SER A 1 189 ? -13.971 -8.355 28.254 1.00 89.50 189 SER A C 1
ATOM 1540 O O . SER A 1 189 ? -13.030 -9.150 28.196 1.00 89.50 189 SER A O 1
ATOM 1542 N N . ALA A 1 190 ? -14.972 -8.375 27.379 1.00 89.81 190 ALA A N 1
ATOM 1543 C CA . ALA A 1 190 ? -15.014 -9.275 26.229 1.00 89.81 190 ALA A CA 1
ATOM 1544 C C . ALA A 1 190 ? -14.805 -8.475 24.942 1.00 89.81 190 ALA A C 1
ATOM 1546 O O . ALA A 1 190 ? -15.289 -7.349 24.838 1.00 89.81 190 ALA A O 1
ATOM 1547 N N . VAL A 1 191 ? -14.082 -9.042 23.974 1.00 92.38 191 VAL A N 1
ATOM 1548 C CA . VAL A 1 191 ? -13.901 -8.445 22.644 1.00 92.38 191 VAL A CA 1
ATOM 1549 C C . VAL A 1 191 ? -14.102 -9.471 21.545 1.00 92.38 191 VAL A C 1
ATOM 1551 O O . VAL A 1 191 ? -13.634 -10.605 21.646 1.00 92.38 191 VAL A O 1
ATOM 1554 N N . GLU A 1 192 ? -14.768 -9.040 20.483 1.00 91.94 192 GLU A N 1
ATOM 1555 C CA . GLU A 1 192 ? -15.166 -9.842 19.333 1.00 91.94 192 GLU A CA 1
ATOM 1556 C C . GLU A 1 192 ? -14.864 -9.097 18.024 1.00 91.94 192 GLU A C 1
ATOM 1558 O O . GLU A 1 192 ? -14.581 -7.895 18.010 1.00 91.94 192 GLU A O 1
ATOM 1563 N N . GLY A 1 193 ? -14.879 -9.833 16.912 1.00 89.69 193 GLY A N 1
ATOM 1564 C CA . GLY A 1 193 ? -14.640 -9.295 15.571 1.00 89.69 193 GLY A CA 1
ATOM 1565 C C . GLY A 1 193 ? -13.183 -9.357 15.100 1.00 89.69 193 GLY A C 1
ATOM 1566 O O . GLY A 1 193 ? -12.904 -9.205 13.916 1.00 89.69 193 GLY A O 1
ATOM 1567 N N . ASP A 1 194 ? -12.223 -9.668 15.973 1.00 89.06 194 ASP A N 1
ATOM 1568 C CA . ASP A 1 194 ? -10.799 -9.839 15.625 1.00 89.06 194 ASP A CA 1
ATOM 1569 C C . ASP A 1 194 ? -10.514 -10.882 14.516 1.00 89.06 194 ASP A C 1
ATOM 1571 O O . ASP A 1 194 ? -9.412 -10.931 13.953 1.00 89.06 194 ASP A O 1
ATOM 1575 N N . ASP A 1 195 ? -11.442 -11.814 14.316 1.00 87.56 195 ASP A N 1
ATOM 1576 C CA . ASP A 1 195 ? -11.412 -12.930 13.371 1.00 87.56 195 ASP A CA 1
ATOM 1577 C C . ASP A 1 195 ? -12.207 -12.647 12.084 1.00 87.56 195 ASP A C 1
ATOM 1579 O O . ASP A 1 195 ? -12.161 -13.443 11.153 1.00 87.56 195 ASP A O 1
ATOM 1583 N N . GLU A 1 196 ? -12.870 -11.494 11.989 1.00 87.81 196 GLU A N 1
ATOM 1584 C CA . GLU A 1 196 ? -13.735 -11.113 10.860 1.00 87.81 196 GLU A CA 1
ATOM 1585 C C . GLU A 1 196 ? -13.006 -10.303 9.779 1.00 87.81 196 GLU A C 1
ATOM 1587 O O . GLU A 1 196 ? -13.614 -9.758 8.858 1.00 87.81 196 GLU A O 1
ATOM 1592 N N . ALA A 1 197 ? -11.676 -10.237 9.855 1.00 89.50 197 ALA A N 1
ATOM 1593 C CA . ALA A 1 197 ? -10.867 -9.605 8.822 1.00 89.50 197 ALA A CA 1
ATOM 1594 C C . ALA A 1 197 ? -10.970 -10.365 7.482 1.00 89.50 197 ALA A C 1
ATOM 1596 O O . ALA A 1 197 ? -11.053 -11.590 7.432 1.00 89.50 197 ALA A O 1
ATOM 1597 N N . GLY A 1 198 ? -10.868 -9.634 6.373 1.00 87.06 198 GLY A N 1
ATOM 1598 C CA . GLY A 1 198 ? -10.856 -10.178 5.010 1.00 87.06 198 GLY A CA 1
ATOM 1599 C C . GLY A 1 198 ? -11.821 -9.470 4.062 1.00 87.06 198 GLY A C 1
ATOM 1600 O O . GLY A 1 198 ? -11.611 -9.504 2.848 1.00 87.06 198 GLY A O 1
ATOM 1601 N N . GLY A 1 199 ? -12.838 -8.800 4.608 1.00 88.62 199 GLY A N 1
ATOM 1602 C CA . GLY A 1 199 ? -13.819 -8.015 3.861 1.00 88.62 199 GLY A CA 1
ATOM 1603 C C . GLY A 1 199 ? -13.410 -6.558 3.621 1.00 88.62 199 GLY A C 1
ATOM 1604 O O . GLY A 1 199 ? -12.305 -6.126 3.955 1.00 88.62 199 GLY A O 1
ATOM 1605 N N . SER A 1 200 ? -14.331 -5.794 3.030 1.00 87.62 200 SER A N 1
ATOM 1606 C CA . SER A 1 200 ? -14.276 -4.325 2.915 1.00 87.62 200 SER A CA 1
ATOM 1607 C C . SER A 1 200 ? -14.875 -3.612 4.135 1.00 87.62 200 SER A C 1
ATOM 1609 O O . SER A 1 200 ? -15.017 -2.393 4.139 1.00 87.62 200 SER A O 1
ATOM 1611 N N . PHE A 1 201 ? -15.231 -4.362 5.172 1.00 89.38 201 PHE A N 1
ATOM 1612 C CA . PHE A 1 201 ? -15.851 -3.858 6.384 1.00 89.38 201 PHE A CA 1
ATOM 1613 C C . PHE A 1 201 ? -15.090 -4.389 7.592 1.00 89.38 201 PHE A C 1
ATOM 1615 O O . PHE A 1 201 ? -14.764 -5.577 7.631 1.00 89.38 201 PHE A O 1
ATOM 1622 N N . ALA A 1 202 ? -14.754 -3.502 8.524 1.00 89.31 202 ALA A N 1
ATOM 1623 C CA . ALA A 1 202 ? -14.173 -3.870 9.804 1.00 89.31 202 ALA A CA 1
ATOM 1624 C C . ALA A 1 202 ? -15.237 -3.693 10.864 1.00 89.31 202 ALA A C 1
ATOM 1626 O O . ALA A 1 202 ? -15.869 -2.641 10.936 1.00 89.31 202 ALA A O 1
ATOM 1627 N N . HIS A 1 203 ? -15.370 -4.721 11.683 1.00 90.94 203 HIS A N 1
ATOM 1628 C CA . HIS A 1 203 ? -16.388 -4.838 12.699 1.00 90.94 203 HIS A CA 1
ATOM 1629 C C . HIS A 1 203 ? -15.697 -5.305 13.973 1.00 90.94 203 HIS A C 1
ATOM 1631 O O . HIS A 1 203 ? -15.105 -6.384 14.006 1.00 90.94 203 HIS A O 1
ATOM 1637 N N . LEU A 1 204 ? -15.670 -4.448 14.989 1.00 92.12 204 LEU A N 1
ATOM 1638 C CA . LEU A 1 204 ? -15.126 -4.785 16.296 1.00 92.12 204 LEU A CA 1
ATOM 1639 C C . LEU A 1 204 ? -16.185 -4.499 17.346 1.00 92.12 204 LEU A C 1
ATOM 1641 O O . LEU A 1 204 ? -16.700 -3.383 17.433 1.00 92.12 204 LEU A O 1
ATOM 1645 N N . TYR A 1 205 ? -16.455 -5.495 18.174 1.00 91.94 205 TYR A N 1
ATOM 1646 C CA . TYR A 1 205 ? -17.375 -5.371 19.287 1.00 91.94 205 TYR A CA 1
ATOM 1647 C C . TYR A 1 205 ? -16.620 -5.574 20.589 1.00 91.94 205 TYR A C 1
ATOM 1649 O O . TYR A 1 205 ? -15.704 -6.393 20.684 1.00 91.94 205 TYR A O 1
ATOM 1657 N N . ALA A 1 206 ? -16.978 -4.804 21.602 1.00 90.06 206 ALA A N 1
ATOM 1658 C CA . ALA A 1 206 ? -16.420 -4.966 22.922 1.00 90.06 206 ALA A CA 1
ATOM 1659 C C . ALA A 1 206 ? -17.466 -4.717 23.993 1.00 90.06 206 ALA A C 1
ATOM 1661 O O . ALA A 1 206 ? -18.327 -3.855 23.851 1.00 90.06 206 ALA A O 1
ATOM 1662 N N . HIS A 1 207 ? -17.343 -5.439 25.095 1.00 87.62 207 HIS A N 1
ATOM 1663 C CA . HIS A 1 207 ? -18.194 -5.306 26.262 1.00 87.62 207 HIS A CA 1
ATOM 1664 C C . HIS A 1 207 ? -17.345 -4.928 27.476 1.00 87.62 207 HIS A C 1
ATOM 1666 O O . HIS A 1 207 ? -16.290 -5.527 27.706 1.00 87.62 207 HIS A O 1
ATOM 1672 N N . LYS A 1 208 ? -17.811 -3.938 28.245 1.00 84.88 208 LYS A N 1
ATOM 1673 C CA . LYS A 1 208 ? -17.160 -3.366 29.431 1.00 84.88 208 LYS A CA 1
ATOM 1674 C C . LYS A 1 208 ? -15.709 -2.979 29.169 1.00 84.88 208 LYS A C 1
ATOM 1676 O O . LYS A 1 208 ? -14.810 -3.407 29.890 1.00 84.88 208 LYS A O 1
ATOM 1681 N N . LEU A 1 209 ? -15.461 -2.210 28.105 1.00 82.56 209 LEU A N 1
ATOM 1682 C CA . LEU A 1 209 ? -14.105 -1.776 27.767 1.00 82.56 209 LEU A CA 1
ATOM 1683 C C . LEU A 1 209 ? -13.499 -0.969 28.924 1.00 82.56 209 LEU A C 1
ATOM 1685 O O . LEU A 1 209 ? -14.078 0.027 29.360 1.00 82.56 209 LEU A O 1
ATOM 1689 N N . PRO A 1 210 ? -12.303 -1.339 29.394 1.00 73.06 210 PRO A N 1
ATOM 1690 C CA . PRO A 1 210 ? -11.706 -0.684 30.540 1.00 73.06 210 PRO A CA 1
ATOM 1691 C C . PRO A 1 210 ? -11.211 0.702 30.134 1.00 73.06 210 PRO A C 1
ATOM 1693 O O . PRO A 1 210 ? -10.567 0.876 29.100 1.00 73.06 210 PRO A O 1
ATOM 1696 N N . SER A 1 211 ? -11.489 1.699 30.969 1.00 69.94 211 SER A N 1
ATOM 1697 C CA . SER A 1 211 ? -10.997 3.061 30.783 1.00 69.94 211 SER A CA 1
ATOM 1698 C C . SER A 1 211 ? -10.138 3.464 31.962 1.00 69.94 211 SER A C 1
ATOM 1700 O O . SER A 1 211 ? -10.641 3.855 33.015 1.00 69.94 211 SER A O 1
ATOM 1702 N N . ARG A 1 212 ? -8.822 3.435 31.759 1.00 68.44 212 ARG A N 1
ATOM 1703 C CA . ARG A 1 212 ? -7.863 3.999 32.707 1.00 68.44 212 ARG A CA 1
ATOM 1704 C C . ARG A 1 212 ? -7.373 5.353 32.221 1.00 68.44 212 ARG A C 1
ATOM 1706 O O . ARG A 1 212 ? -7.130 5.573 31.033 1.00 68.44 212 ARG A O 1
ATOM 1713 N N . VAL A 1 213 ? -7.219 6.281 33.160 1.00 57.31 213 VAL A N 1
ATOM 1714 C CA . VAL A 1 213 ? -6.610 7.584 32.883 1.00 57.31 213 VAL A CA 1
ATOM 1715 C C . VAL A 1 213 ? -5.176 7.350 32.400 1.00 57.31 213 VAL A C 1
ATOM 1717 O O . VAL A 1 213 ? -4.373 6.746 33.105 1.00 57.31 213 VAL A O 1
ATOM 1720 N N . GLY A 1 214 ? -4.864 7.811 31.186 1.00 63.12 214 GLY A N 1
ATOM 1721 C CA . GLY A 1 214 ? -3.548 7.637 30.557 1.00 63.12 214 GLY A CA 1
ATOM 1722 C C . GLY A 1 214 ? -3.380 6.377 29.697 1.00 63.12 214 GLY A C 1
ATOM 1723 O O . GLY A 1 214 ? -2.331 6.228 29.077 1.00 63.12 214 GLY A O 1
ATOM 1724 N N . GLU A 1 215 ? -4.392 5.509 29.604 1.00 74.50 215 GLU A N 1
ATOM 1725 C CA . GLU A 1 215 ? -4.406 4.371 28.675 1.00 74.50 215 GLU A CA 1
ATOM 1726 C C . GLU A 1 215 ? -5.585 4.515 27.708 1.00 74.50 215 GLU A C 1
ATOM 1728 O O . GLU A 1 215 ? -6.710 4.106 27.988 1.00 74.50 215 GLU A O 1
ATOM 1733 N N . GLN A 1 216 ? -5.346 5.144 26.556 1.00 82.50 216 GLN A N 1
ATOM 1734 C CA . GLN A 1 216 ? -6.360 5.235 25.510 1.00 82.50 216 GLN A CA 1
ATOM 1735 C C . GLN A 1 216 ? -6.456 3.914 24.732 1.00 82.50 216 GLN A C 1
ATOM 1737 O O . GLN A 1 216 ? -5.451 3.395 24.243 1.00 82.50 216 GLN A O 1
ATOM 1742 N N . VAL A 1 217 ? -7.678 3.408 24.563 1.00 86.88 217 VAL A N 1
ATOM 1743 C CA . VAL A 1 217 ? -7.973 2.289 23.659 1.00 86.88 217 VAL A CA 1
ATOM 1744 C C . VAL A 1 217 ? -8.127 2.808 22.228 1.00 86.88 217 VAL A C 1
ATOM 1746 O O . VAL A 1 217 ? -8.750 3.850 21.991 1.00 86.88 217 VAL A O 1
ATOM 1749 N N . PHE A 1 218 ? -7.553 2.082 21.274 1.00 88.62 218 PHE A N 1
ATOM 1750 C CA . PHE A 1 218 ? -7.655 2.332 19.839 1.00 88.62 218 PHE A CA 1
ATOM 1751 C C . PHE A 1 218 ? -8.250 1.115 19.128 1.00 88.62 218 PHE A C 1
ATOM 1753 O O . PHE A 1 218 ? -7.917 -0.018 19.465 1.00 88.62 218 PHE A O 1
ATOM 1760 N N . ALA A 1 219 ? -9.065 1.344 18.105 1.00 89.25 219 ALA A N 1
ATOM 1761 C CA . ALA A 1 219 ? -9.327 0.371 17.059 1.00 89.25 219 ALA A CA 1
ATOM 1762 C C . ALA A 1 219 ? -8.145 0.394 16.078 1.00 89.25 219 ALA A C 1
ATOM 1764 O O . ALA A 1 219 ? -7.795 1.429 15.505 1.00 89.25 219 ALA A O 1
ATOM 1765 N N . SER A 1 220 ? -7.494 -0.752 15.942 1.00 91.31 220 SER A N 1
ATOM 1766 C CA . SER A 1 220 ? -6.320 -0.996 15.117 1.00 91.31 220 SER A CA 1
ATOM 1767 C C . SER A 1 220 ? -6.742 -1.719 13.849 1.00 91.31 220 SER A C 1
ATOM 1769 O O . SER A 1 220 ? -7.168 -2.870 13.896 1.00 91.31 220 SER A O 1
ATOM 1771 N N . ILE A 1 221 ? -6.643 -1.037 12.709 1.00 88.88 221 ILE A N 1
ATOM 1772 C CA . ILE A 1 221 ? -7.120 -1.538 11.418 1.00 88.88 221 ILE A CA 1
ATOM 1773 C C . ILE A 1 221 ? -5.983 -1.485 10.407 1.00 88.88 221 ILE A C 1
ATOM 1775 O O . ILE A 1 221 ? -5.335 -0.456 10.225 1.00 88.88 221 ILE A O 1
ATOM 1779 N N . HIS A 1 222 ? -5.728 -2.593 9.716 1.00 89.00 222 HIS A N 1
ATOM 1780 C CA . HIS A 1 222 ? -4.741 -2.651 8.644 1.00 89.00 222 HIS A CA 1
ATOM 1781 C C . HIS A 1 222 ? -5.407 -2.978 7.309 1.00 89.00 222 HIS A C 1
ATOM 1783 O O . HIS A 1 222 ? -5.879 -4.096 7.084 1.00 89.00 222 HIS A O 1
ATOM 1789 N N . VAL A 1 223 ? -5.383 -2.006 6.407 1.00 86.00 223 VAL A N 1
ATOM 1790 C CA . VAL A 1 223 ? -6.015 -2.036 5.089 1.00 86.00 223 VAL A CA 1
ATOM 1791 C C . VAL A 1 223 ? -4.975 -2.374 4.026 1.00 86.00 223 VAL A C 1
ATOM 1793 O O . VAL A 1 223 ? -3.839 -1.907 4.076 1.00 86.00 223 VAL A O 1
ATOM 1796 N N . ARG A 1 224 ? -5.336 -3.192 3.042 1.00 85.62 224 ARG A N 1
ATOM 1797 C CA . ARG A 1 224 ? -4.532 -3.420 1.837 1.00 85.62 224 ARG A CA 1
ATOM 1798 C C . ARG A 1 224 ? -5.409 -3.334 0.601 1.00 85.62 224 ARG A C 1
ATOM 1800 O O . ARG A 1 224 ? -6.609 -3.550 0.675 1.00 85.62 224 ARG A O 1
ATOM 1807 N N . GLU A 1 225 ? -4.788 -3.062 -0.535 1.00 85.56 225 GLU A N 1
ATOM 1808 C CA . GLU A 1 225 ? -5.426 -3.182 -1.843 1.00 85.56 225 GLU A CA 1
ATOM 1809 C C . GLU A 1 225 ? -5.929 -4.612 -2.092 1.00 85.56 225 GLU A C 1
ATOM 1811 O O . GLU A 1 225 ? -5.278 -5.586 -1.710 1.00 85.56 225 GLU A O 1
ATOM 1816 N N . ARG A 1 226 ? -7.079 -4.747 -2.748 1.00 87.25 226 ARG A N 1
ATOM 1817 C CA . ARG A 1 226 ? -7.645 -6.015 -3.205 1.00 87.25 226 ARG A CA 1
ATOM 1818 C C . ARG A 1 226 ? -7.042 -6.375 -4.577 1.00 87.25 226 ARG A C 1
ATOM 1820 O O . ARG A 1 226 ? -7.090 -5.557 -5.493 1.00 87.25 226 ARG A O 1
ATOM 1827 N N . PRO A 1 227 ? -6.477 -7.585 -4.764 1.00 83.75 227 PRO A N 1
ATOM 1828 C CA . PRO A 1 227 ? -6.023 -8.037 -6.083 1.00 83.75 227 PRO A CA 1
ATOM 1829 C C . PRO A 1 227 ? -7.186 -8.070 -7.095 1.00 83.75 227 PRO A C 1
ATOM 1831 O O . PRO A 1 227 ? -8.287 -8.450 -6.700 1.00 83.75 227 PRO A O 1
ATOM 1834 N N . PRO A 1 228 ? -6.969 -7.769 -8.392 1.00 77.56 228 PRO A N 1
ATOM 1835 C CA . PRO A 1 228 ? -5.679 -7.551 -9.056 1.00 77.56 228 PRO A CA 1
ATOM 1836 C C . PRO A 1 228 ? -5.048 -6.169 -8.804 1.00 77.56 228 PRO A C 1
ATOM 1838 O O . PRO A 1 228 ? -3.823 -6.082 -8.830 1.00 77.56 228 PRO A O 1
ATOM 1841 N N . GLY A 1 229 ? -5.847 -5.143 -8.496 1.00 80.12 229 GLY A N 1
ATOM 1842 C CA . GLY A 1 229 ? -5.395 -3.811 -8.077 1.00 80.12 229 GLY A CA 1
ATOM 1843 C C . GLY A 1 229 ? -4.360 -3.125 -8.985 1.00 80.12 229 GLY A C 1
ATOM 1844 O O . GLY A 1 229 ? -4.075 -3.537 -10.112 1.00 80.12 229 GLY A O 1
ATOM 1845 N N . THR A 1 230 ? -3.738 -2.077 -8.459 1.00 81.31 230 THR A N 1
ATOM 1846 C CA . THR A 1 230 ? -2.604 -1.365 -9.054 1.00 81.31 230 THR A CA 1
ATOM 1847 C C . THR A 1 230 ? -1.387 -2.262 -9.241 1.00 81.31 230 THR A C 1
ATOM 1849 O O . THR A 1 230 ? -0.692 -2.126 -10.241 1.00 81.31 230 THR A O 1
ATOM 1852 N N . THR A 1 231 ? -1.123 -3.229 -8.354 1.00 81.25 231 THR A N 1
ATOM 1853 C CA . THR A 1 231 ? -0.004 -4.180 -8.545 1.00 81.25 231 THR A CA 1
ATOM 1854 C C . THR A 1 231 ? -0.067 -4.930 -9.877 1.00 81.25 231 THR A C 1
ATOM 1856 O O . THR A 1 231 ? 0.963 -5.084 -10.533 1.00 81.25 231 THR A O 1
ATOM 1859 N N . ALA A 1 232 ? -1.251 -5.373 -10.312 1.00 85.19 232 ALA A N 1
ATOM 1860 C CA . ALA A 1 232 ? -1.414 -6.045 -11.599 1.00 85.19 232 ALA A CA 1
ATOM 1861 C C . ALA A 1 232 ? -1.135 -5.122 -12.783 1.00 85.19 232 ALA A C 1
ATOM 1863 O O . ALA A 1 232 ? -0.508 -5.541 -13.752 1.00 85.19 232 ALA A O 1
ATOM 1864 N N . ILE A 1 233 ? -1.590 -3.878 -12.690 1.00 84.19 233 ILE A N 1
ATOM 1865 C CA . ILE A 1 233 ? -1.356 -2.849 -13.699 1.00 84.19 233 ILE A CA 1
ATOM 1866 C C . ILE A 1 233 ? 0.141 -2.587 -13.858 1.00 84.19 233 ILE A C 1
ATOM 1868 O O . ILE A 1 233 ? 0.665 -2.642 -14.969 1.00 84.19 233 ILE A O 1
ATOM 1872 N N . VAL A 1 234 ? 0.843 -2.355 -12.745 1.00 85.00 234 VAL A N 1
ATOM 1873 C CA . VAL A 1 234 ? 2.284 -2.084 -12.772 1.00 85.00 234 VAL A CA 1
ATOM 1874 C C . VAL A 1 234 ? 3.056 -3.280 -13.303 1.00 85.00 234 VAL A C 1
ATOM 1876 O O . VAL A 1 234 ? 3.971 -3.101 -14.097 1.00 85.00 234 VAL A O 1
ATOM 1879 N N . LEU A 1 235 ? 2.661 -4.496 -12.921 1.00 88.44 235 LEU A N 1
ATOM 1880 C CA . LEU A 1 235 ? 3.236 -5.707 -13.490 1.00 88.44 235 LEU A CA 1
ATOM 1881 C C . LEU A 1 235 ? 3.119 -5.714 -15.018 1.00 88.44 235 LEU A C 1
ATOM 1883 O O . LEU A 1 235 ? 4.120 -5.923 -15.694 1.00 88.44 235 LEU A O 1
ATOM 1887 N N . TRP A 1 236 ? 1.924 -5.471 -15.561 1.00 88.62 236 TRP A N 1
ATOM 1888 C CA . TRP A 1 236 ? 1.725 -5.467 -17.00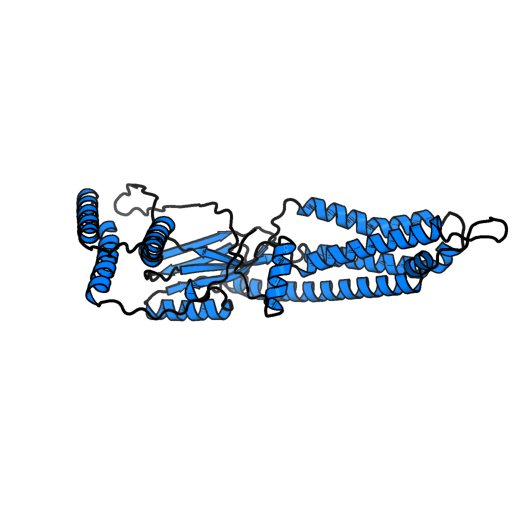9 1.00 88.62 236 TRP A CA 1
ATOM 1889 C C . TRP A 1 236 ? 2.535 -4.376 -17.699 1.00 88.62 236 TRP A C 1
ATOM 1891 O O . TRP A 1 236 ? 3.186 -4.663 -18.697 1.00 88.62 236 TRP A O 1
ATOM 1901 N N . LEU A 1 237 ? 2.576 -3.163 -17.142 1.00 86.88 237 LEU A N 1
ATOM 1902 C CA . LEU A 1 237 ? 3.444 -2.095 -17.644 1.00 86.88 237 LEU A CA 1
ATOM 1903 C C . LEU A 1 237 ? 4.909 -2.524 -17.684 1.00 86.88 237 LEU A C 1
ATOM 1905 O O . LEU A 1 237 ? 5.561 -2.349 -18.705 1.00 86.88 237 LEU A O 1
ATOM 1909 N N . SER A 1 238 ? 5.421 -3.117 -16.605 1.00 87.62 238 SER A N 1
ATOM 1910 C CA . SER A 1 238 ? 6.805 -3.588 -16.556 1.00 87.62 238 SER A CA 1
ATOM 1911 C C . SER A 1 238 ? 7.068 -4.709 -17.561 1.00 87.62 238 SER A C 1
ATOM 1913 O O . SER A 1 238 ? 8.122 -4.708 -18.191 1.00 87.62 238 SER A O 1
ATOM 1915 N N . VAL A 1 239 ? 6.115 -5.626 -17.765 1.00 89.94 239 VAL A N 1
ATOM 1916 C CA . VAL A 1 239 ? 6.195 -6.665 -18.806 1.00 89.94 239 VAL A CA 1
ATOM 1917 C C . VAL A 1 239 ? 6.240 -6.031 -20.198 1.00 89.94 239 VAL A C 1
ATOM 1919 O O . VAL A 1 239 ? 7.125 -6.362 -20.981 1.00 89.94 239 VAL A O 1
ATOM 1922 N N . PHE A 1 240 ? 5.353 -5.079 -20.501 1.00 88.62 240 PHE A N 1
ATOM 1923 C CA . PHE A 1 240 ? 5.355 -4.376 -21.787 1.00 88.62 240 PHE A CA 1
ATOM 1924 C C . PHE A 1 240 ? 6.638 -3.571 -22.007 1.00 88.62 240 PHE A C 1
ATOM 1926 O O . PHE A 1 240 ? 7.201 -3.617 -23.101 1.00 88.62 240 PHE A O 1
ATOM 1933 N N . SER A 1 241 ? 7.150 -2.888 -20.981 1.00 87.00 241 SER A N 1
ATOM 1934 C CA . SER A 1 241 ? 8.439 -2.192 -21.045 1.00 87.00 241 SER A CA 1
ATOM 1935 C C . SER A 1 241 ? 9.596 -3.162 -21.296 1.00 87.00 241 SER A C 1
ATOM 1937 O O . SER A 1 241 ? 10.461 -2.868 -22.116 1.00 87.00 241 SER A O 1
ATOM 1939 N N . ALA A 1 242 ? 9.608 -4.326 -20.638 1.00 89.75 242 ALA A N 1
ATOM 1940 C CA . ALA A 1 242 ? 10.632 -5.351 -20.837 1.00 89.75 242 ALA A CA 1
ATOM 1941 C C . ALA A 1 242 ? 10.591 -5.939 -22.257 1.00 89.75 242 ALA A C 1
ATOM 1943 O O . ALA A 1 242 ? 11.630 -6.035 -22.904 1.00 89.75 242 ALA A O 1
ATOM 1944 N N . ILE A 1 243 ? 9.396 -6.259 -22.770 1.00 89.88 243 ILE A N 1
ATOM 1945 C CA . ILE A 1 243 ? 9.203 -6.727 -24.151 1.00 89.88 243 ILE A CA 1
ATOM 1946 C C . ILE A 1 243 ? 9.666 -5.659 -25.146 1.00 89.88 243 ILE A C 1
ATOM 1948 O O . ILE A 1 243 ? 10.385 -5.970 -26.091 1.00 89.88 243 ILE A O 1
ATOM 1952 N N . SER A 1 244 ? 9.311 -4.394 -24.915 1.00 86.56 244 SER A N 1
ATOM 1953 C CA . SER A 1 244 ? 9.715 -3.282 -25.785 1.00 86.56 244 SER A CA 1
ATOM 1954 C C . SER A 1 244 ? 11.236 -3.107 -25.800 1.00 86.56 244 SER A C 1
ATOM 1956 O O . SER A 1 244 ? 11.825 -2.953 -26.867 1.00 86.56 244 SER A O 1
ATOM 1958 N N . ALA A 1 245 ? 11.890 -3.206 -24.637 1.00 88.25 245 ALA A N 1
ATOM 1959 C CA . ALA A 1 245 ? 13.348 -3.192 -24.534 1.00 88.25 245 ALA A CA 1
ATOM 1960 C C . ALA A 1 245 ? 13.992 -4.382 -25.265 1.00 88.25 245 ALA A C 1
ATOM 1962 O O . ALA A 1 245 ? 14.999 -4.201 -25.945 1.00 88.25 245 ALA A O 1
ATOM 1963 N N . ALA A 1 246 ? 13.400 -5.576 -25.166 1.00 90.06 246 ALA A N 1
ATOM 1964 C CA . ALA A 1 246 ? 13.886 -6.772 -25.850 1.00 90.06 246 ALA A CA 1
ATOM 1965 C C . ALA A 1 246 ? 13.783 -6.648 -27.374 1.00 90.06 246 ALA A C 1
ATOM 1967 O O . ALA A 1 246 ? 14.762 -6.888 -28.078 1.00 90.06 246 ALA A O 1
ATOM 1968 N N . ILE A 1 247 ? 12.630 -6.204 -27.885 1.00 87.56 247 ILE A N 1
ATOM 1969 C CA . ILE A 1 247 ? 12.437 -5.934 -29.314 1.00 87.56 247 ILE A CA 1
ATOM 1970 C C . ILE A 1 247 ? 13.446 -4.883 -29.786 1.00 87.56 247 ILE A C 1
ATOM 1972 O O . ILE A 1 247 ? 14.104 -5.085 -30.803 1.00 87.56 247 ILE A O 1
ATOM 1976 N N . LEU A 1 248 ? 13.622 -3.791 -29.034 1.00 85.44 248 LEU A N 1
ATOM 1977 C CA . LEU A 1 248 ? 14.568 -2.739 -29.400 1.00 85.44 248 LEU A CA 1
ATOM 1978 C C . LEU A 1 248 ? 16.016 -3.241 -29.417 1.00 85.44 248 LEU A C 1
ATOM 1980 O O . LEU A 1 248 ? 16.758 -2.903 -30.333 1.00 85.44 248 LEU A O 1
ATOM 1984 N N . HIS A 1 249 ? 16.409 -4.068 -28.447 1.00 89.62 249 HIS A N 1
ATOM 1985 C CA . HIS A 1 249 ? 17.732 -4.687 -28.408 1.00 89.62 249 HIS A CA 1
ATOM 1986 C C . HIS A 1 249 ? 17.972 -5.601 -29.622 1.00 89.62 249 HIS A C 1
ATOM 1988 O O . HIS A 1 249 ? 19.024 -5.509 -30.254 1.00 89.62 249 HIS A O 1
ATOM 1994 N N . LEU A 1 250 ? 16.995 -6.441 -29.982 1.00 89.31 250 LEU A N 1
ATOM 1995 C CA . LEU A 1 250 ? 17.086 -7.338 -31.141 1.00 89.31 250 LEU A CA 1
ATOM 1996 C C . LEU A 1 250 ? 17.146 -6.568 -32.465 1.00 89.31 250 LEU A C 1
ATOM 1998 O O . LEU A 1 250 ? 17.914 -6.920 -33.359 1.00 89.31 250 LEU A O 1
ATOM 2002 N N . LEU A 1 251 ? 16.359 -5.499 -32.585 1.00 85.88 251 LEU A N 1
ATOM 2003 C CA . LEU A 1 251 ? 16.326 -4.654 -33.777 1.00 85.88 251 LEU A CA 1
ATOM 2004 C C . LEU A 1 251 ? 17.471 -3.635 -33.823 1.00 85.88 251 LEU A C 1
ATOM 2006 O O . LEU A 1 251 ? 17.653 -2.992 -34.856 1.00 85.88 251 LEU A O 1
ATOM 2010 N N . TRP A 1 252 ? 18.259 -3.497 -32.751 1.00 85.81 252 TRP A N 1
ATOM 2011 C CA . TRP A 1 252 ? 19.289 -2.466 -32.630 1.00 85.81 252 TRP A CA 1
ATOM 2012 C C . TRP A 1 252 ? 20.266 -2.431 -33.813 1.00 85.81 252 TRP A C 1
ATOM 2014 O O . TRP A 1 252 ? 20.426 -1.359 -34.396 1.00 85.81 252 TRP A O 1
ATOM 2024 N N . PRO A 1 253 ? 20.841 -3.564 -34.273 1.00 83.81 253 PRO A N 1
ATOM 2025 C CA . PRO A 1 253 ? 21.752 -3.557 -35.418 1.00 83.81 253 PRO A CA 1
ATOM 2026 C C . PRO A 1 253 ? 21.082 -3.131 -36.729 1.00 83.81 253 PRO A C 1
ATOM 2028 O O . PRO A 1 253 ? 21.747 -2.624 -37.622 1.00 83.81 253 PRO A O 1
ATOM 2031 N N . SER A 1 254 ? 19.771 -3.347 -36.868 1.00 79.44 254 SER A N 1
ATOM 2032 C CA . SER A 1 254 ? 19.016 -2.932 -38.059 1.00 79.44 254 SER A CA 1
ATOM 2033 C C . SER A 1 254 ? 18.659 -1.446 -37.997 1.00 79.44 254 SER A C 1
ATOM 2035 O O . SER A 1 254 ? 18.715 -0.744 -39.003 1.00 79.44 254 SER A O 1
ATOM 2037 N N . ILE A 1 255 ? 18.342 -0.947 -36.799 1.00 74.31 255 ILE A N 1
ATOM 2038 C CA . ILE A 1 255 ? 18.023 0.461 -36.530 1.00 74.31 255 ILE A CA 1
ATOM 2039 C C . ILE A 1 255 ? 19.239 1.363 -36.758 1.00 74.31 255 ILE A C 1
ATOM 2041 O O . ILE A 1 255 ? 19.069 2.495 -37.212 1.00 74.31 255 ILE A O 1
ATOM 2045 N N . THR A 1 256 ? 20.445 0.871 -36.465 1.00 74.38 256 THR A N 1
ATOM 2046 C CA . THR A 1 256 ? 21.697 1.612 -36.665 1.00 74.38 256 THR A CA 1
ATOM 2047 C C . THR A 1 256 ? 22.226 1.565 -38.097 1.00 74.38 256 THR A C 1
ATOM 2049 O O . THR A 1 256 ? 23.060 2.397 -38.432 1.00 74.38 256 THR A O 1
ATOM 2052 N N . ARG A 1 257 ? 21.761 0.628 -38.939 1.00 71.31 257 ARG A N 1
ATOM 2053 C CA . ARG A 1 257 ? 22.303 0.393 -40.293 1.00 71.31 257 ARG A CA 1
ATOM 2054 C C . ARG A 1 257 ? 21.457 0.934 -41.452 1.00 71.31 257 ARG A C 1
ATOM 2056 O O . ARG A 1 257 ? 21.971 0.960 -42.562 1.00 71.31 257 ARG A O 1
ATOM 2063 N N . VAL A 1 258 ? 20.189 1.316 -41.251 1.00 58.12 258 VAL A N 1
ATOM 2064 C CA . VAL A 1 258 ? 19.269 1.616 -42.372 1.00 58.12 258 VAL A CA 1
ATOM 2065 C C . VAL A 1 258 ? 18.582 2.972 -42.239 1.00 58.12 258 VAL A C 1
ATOM 2067 O O . VAL A 1 258 ? 18.011 3.304 -41.194 1.00 58.12 258 VAL A O 1
ATOM 2070 N N . ASP A 1 259 ? 18.581 3.709 -43.350 1.00 59.75 259 ASP A N 1
ATOM 2071 C CA . ASP A 1 259 ? 17.901 4.986 -43.505 1.00 59.75 259 ASP A CA 1
ATOM 2072 C C . ASP A 1 259 ? 16.361 4.808 -43.482 1.00 59.75 259 ASP A C 1
ATOM 2074 O O . ASP A 1 259 ? 15.739 4.073 -44.253 1.00 59.75 259 ASP A O 1
ATOM 2078 N N . LEU A 1 260 ? 15.747 5.509 -42.531 1.00 54.06 260 LEU A N 1
ATOM 2079 C CA . LEU A 1 260 ? 14.369 6.014 -42.503 1.00 54.06 260 LEU A CA 1
ATOM 2080 C C . LEU A 1 260 ? 13.163 5.096 -42.182 1.00 54.06 260 LEU A C 1
ATOM 2082 O O . LEU A 1 260 ? 12.287 5.567 -41.464 1.00 54.06 260 LEU A O 1
ATOM 2086 N N . ARG A 1 261 ? 13.059 3.812 -42.568 1.00 52.25 261 ARG A N 1
ATOM 2087 C CA . ARG A 1 261 ? 11.795 3.044 -42.311 1.00 52.25 261 ARG A CA 1
ATOM 2088 C C . ARG A 1 261 ? 11.667 2.355 -40.943 1.00 52.25 261 ARG A C 1
ATOM 2090 O O . ARG A 1 261 ? 10.559 2.106 -40.481 1.00 52.25 261 ARG A O 1
ATOM 2097 N N . GLY A 1 262 ? 12.771 2.084 -40.248 1.00 54.84 262 GLY A N 1
ATOM 2098 C CA . GLY A 1 262 ? 12.744 1.521 -38.884 1.00 54.84 262 GLY A CA 1
ATOM 2099 C C . GLY A 1 262 ? 12.447 2.546 -37.776 1.00 54.84 262 GLY A C 1
ATOM 2100 O O . GLY A 1 262 ? 12.532 2.210 -36.595 1.00 54.84 262 GLY A O 1
ATOM 2101 N N . ILE A 1 263 ? 12.194 3.813 -38.134 1.00 56.38 263 ILE A N 1
ATOM 2102 C CA . ILE A 1 263 ? 12.002 4.939 -37.205 1.00 56.38 263 ILE A CA 1
ATOM 2103 C C . ILE A 1 263 ? 10.660 4.854 -36.491 1.00 56.38 263 ILE A C 1
ATOM 2105 O O . ILE A 1 263 ? 10.624 4.904 -35.260 1.00 56.38 263 ILE A O 1
ATOM 2109 N N . ASP A 1 264 ? 9.590 4.646 -37.251 1.00 64.31 264 ASP A N 1
ATOM 2110 C CA . ASP A 1 264 ? 8.235 4.710 -36.713 1.00 64.31 264 ASP A CA 1
ATOM 2111 C C . ASP A 1 264 ? 7.978 3.562 -35.739 1.00 64.31 264 ASP A C 1
ATOM 2113 O O . ASP A 1 264 ? 7.461 3.774 -34.645 1.00 64.31 264 ASP A O 1
ATOM 2117 N N . LEU A 1 265 ? 8.443 2.352 -36.065 1.00 66.12 265 LEU A N 1
ATOM 2118 C CA . LEU A 1 265 ? 8.225 1.181 -35.217 1.00 66.12 265 LEU A CA 1
ATOM 2119 C C . LEU A 1 265 ? 8.922 1.314 -33.852 1.00 66.12 265 LEU A C 1
ATOM 2121 O O . LEU A 1 265 ? 8.298 1.101 -32.815 1.00 66.12 265 LEU A O 1
ATOM 2125 N N . ALA A 1 266 ? 10.205 1.693 -33.833 1.00 65.50 266 ALA A N 1
ATOM 2126 C CA . ALA A 1 266 ? 10.974 1.808 -32.592 1.00 65.50 266 ALA A CA 1
ATOM 2127 C C . ALA A 1 266 ? 10.451 2.939 -31.690 1.00 65.50 266 ALA A C 1
ATOM 2129 O O . ALA A 1 266 ? 10.360 2.766 -30.473 1.00 65.50 266 ALA A O 1
ATOM 2130 N N . ALA A 1 267 ? 10.059 4.071 -32.284 1.00 68.81 267 ALA A N 1
ATOM 2131 C CA . ALA A 1 267 ? 9.454 5.181 -31.557 1.00 68.81 267 ALA A CA 1
ATOM 2132 C C . ALA A 1 267 ? 8.086 4.796 -30.968 1.00 68.81 267 ALA A C 1
ATOM 2134 O O . ALA A 1 267 ? 7.821 5.103 -29.806 1.00 68.81 267 ALA A O 1
ATOM 2135 N N . ILE A 1 268 ? 7.254 4.059 -31.715 1.00 71.69 268 ILE A N 1
ATOM 2136 C CA . ILE A 1 268 ? 5.959 3.555 -31.234 1.00 71.69 268 ILE A CA 1
ATOM 2137 C C . ILE A 1 268 ? 6.153 2.606 -30.043 1.00 71.69 268 ILE A C 1
ATOM 2139 O O . ILE A 1 268 ? 5.521 2.795 -29.002 1.00 71.69 268 ILE A O 1
ATOM 2143 N N . PHE A 1 269 ? 7.059 1.627 -30.140 1.00 70.44 269 PHE A N 1
ATOM 2144 C CA . PHE A 1 269 ? 7.299 0.673 -29.048 1.00 70.44 269 PHE A CA 1
ATOM 2145 C C . PHE A 1 269 ? 7.918 1.320 -27.804 1.00 70.44 269 PHE A C 1
ATOM 2147 O O . PHE A 1 269 ? 7.608 0.910 -26.688 1.00 70.44 269 PHE A O 1
ATOM 2154 N N . ALA A 1 270 ? 8.743 2.356 -27.962 1.00 69.75 270 ALA A N 1
ATOM 2155 C CA . ALA A 1 270 ? 9.279 3.104 -26.828 1.00 69.75 270 ALA A CA 1
ATOM 2156 C C . ALA A 1 270 ? 8.236 4.053 -26.197 1.00 69.75 270 ALA A C 1
ATOM 2158 O O . ALA A 1 270 ? 8.240 4.255 -24.981 1.00 69.75 270 ALA A O 1
ATOM 2159 N N . ALA A 1 271 ? 7.314 4.601 -26.999 1.00 74.81 271 ALA A N 1
ATOM 2160 C CA . ALA A 1 271 ? 6.270 5.519 -26.543 1.00 74.81 271 ALA A CA 1
ATOM 2161 C C . ALA A 1 271 ? 5.094 4.815 -25.847 1.00 74.81 271 ALA A C 1
ATOM 2163 O O . ALA A 1 271 ? 4.526 5.375 -24.909 1.00 74.81 271 ALA A O 1
ATOM 2164 N N . LEU A 1 272 ? 4.729 3.596 -26.263 1.00 77.12 272 LEU A N 1
ATOM 2165 C CA . LEU A 1 272 ? 3.563 2.871 -25.737 1.00 77.12 272 LEU A CA 1
ATOM 2166 C C . LEU A 1 272 ? 3.579 2.683 -24.208 1.00 77.12 272 LEU A C 1
ATOM 2168 O O . LEU A 1 272 ? 2.581 3.032 -23.568 1.00 77.12 272 LEU A O 1
ATOM 2172 N N . PRO A 1 273 ? 4.667 2.209 -23.567 1.00 73.88 273 PRO A N 1
ATOM 2173 C CA . PRO A 1 273 ? 4.658 2.044 -22.119 1.00 73.88 273 PRO A CA 1
ATOM 2174 C C . PRO A 1 273 ? 4.733 3.395 -21.382 1.00 73.88 273 PRO A C 1
ATOM 2176 O O . PRO A 1 273 ? 4.214 3.510 -20.271 1.00 73.88 273 PRO A O 1
ATOM 2179 N N . GLY A 1 274 ? 5.282 4.441 -22.015 1.00 73.56 274 GLY A N 1
ATOM 2180 C CA . GLY A 1 274 ? 5.246 5.817 -21.507 1.00 73.56 274 GLY A CA 1
ATOM 2181 C C . GLY A 1 274 ? 3.836 6.425 -21.523 1.00 73.56 274 GLY A C 1
ATOM 2182 O O . GLY A 1 274 ? 3.391 6.978 -20.517 1.00 73.56 274 GLY A O 1
ATOM 2183 N N . LEU A 1 275 ? 3.097 6.260 -22.626 1.00 77.56 275 LEU A N 1
ATOM 2184 C CA . LEU A 1 275 ? 1.688 6.659 -22.748 1.00 77.56 275 LEU A CA 1
ATOM 2185 C C . LEU A 1 275 ? 0.811 5.912 -21.746 1.00 77.56 275 LEU A C 1
ATOM 2187 O O . LEU A 1 275 ? -0.014 6.528 -21.070 1.00 77.56 275 LEU A O 1
ATOM 2191 N N . ALA A 1 276 ? 1.029 4.604 -21.602 1.00 75.50 276 ALA A N 1
ATOM 2192 C CA . ALA A 1 276 ? 0.326 3.804 -20.614 1.00 75.50 276 ALA A CA 1
ATOM 2193 C C . ALA A 1 276 ? 0.614 4.321 -19.192 1.00 75.50 276 ALA A C 1
ATOM 2195 O O . ALA A 1 276 ? -0.321 4.578 -18.436 1.00 75.50 276 ALA A O 1
ATOM 2196 N N . ALA A 1 277 ? 1.879 4.583 -18.840 1.00 71.25 277 ALA A N 1
ATOM 2197 C CA . ALA A 1 277 ? 2.240 5.154 -17.540 1.00 71.25 277 ALA A CA 1
ATOM 2198 C C . ALA A 1 277 ? 1.600 6.535 -17.284 1.00 71.25 277 ALA A C 1
ATOM 2200 O O . ALA A 1 277 ? 1.112 6.788 -16.179 1.00 71.25 277 ALA A O 1
ATOM 2201 N N . ALA A 1 278 ? 1.551 7.414 -18.291 1.00 76.12 278 ALA A N 1
ATOM 2202 C CA . ALA A 1 278 ? 0.904 8.724 -18.193 1.00 76.12 278 ALA A CA 1
ATOM 2203 C C . ALA A 1 278 ? -0.618 8.609 -17.999 1.00 76.12 278 ALA A C 1
ATOM 2205 O O . ALA A 1 278 ? -1.189 9.281 -17.135 1.00 76.12 278 ALA A O 1
ATOM 2206 N N . TRP A 1 279 ? -1.268 7.718 -18.752 1.00 78.25 279 TRP A N 1
ATOM 2207 C CA . TRP A 1 279 ? -2.690 7.409 -18.605 1.00 78.25 279 TRP A CA 1
ATOM 2208 C C . TRP A 1 279 ? -3.010 6.875 -17.203 1.00 78.25 279 TRP A C 1
ATOM 2210 O O . TRP A 1 279 ? -3.935 7.362 -16.551 1.00 78.25 279 TRP A O 1
ATOM 2220 N N . PHE A 1 280 ? -2.183 5.965 -16.679 1.00 70.56 280 PHE A N 1
ATOM 2221 C CA . PHE A 1 280 ? -2.342 5.439 -15.322 1.00 70.56 280 PHE A CA 1
ATOM 2222 C C . PHE A 1 280 ? -2.144 6.499 -14.245 1.00 70.56 280 PHE A C 1
ATOM 2224 O O . PHE A 1 280 ? -2.938 6.572 -13.309 1.00 70.56 280 PHE A O 1
ATOM 2231 N N . SER A 1 281 ? -1.127 7.353 -14.385 1.00 71.12 281 SER A N 1
ATOM 2232 C CA . SER A 1 281 ? -0.928 8.482 -13.471 1.00 71.12 281 SER A CA 1
ATOM 2233 C C . SER A 1 281 ? -2.194 9.338 -13.378 1.00 71.12 281 SER A C 1
ATOM 2235 O O . SER A 1 281 ? -2.606 9.700 -12.281 1.00 71.12 281 SER A O 1
ATOM 2237 N N . ARG A 1 282 ? -2.869 9.589 -14.509 1.00 77.69 282 ARG A N 1
ATOM 2238 C CA . ARG A 1 282 ? -4.111 10.369 -14.553 1.00 77.69 282 ARG A CA 1
ATOM 2239 C C . ARG A 1 282 ? -5.298 9.666 -13.890 1.00 77.69 282 ARG A C 1
ATOM 2241 O O . ARG A 1 282 ? -6.041 10.323 -13.170 1.00 77.69 282 ARG A O 1
ATOM 2248 N N . ILE A 1 283 ? -5.480 8.362 -14.098 1.00 73.81 283 ILE A N 1
ATOM 2249 C CA . ILE A 1 283 ? -6.587 7.607 -13.477 1.00 73.81 283 ILE A CA 1
ATOM 2250 C C . ILE A 1 283 ? -6.447 7.577 -11.954 1.00 73.81 283 ILE A C 1
ATOM 2252 O O . ILE A 1 283 ? -7.407 7.829 -11.231 1.00 73.81 283 ILE A O 1
ATOM 2256 N N . PHE A 1 284 ? -5.229 7.359 -11.463 1.00 67.94 284 PHE A N 1
ATOM 2257 C CA . PHE A 1 284 ? -4.964 7.208 -10.033 1.00 67.94 284 PHE A CA 1
ATOM 2258 C C . PHE A 1 284 ? -4.686 8.528 -9.300 1.00 67.94 284 PHE A C 1
ATOM 2260 O O . PHE A 1 284 ? -4.390 8.511 -8.107 1.00 67.94 284 PHE A O 1
ATOM 2267 N N . GLN A 1 285 ? -4.794 9.683 -9.969 1.00 68.31 285 GLN A N 1
ATOM 2268 C CA . GLN A 1 285 ? -4.589 10.997 -9.340 1.00 68.31 285 GLN A CA 1
ATOM 2269 C C . GLN A 1 285 ? -5.586 11.277 -8.209 1.00 68.31 285 GLN A C 1
ATOM 2271 O O . GLN A 1 285 ? -5.216 11.907 -7.216 1.00 68.31 285 GLN A O 1
ATOM 2276 N N . ASN A 1 286 ? -6.820 10.789 -8.362 1.00 60.88 286 ASN A N 1
ATOM 2277 C CA . ASN A 1 286 ? -7.928 11.039 -7.438 1.00 60.88 286 ASN A CA 1
ATOM 2278 C C . ASN A 1 286 ? -8.197 9.869 -6.482 1.00 60.88 286 ASN A C 1
ATOM 2280 O O . ASN A 1 286 ? -8.948 10.023 -5.518 1.00 60.88 286 ASN A O 1
ATOM 2284 N N . GLU A 1 287 ? -7.596 8.704 -6.726 1.00 62.41 287 GLU A N 1
ATOM 2285 C CA . GLU A 1 287 ? -7.728 7.560 -5.832 1.00 62.41 287 GLU A CA 1
ATOM 2286 C C . GLU A 1 287 ? -6.834 7.720 -4.597 1.00 62.41 287 GLU A C 1
ATOM 2288 O O . GLU A 1 287 ? -5.753 8.314 -4.627 1.00 62.41 287 GLU A O 1
ATOM 2293 N N . GLY A 1 288 ? -7.307 7.193 -3.468 1.00 59.38 288 GLY A N 1
ATOM 2294 C CA . GLY A 1 288 ? -6.614 7.301 -2.192 1.00 59.38 288 GLY A CA 1
ATOM 2295 C C . GLY A 1 288 ? -5.181 6.773 -2.270 1.00 59.38 288 GLY A C 1
ATOM 2296 O O . GLY A 1 288 ? -4.952 5.580 -2.477 1.00 59.38 288 GLY A O 1
ATOM 2297 N N . ARG A 1 289 ? -4.194 7.645 -2.031 1.00 58.25 289 ARG A N 1
ATOM 2298 C CA . ARG A 1 289 ? -2.760 7.306 -2.106 1.00 58.25 289 ARG A CA 1
ATOM 2299 C C . ARG A 1 289 ? -2.351 6.192 -1.127 1.00 58.25 289 ARG A C 1
ATOM 2301 O O . ARG A 1 289 ? -1.287 5.599 -1.307 1.00 58.25 289 ARG A O 1
ATOM 2308 N N . TYR A 1 290 ? -3.176 5.877 -0.126 1.00 57.78 290 TYR A N 1
ATOM 2309 C CA . TYR A 1 290 ? -2.982 4.779 0.833 1.00 57.78 290 TYR A CA 1
ATOM 2310 C C . TYR A 1 290 ? -3.051 3.377 0.215 1.00 57.78 290 TYR A C 1
ATOM 2312 O O . TYR A 1 290 ? -2.544 2.427 0.814 1.00 57.78 290 TYR A O 1
ATOM 2320 N N . ARG A 1 291 ? -3.664 3.231 -0.966 1.00 66.69 291 ARG A N 1
ATOM 2321 C CA . ARG A 1 291 ? -3.989 1.923 -1.557 1.00 66.69 291 ARG A CA 1
ATOM 2322 C C . ARG A 1 291 ? -2.796 1.263 -2.246 1.00 66.69 291 ARG A C 1
ATOM 2324 O O . ARG A 1 291 ? -2.577 0.065 -2.091 1.00 66.69 291 ARG A O 1
ATOM 2331 N N . VAL A 1 292 ? -1.975 2.056 -2.936 1.00 71.94 292 VAL A N 1
ATOM 2332 C CA . VAL A 1 292 ? -0.921 1.556 -3.833 1.00 71.94 292 VAL A CA 1
ATOM 2333 C C . VAL A 1 292 ? 0.295 1.033 -3.054 1.00 71.94 292 VAL A C 1
ATOM 2335 O O . VAL A 1 292 ? 0.967 1.817 -2.366 1.00 71.94 292 VAL A O 1
ATOM 2338 N N . PRO A 1 293 ? 0.657 -0.259 -3.177 1.00 75.81 293 PRO A N 1
ATOM 2339 C CA . PRO A 1 293 ? 1.854 -0.806 -2.548 1.00 75.81 293 PRO A CA 1
ATOM 2340 C C . PRO A 1 293 ? 3.134 -0.103 -3.010 1.00 75.81 293 PRO A C 1
ATOM 2342 O O . PRO A 1 293 ? 3.277 0.295 -4.164 1.00 75.81 293 PRO A O 1
ATOM 2345 N N . MET A 1 294 ? 4.122 -0.005 -2.117 1.00 76.38 294 MET A N 1
ATOM 2346 C CA . MET A 1 294 ? 5.411 0.630 -2.426 1.00 76.38 294 MET A CA 1
ATOM 2347 C C . MET A 1 294 ? 6.111 -0.031 -3.623 1.00 76.38 294 MET A C 1
ATOM 2349 O O . MET A 1 294 ? 6.720 0.660 -4.432 1.00 76.38 294 MET A O 1
ATOM 2353 N N . VAL A 1 295 ? 5.985 -1.356 -3.748 1.00 81.06 295 VAL A N 1
ATOM 2354 C CA . VAL A 1 295 ? 6.552 -2.125 -4.865 1.00 81.06 295 VAL A CA 1
ATOM 2355 C C . VAL A 1 295 ? 5.939 -1.677 -6.194 1.00 81.06 295 VAL A C 1
ATOM 2357 O O . VAL A 1 295 ? 6.676 -1.479 -7.150 1.00 81.06 295 VAL A O 1
ATOM 2360 N N . SER A 1 296 ? 4.630 -1.412 -6.240 1.00 81.75 296 SER A N 1
ATOM 2361 C CA . SER A 1 296 ? 3.960 -0.863 -7.426 1.00 81.75 296 SER A CA 1
ATOM 2362 C C . SER A 1 296 ? 4.482 0.532 -7.774 1.00 81.75 296 SER A C 1
ATOM 2364 O O . SER A 1 296 ? 4.745 0.827 -8.931 1.00 81.75 296 SER A O 1
ATOM 2366 N N . ARG A 1 297 ? 4.701 1.398 -6.778 1.00 79.69 297 ARG A N 1
ATOM 2367 C CA . ARG A 1 297 ? 5.242 2.750 -7.014 1.00 79.69 297 ARG A CA 1
ATOM 2368 C C . ARG A 1 297 ? 6.673 2.714 -7.547 1.00 79.69 297 ARG A C 1
ATOM 2370 O O . ARG A 1 297 ? 6.985 3.409 -8.508 1.00 79.69 297 ARG A O 1
ATOM 2377 N N . ALA A 1 298 ? 7.525 1.885 -6.945 1.00 81.69 298 ALA A N 1
ATOM 2378 C CA . ALA A 1 298 ? 8.886 1.664 -7.424 1.00 81.69 298 ALA A CA 1
ATOM 2379 C C . ALA A 1 298 ? 8.881 1.053 -8.834 1.00 81.69 298 ALA A C 1
ATOM 2381 O O . ALA A 1 298 ? 9.632 1.497 -9.695 1.00 81.69 298 ALA A O 1
ATOM 2382 N N . GLY A 1 299 ? 7.982 0.098 -9.087 1.00 83.56 299 GLY A N 1
ATOM 2383 C CA . GLY A 1 299 ? 7.789 -0.512 -10.398 1.00 83.56 299 GLY A CA 1
ATOM 2384 C C . GLY A 1 299 ? 7.389 0.497 -11.470 1.00 83.56 299 GLY A C 1
ATOM 2385 O O . GLY A 1 299 ? 7.998 0.516 -12.536 1.00 83.56 299 GLY A O 1
ATOM 2386 N N . LEU A 1 300 ? 6.439 1.390 -11.174 1.00 83.19 300 LEU A N 1
ATOM 2387 C CA . LEU A 1 300 ? 6.044 2.484 -12.069 1.00 83.19 300 LEU A CA 1
ATOM 2388 C C . LEU A 1 300 ? 7.207 3.427 -12.358 1.00 83.19 300 LEU A C 1
ATOM 2390 O O . LEU A 1 300 ? 7.459 3.744 -13.516 1.00 83.19 300 LEU A O 1
ATOM 2394 N N . MET A 1 301 ? 7.933 3.846 -11.319 1.00 83.44 301 MET A N 1
ATOM 2395 C CA . MET A 1 301 ? 9.076 4.746 -11.463 1.00 83.44 301 MET A CA 1
ATOM 2396 C C . MET A 1 301 ? 10.169 4.127 -12.337 1.00 83.44 301 MET A C 1
ATOM 2398 O O . MET A 1 301 ? 10.633 4.764 -13.277 1.00 83.44 301 MET A O 1
ATOM 2402 N N . LEU A 1 302 ? 10.557 2.881 -12.061 1.00 85.06 302 LEU A N 1
ATOM 2403 C CA . LEU A 1 302 ? 11.597 2.184 -12.815 1.00 85.06 302 LEU A CA 1
ATOM 2404 C C . LEU A 1 302 ? 11.160 1.873 -14.248 1.00 85.06 302 LEU A C 1
ATOM 2406 O O . LEU A 1 302 ? 11.958 2.030 -15.167 1.00 85.06 302 LEU A O 1
ATOM 2410 N N . SER A 1 303 ? 9.896 1.496 -14.456 1.00 84.31 303 SER A N 1
ATOM 2411 C CA . SER A 1 303 ? 9.353 1.290 -15.805 1.00 84.31 303 SER A CA 1
ATOM 2412 C C . SER A 1 303 ? 9.345 2.600 -16.593 1.00 84.31 303 SER A C 1
ATOM 2414 O O . SER A 1 303 ? 9.750 2.608 -17.751 1.00 84.31 303 SER A O 1
ATOM 2416 N N . GLY A 1 304 ? 8.969 3.713 -15.953 1.00 83.19 304 GLY A N 1
ATOM 2417 C CA . GLY A 1 304 ? 9.011 5.050 -16.544 1.00 83.19 304 GLY A CA 1
ATOM 2418 C C . GLY A 1 304 ? 10.432 5.489 -16.906 1.00 83.19 304 GLY A C 1
ATOM 2419 O O . GLY A 1 304 ? 10.686 5.859 -18.050 1.00 83.19 304 GLY A O 1
ATOM 2420 N N . ILE A 1 305 ? 11.388 5.373 -15.980 1.00 86.12 305 ILE A N 1
ATOM 2421 C CA . ILE A 1 305 ? 12.805 5.675 -16.251 1.00 86.12 305 ILE A CA 1
ATOM 2422 C C . ILE A 1 305 ? 13.337 4.792 -17.384 1.00 86.12 305 ILE A C 1
ATOM 2424 O O . ILE A 1 305 ? 14.001 5.297 -18.284 1.00 86.12 305 ILE A O 1
ATOM 2428 N N . GLY A 1 306 ? 12.999 3.499 -17.377 1.00 86.31 306 GLY A N 1
ATOM 2429 C CA . GLY A 1 306 ? 13.348 2.573 -18.448 1.00 86.31 306 GLY A CA 1
ATOM 2430 C C . GLY A 1 306 ? 12.825 3.047 -19.801 1.00 86.31 306 GLY A C 1
ATOM 2431 O O . GLY A 1 306 ? 13.599 3.146 -20.742 1.00 86.31 306 GLY A O 1
ATOM 2432 N N . THR A 1 307 ? 11.549 3.430 -19.898 1.00 83.00 307 THR A N 1
ATOM 2433 C CA . THR A 1 307 ? 10.980 3.946 -21.158 1.00 83.00 307 THR A CA 1
ATOM 2434 C C . THR A 1 307 ? 11.659 5.222 -21.638 1.00 83.00 307 THR A C 1
ATOM 2436 O O . THR A 1 307 ? 11.984 5.327 -22.817 1.00 83.00 307 THR A O 1
ATOM 2439 N N . VAL A 1 308 ? 11.948 6.162 -20.730 1.00 86.00 308 VAL A N 1
ATOM 2440 C CA . VAL A 1 308 ? 12.678 7.393 -21.063 1.00 86.00 308 VAL A CA 1
ATOM 2441 C C . VAL A 1 308 ? 14.073 7.058 -21.576 1.00 86.00 308 VAL A C 1
ATOM 2443 O O . VAL A 1 308 ? 14.485 7.603 -22.594 1.00 86.00 308 VAL A O 1
ATOM 2446 N N . TYR A 1 309 ? 14.776 6.130 -20.924 1.00 89.06 309 TYR A N 1
ATOM 2447 C CA . TYR A 1 309 ? 16.077 5.659 -21.388 1.00 89.06 309 TYR A CA 1
ATOM 2448 C C . TYR A 1 309 ? 15.999 5.071 -22.802 1.00 89.06 309 TYR A C 1
ATOM 2450 O O . TYR A 1 309 ? 16.803 5.456 -23.644 1.00 89.06 309 TYR A O 1
ATOM 2458 N N . LEU A 1 310 ? 15.018 4.207 -23.097 1.00 84.50 310 LEU A N 1
ATOM 2459 C CA . LEU A 1 310 ? 14.853 3.628 -24.438 1.00 84.50 310 LEU A CA 1
ATOM 2460 C C . LEU A 1 310 ? 14.627 4.720 -25.497 1.00 84.50 310 LEU A C 1
ATOM 2462 O O . LEU A 1 310 ? 15.261 4.690 -26.550 1.00 84.50 310 LEU A O 1
ATOM 2466 N N . ILE A 1 311 ? 13.776 5.711 -25.206 1.00 83.88 311 ILE A N 1
ATOM 2467 C CA . ILE A 1 311 ? 13.523 6.851 -26.103 1.00 83.88 311 ILE A CA 1
ATOM 2468 C C . ILE A 1 311 ? 14.809 7.657 -26.321 1.00 83.88 311 ILE A C 1
ATOM 2470 O O . ILE A 1 311 ? 15.189 7.921 -27.459 1.00 83.88 311 ILE A O 1
ATOM 2474 N N . VAL A 1 312 ? 15.500 8.028 -25.240 1.00 86.50 312 VAL A N 1
ATOM 2475 C CA . VAL A 1 312 ? 16.734 8.823 -25.296 1.00 86.50 312 VAL A CA 1
ATOM 2476 C C . VAL A 1 312 ? 17.835 8.074 -26.042 1.00 86.50 312 VAL A C 1
ATOM 2478 O O . VAL A 1 312 ? 18.502 8.676 -26.873 1.00 86.50 312 VAL A O 1
ATOM 2481 N N . ALA A 1 313 ? 17.997 6.770 -25.815 1.00 85.31 313 ALA A N 1
ATOM 2482 C CA . ALA A 1 313 ? 18.973 5.950 -26.524 1.00 85.31 313 ALA A CA 1
ATOM 2483 C C . ALA A 1 313 ? 18.721 5.964 -28.041 1.00 85.31 313 ALA A C 1
ATOM 2485 O O . ALA A 1 313 ? 19.655 6.174 -28.813 1.00 85.31 313 ALA A O 1
ATOM 2486 N N . VAL A 1 314 ? 17.463 5.821 -28.474 1.00 82.69 314 VAL A N 1
ATOM 2487 C CA . VAL A 1 314 ? 17.089 5.899 -29.899 1.00 82.69 314 VAL A CA 1
ATOM 2488 C C . VAL A 1 314 ? 17.335 7.299 -30.468 1.00 82.69 314 VAL A C 1
ATOM 2490 O O . VAL A 1 314 ? 17.889 7.425 -31.562 1.00 82.69 314 VAL A O 1
ATOM 2493 N N . LEU A 1 315 ? 16.951 8.352 -29.739 1.00 83.62 315 LEU A N 1
ATOM 2494 C CA . LEU A 1 315 ? 17.130 9.739 -30.177 1.00 83.62 315 LEU A CA 1
ATOM 2495 C C . LEU A 1 315 ? 18.608 10.134 -30.269 1.00 83.62 315 LEU A C 1
ATOM 2497 O O . LEU A 1 315 ? 18.996 10.756 -31.252 1.00 83.62 315 LEU A O 1
ATOM 2501 N N . LEU A 1 316 ? 19.438 9.759 -29.291 1.00 85.81 316 LEU A N 1
ATOM 2502 C CA . LEU A 1 316 ? 20.880 10.029 -29.301 1.00 85.81 316 LEU A CA 1
ATOM 2503 C C . LEU A 1 316 ? 21.566 9.289 -30.444 1.00 85.81 316 LEU A C 1
ATOM 2505 O O . LEU A 1 316 ? 22.314 9.904 -31.206 1.00 85.81 316 LEU A O 1
ATOM 2509 N N . GLN A 1 317 ? 21.253 8.000 -30.611 1.00 82.75 317 GLN A N 1
ATOM 2510 C CA . GLN A 1 317 ? 21.836 7.200 -31.680 1.00 82.75 317 GLN A CA 1
ATOM 2511 C C . GLN A 1 317 ? 21.558 7.810 -33.053 1.00 82.75 317 GLN A C 1
ATOM 2513 O O . GLN A 1 317 ? 22.424 7.795 -33.917 1.00 82.75 317 GLN A O 1
ATOM 2518 N N . ARG A 1 318 ? 20.360 8.360 -33.264 1.00 76.56 318 ARG A N 1
ATOM 2519 C CA . ARG A 1 318 ? 19.976 8.934 -34.558 1.00 76.56 318 ARG A CA 1
ATOM 2520 C C . ARG A 1 318 ? 20.382 10.389 -34.738 1.00 76.56 318 ARG A C 1
ATOM 2522 O O . ARG A 1 318 ? 20.820 10.761 -35.821 1.00 76.56 318 ARG A O 1
ATOM 2529 N N . GLY A 1 319 ? 20.220 11.204 -33.703 1.00 78.56 319 GLY A N 1
ATOM 2530 C CA . GLY A 1 319 ? 20.481 12.639 -33.761 1.00 78.56 319 GLY A CA 1
ATOM 2531 C C . GLY A 1 319 ? 21.968 12.976 -33.743 1.00 78.56 319 GLY A C 1
ATOM 2532 O O . GLY A 1 319 ? 22.383 13.904 -34.429 1.00 78.56 319 GLY A O 1
ATOM 2533 N N . LEU A 1 320 ? 22.767 12.219 -32.983 1.00 80.50 320 LEU A N 1
ATOM 2534 C CA . LEU A 1 320 ? 24.192 12.503 -32.776 1.00 80.50 320 LEU A CA 1
ATOM 2535 C C . LEU A 1 320 ? 25.119 11.452 -33.386 1.00 80.50 320 LEU A C 1
ATOM 2537 O O . LEU A 1 320 ? 26.255 11.774 -33.716 1.00 80.50 320 LEU A O 1
ATOM 2541 N N . CYS A 1 321 ? 24.653 10.208 -33.513 1.00 77.38 321 CYS A N 1
ATOM 2542 C CA . CYS A 1 321 ? 25.489 9.062 -33.888 1.00 77.38 321 CYS A CA 1
ATOM 2543 C C . CYS A 1 321 ? 25.035 8.389 -35.188 1.00 77.38 321 CYS A C 1
ATOM 2545 O O . CYS A 1 321 ? 25.408 7.245 -35.452 1.00 77.38 321 CYS A O 1
ATOM 2547 N N . GLY A 1 322 ? 24.203 9.084 -35.975 1.00 68.31 322 GLY A N 1
ATOM 2548 C CA . GLY A 1 322 ? 23.737 8.600 -37.270 1.00 68.31 322 GLY A CA 1
ATOM 2549 C C . GLY A 1 322 ? 24.916 8.282 -38.185 1.00 68.31 322 GLY A C 1
ATOM 2550 O O . GLY A 1 322 ? 25.969 8.905 -38.058 1.00 68.31 322 GLY A O 1
ATOM 2551 N N . VAL A 1 323 ? 24.728 7.303 -39.075 1.00 61.09 323 VAL A N 1
ATOM 2552 C CA . VAL A 1 323 ? 25.769 6.782 -39.970 1.00 61.09 323 VAL A CA 1
ATOM 2553 C C . VAL A 1 323 ? 26.422 7.946 -40.708 1.00 61.09 323 VAL A C 1
ATOM 2555 O O . VAL A 1 323 ? 25.824 8.565 -41.587 1.00 61.09 323 VAL A O 1
ATOM 2558 N N . GLY A 1 324 ? 27.642 8.273 -40.294 1.00 51.97 324 GLY A N 1
ATOM 2559 C CA . GLY A 1 324 ? 28.534 9.059 -41.108 1.00 51.97 324 GLY A CA 1
ATOM 2560 C C . GLY A 1 324 ? 29.006 8.139 -42.214 1.00 51.97 324 GLY A C 1
ATOM 2561 O O . GLY A 1 324 ? 30.000 7.445 -42.031 1.00 51.97 324 GLY A O 1
ATOM 2562 N N . ASP A 1 325 ? 28.302 8.110 -43.346 1.00 53.41 325 ASP A N 1
ATOM 2563 C CA . ASP A 1 325 ? 29.013 7.803 -44.583 1.00 53.41 325 ASP A CA 1
ATOM 2564 C C . ASP A 1 325 ? 30.188 8.780 -44.624 1.00 53.41 325 ASP A C 1
ATOM 2566 O O . ASP A 1 325 ? 30.001 9.967 -44.330 1.00 53.41 325 ASP A O 1
ATOM 2570 N N . GLU A 1 326 ? 31.391 8.310 -44.953 1.00 55.00 326 GLU A N 1
ATOM 2571 C CA . GLU A 1 326 ? 32.591 9.156 -45.074 1.00 55.00 326 GLU A CA 1
ATOM 2572 C C . GLU A 1 326 ? 32.348 10.394 -45.968 1.00 55.00 326 GLU A C 1
ATOM 2574 O O . GLU A 1 326 ? 33.052 11.392 -45.861 1.00 55.00 326 GLU A O 1
ATOM 2579 N N . GLN A 1 327 ? 31.295 10.376 -46.795 1.00 55.59 327 GLN A N 1
ATOM 2580 C CA . GLN A 1 327 ? 30.836 11.483 -47.637 1.00 55.59 327 GLN A CA 1
ATOM 2581 C C . GLN A 1 327 ? 29.974 12.548 -46.930 1.00 55.59 327 GLN A C 1
ATOM 2583 O O . GLN A 1 327 ? 29.812 13.645 -47.455 1.00 55.59 327 GLN A O 1
ATOM 2588 N N . SER A 1 328 ? 29.412 12.270 -45.753 1.00 62.41 328 SER A N 1
ATOM 2589 C CA . SER A 1 328 ? 28.426 13.140 -45.085 1.00 62.41 328 SER A CA 1
ATOM 2590 C C . SER A 1 328 ? 29.031 14.247 -44.209 1.00 62.41 328 SER A C 1
ATOM 2592 O O . SER A 1 328 ? 28.293 15.097 -43.708 1.00 62.41 328 SER A O 1
ATOM 2594 N N . GLY A 1 329 ? 30.356 14.248 -44.000 1.00 67.69 329 GLY A N 1
ATOM 2595 C CA . GLY A 1 329 ? 31.074 15.293 -43.254 1.00 67.69 329 GLY A CA 1
ATOM 2596 C C . GLY A 1 329 ? 30.648 15.461 -41.788 1.00 67.69 329 GLY A C 1
ATOM 2597 O O . GLY A 1 329 ? 30.986 16.467 -41.162 1.00 67.69 329 GLY A O 1
ATOM 2598 N N . ARG A 1 330 ? 29.882 14.515 -41.225 1.00 71.38 330 ARG A N 1
ATOM 2599 C CA . ARG A 1 330 ? 29.410 14.595 -39.840 1.00 71.38 330 ARG A CA 1
ATOM 2600 C C . ARG A 1 330 ? 30.521 14.216 -38.857 1.00 71.38 330 ARG A C 1
ATOM 2602 O O . ARG A 1 330 ? 31.267 13.272 -39.116 1.00 71.38 330 ARG A O 1
ATOM 2609 N N . PRO A 1 331 ? 30.627 14.919 -37.715 1.00 75.25 331 PRO A N 1
ATOM 2610 C CA . PRO A 1 331 ? 31.579 14.556 -36.677 1.00 75.25 331 PRO A CA 1
ATOM 2611 C C . PRO A 1 331 ? 31.260 13.159 -36.116 1.00 75.25 331 PRO A C 1
ATOM 2613 O O . PRO A 1 331 ? 30.086 12.779 -36.059 1.00 75.25 331 PRO A O 1
ATOM 2616 N N . PRO A 1 332 ? 32.278 12.398 -35.674 1.00 80.94 332 PRO A N 1
ATOM 2617 C CA . PRO A 1 332 ? 32.064 11.101 -35.046 1.00 80.94 332 PRO A CA 1
ATOM 2618 C C . PRO A 1 332 ? 31.181 11.238 -33.801 1.00 80.94 332 PRO A C 1
ATOM 2620 O O . PRO A 1 332 ? 31.245 12.240 -33.082 1.00 80.94 332 PRO A O 1
ATOM 2623 N N . CYS A 1 333 ? 30.376 10.205 -33.537 1.00 83.94 333 CYS A N 1
ATOM 2624 C CA . CYS A 1 333 ? 29.502 10.138 -32.368 1.00 83.94 333 CYS A CA 1
ATOM 2625 C C . CYS A 1 333 ? 30.296 10.451 -31.085 1.00 83.94 333 CYS A C 1
ATOM 2627 O O . CYS A 1 333 ? 31.343 9.840 -30.837 1.00 83.94 333 CYS A O 1
ATOM 2629 N N . PRO A 1 334 ? 29.828 11.383 -30.237 1.00 89.56 334 PRO A N 1
ATOM 2630 C CA . PRO A 1 334 ? 30.466 11.633 -28.955 1.00 89.56 334 PRO A CA 1
ATOM 2631 C C . PRO A 1 334 ? 30.496 10.355 -28.107 1.00 89.56 334 PRO A C 1
ATOM 2633 O O . PRO A 1 334 ? 29.463 9.715 -27.921 1.00 89.56 334 PRO A O 1
ATOM 2636 N N . ARG A 1 335 ? 31.649 10.021 -27.507 1.00 88.69 335 ARG A N 1
ATOM 2637 C CA . ARG A 1 335 ? 31.829 8.793 -26.696 1.00 88.69 335 ARG A CA 1
ATOM 2638 C C . ARG A 1 335 ? 30.770 8.602 -25.604 1.00 88.69 335 ARG A C 1
ATOM 2640 O O . ARG A 1 335 ? 30.396 7.479 -25.286 1.00 88.69 335 ARG A O 1
ATOM 2647 N N . TRP A 1 336 ? 30.295 9.696 -25.006 1.00 89.12 336 TRP A N 1
ATOM 2648 C CA . TRP A 1 336 ? 29.250 9.640 -23.981 1.00 89.12 336 TRP A CA 1
ATOM 2649 C C . TRP A 1 336 ? 27.889 9.233 -24.566 1.00 89.12 336 TRP A C 1
ATOM 2651 O O . TRP A 1 336 ? 27.145 8.509 -23.910 1.00 89.12 336 TRP A O 1
ATOM 2661 N N . ALA A 1 337 ? 27.572 9.670 -25.788 1.00 85.69 337 ALA A N 1
ATOM 2662 C CA . ALA A 1 337 ? 26.331 9.325 -26.470 1.00 85.69 337 ALA A CA 1
ATOM 2663 C C . ALA A 1 337 ? 26.375 7.857 -26.901 1.00 85.69 337 ALA A C 1
ATOM 2665 O O . ALA A 1 337 ? 25.450 7.119 -26.583 1.00 85.69 337 ALA A O 1
ATOM 2666 N N . GLU A 1 338 ? 27.499 7.418 -27.479 1.00 86.25 338 GLU A N 1
ATOM 2667 C CA . GLU A 1 338 ? 27.749 6.020 -27.850 1.00 86.25 338 GLU A CA 1
ATOM 2668 C C . GLU A 1 338 ? 27.609 5.067 -26.656 1.00 86.25 338 GLU A C 1
ATOM 2670 O O . GLU A 1 338 ? 26.992 4.009 -26.763 1.00 86.25 338 GLU A O 1
ATOM 2675 N N . ALA A 1 339 ? 28.132 5.452 -25.486 1.00 87.19 339 ALA A N 1
ATOM 2676 C CA . ALA A 1 339 ? 28.002 4.654 -24.271 1.00 87.19 339 ALA A CA 1
ATOM 2677 C C . ALA A 1 339 ? 26.533 4.502 -23.832 1.00 87.19 339 ALA A C 1
ATOM 2679 O O . ALA A 1 339 ? 26.098 3.397 -23.489 1.00 87.19 339 ALA A O 1
ATOM 2680 N N . VAL A 1 340 ? 25.759 5.595 -23.872 1.00 86.25 340 VAL A N 1
ATOM 2681 C CA . VAL A 1 340 ? 24.343 5.624 -23.466 1.00 86.25 340 VAL A CA 1
ATOM 2682 C C . VAL A 1 340 ? 23.456 4.869 -24.458 1.00 86.25 340 VAL A C 1
ATOM 2684 O O . VAL A 1 340 ? 22.585 4.112 -24.025 1.00 86.25 340 VAL A O 1
ATOM 2687 N N . SER A 1 341 ? 23.689 5.022 -25.764 1.00 86.94 341 SER A N 1
ATOM 2688 C CA . SER A 1 341 ? 22.969 4.329 -26.838 1.00 86.94 341 SER A CA 1
ATOM 2689 C C . SER A 1 341 ? 23.658 3.040 -27.297 1.00 86.94 341 SER A C 1
ATOM 2691 O O . SER A 1 341 ? 23.481 2.590 -28.423 1.00 86.94 341 SER A O 1
ATOM 2693 N N . SER A 1 342 ? 24.442 2.393 -26.439 1.00 89.31 342 SER A N 1
ATOM 2694 C CA . SER A 1 342 ? 25.083 1.127 -26.796 1.00 89.31 342 SER A CA 1
ATOM 2695 C C . SER A 1 342 ? 24.098 -0.049 -26.755 1.00 89.31 342 SER A C 1
ATOM 2697 O O . SER A 1 342 ? 23.185 -0.109 -25.926 1.00 89.31 342 SER A O 1
ATOM 2699 N N . GLN A 1 343 ? 24.337 -1.062 -27.595 1.00 89.38 343 GLN A N 1
ATOM 2700 C CA . GLN A 1 343 ? 23.578 -2.319 -27.555 1.00 89.38 343 GLN A CA 1
ATOM 2701 C C . GLN A 1 343 ? 23.684 -3.012 -26.183 1.00 89.38 343 GLN A C 1
ATOM 2703 O O . GLN A 1 343 ? 22.717 -3.613 -25.708 1.00 89.38 343 GLN A O 1
ATOM 2708 N N . ASN A 1 344 ? 24.842 -2.878 -25.527 1.00 92.69 344 ASN A N 1
ATOM 2709 C CA . ASN A 1 344 ? 25.080 -3.364 -24.169 1.00 92.69 344 ASN A CA 1
ATOM 2710 C C . ASN A 1 344 ? 24.227 -2.612 -23.137 1.00 92.69 344 ASN A C 1
ATOM 2712 O O . ASN A 1 344 ? 23.655 -3.241 -22.250 1.00 92.69 344 ASN A O 1
ATOM 2716 N N . GLY A 1 345 ? 24.086 -1.289 -23.267 1.00 89.88 345 GLY A N 1
ATOM 2717 C CA . GLY A 1 345 ? 23.194 -0.493 -22.420 1.00 89.88 345 GLY A CA 1
ATOM 2718 C C . GLY A 1 345 ? 21.735 -0.945 -22.527 1.00 89.88 345 GLY A C 1
ATOM 2719 O O . GLY A 1 345 ? 21.067 -1.147 -21.510 1.00 89.88 345 GLY A O 1
ATOM 2720 N N . LEU A 1 346 ? 21.267 -1.223 -23.747 1.00 89.12 346 LEU A N 1
ATOM 2721 C CA . LEU A 1 346 ? 19.926 -1.768 -23.988 1.00 89.12 346 LEU A CA 1
ATOM 2722 C C . LEU A 1 346 ? 19.737 -3.165 -23.395 1.00 89.12 346 LEU A C 1
ATOM 2724 O O . LEU A 1 346 ? 18.690 -3.436 -22.810 1.00 89.12 346 LEU A O 1
ATOM 2728 N N . LEU A 1 347 ? 20.749 -4.032 -23.498 1.00 92.88 347 LEU A N 1
ATOM 2729 C CA . LEU A 1 347 ? 20.736 -5.355 -22.872 1.00 92.88 347 LEU A CA 1
ATOM 2730 C C . LEU A 1 347 ? 20.597 -5.243 -21.347 1.00 92.88 347 LEU A C 1
ATOM 2732 O O . LEU A 1 347 ? 19.769 -5.927 -20.746 1.00 92.88 347 LEU A O 1
ATOM 2736 N N . ILE A 1 348 ? 21.355 -4.338 -20.721 1.00 92.94 348 ILE A N 1
ATOM 2737 C CA . ILE A 1 348 ? 21.263 -4.070 -19.280 1.00 92.94 348 ILE A CA 1
ATOM 2738 C C . ILE A 1 348 ? 19.856 -3.577 -18.920 1.00 92.94 348 ILE A C 1
ATOM 2740 O O . ILE A 1 348 ? 19.243 -4.107 -17.991 1.00 92.94 348 ILE A O 1
ATOM 2744 N N . ALA A 1 349 ? 19.311 -2.611 -19.664 1.00 89.94 349 ALA A N 1
ATOM 2745 C CA . ALA A 1 349 ? 17.966 -2.092 -19.427 1.00 89.94 349 ALA A CA 1
ATOM 2746 C C . ALA A 1 349 ? 16.889 -3.183 -19.566 1.00 89.94 349 ALA A C 1
ATOM 2748 O O . ALA A 1 349 ? 16.012 -3.294 -18.707 1.00 89.94 349 ALA A O 1
ATOM 2749 N N . MET A 1 350 ? 16.983 -4.029 -20.596 1.00 92.69 350 MET A N 1
ATOM 2750 C CA . MET A 1 350 ? 16.099 -5.178 -20.803 1.00 92.69 350 MET A CA 1
ATOM 2751 C C . MET A 1 350 ? 16.157 -6.151 -19.619 1.00 92.69 350 MET A C 1
ATOM 2753 O O . MET A 1 350 ? 15.110 -6.540 -19.092 1.00 92.69 350 MET A O 1
ATOM 2757 N N . CYS A 1 351 ? 17.357 -6.515 -19.159 1.00 94.56 351 CYS A N 1
ATOM 2758 C CA . CYS A 1 351 ? 17.543 -7.397 -18.007 1.00 94.56 351 CYS A CA 1
ATOM 2759 C C . CYS A 1 351 ? 16.954 -6.795 -16.723 1.00 94.56 351 CYS A C 1
ATOM 2761 O O . CYS A 1 351 ? 16.256 -7.491 -15.985 1.00 94.56 351 CYS A O 1
ATOM 2763 N N . LEU A 1 352 ? 17.172 -5.500 -16.473 1.00 92.62 352 LEU A N 1
ATOM 2764 C CA . LEU A 1 352 ? 16.634 -4.805 -15.299 1.00 92.62 352 LEU A CA 1
ATOM 2765 C C . LEU A 1 352 ? 15.101 -4.737 -15.316 1.00 92.62 352 LEU A C 1
ATOM 2767 O O . LEU A 1 352 ? 14.465 -5.029 -14.302 1.00 92.62 352 LEU A O 1
ATOM 2771 N N . LEU A 1 353 ? 14.498 -4.396 -16.458 1.00 90.94 353 LEU A N 1
ATOM 2772 C CA . LEU A 1 353 ? 13.040 -4.352 -16.613 1.00 90.94 353 LEU A CA 1
ATOM 2773 C C . LEU A 1 353 ? 12.414 -5.747 -16.482 1.00 90.94 353 LEU A C 1
ATOM 2775 O O . LEU A 1 353 ? 11.374 -5.896 -15.841 1.00 90.94 353 LEU A O 1
ATOM 2779 N N . SER A 1 354 ? 13.076 -6.779 -17.011 1.00 94.25 354 SER A N 1
ATOM 2780 C CA . SER A 1 354 ? 12.637 -8.175 -16.880 1.00 94.25 354 SER A CA 1
ATOM 2781 C C . SER A 1 354 ? 12.713 -8.663 -15.430 1.00 94.25 354 SER A C 1
ATOM 2783 O O . SER A 1 354 ? 11.761 -9.254 -14.918 1.00 94.25 354 SER A O 1
ATOM 2785 N N . ALA A 1 355 ? 13.810 -8.361 -14.726 1.00 94.12 355 ALA A N 1
ATOM 2786 C CA . ALA A 1 355 ? 13.960 -8.676 -13.308 1.00 94.12 355 ALA A CA 1
ATOM 2787 C C . ALA A 1 355 ? 12.902 -7.956 -12.455 1.00 94.12 355 ALA A C 1
ATOM 2789 O O . ALA A 1 355 ? 12.303 -8.558 -11.563 1.00 94.12 355 ALA A O 1
ATOM 2790 N N . LEU A 1 356 ? 12.616 -6.687 -12.760 1.00 90.31 356 LEU A N 1
ATOM 2791 C CA . LEU A 1 356 ? 11.554 -5.925 -12.108 1.00 90.31 356 LEU A CA 1
ATOM 2792 C C . LEU A 1 356 ? 10.173 -6.556 -12.331 1.00 90.31 356 LEU A C 1
ATOM 2794 O O . LEU A 1 356 ? 9.415 -6.712 -11.371 1.00 90.31 356 LEU A O 1
ATOM 2798 N N . ALA A 1 357 ? 9.854 -6.946 -13.569 1.00 91.62 357 ALA A N 1
ATOM 2799 C CA . ALA A 1 357 ? 8.605 -7.628 -13.896 1.00 91.62 357 ALA A CA 1
ATOM 2800 C C . ALA A 1 357 ? 8.463 -8.944 -13.111 1.00 91.62 357 ALA A C 1
ATOM 2802 O O . ALA A 1 357 ? 7.402 -9.213 -12.545 1.00 91.62 357 ALA A O 1
ATOM 2803 N N . LEU A 1 358 ? 9.544 -9.719 -12.981 1.00 94.25 358 LEU A N 1
ATOM 2804 C CA . LEU A 1 358 ? 9.557 -10.938 -12.172 1.00 94.25 358 LEU A CA 1
ATOM 2805 C C . LEU A 1 358 ? 9.307 -10.645 -10.684 1.00 94.25 358 LEU A C 1
ATOM 2807 O O . LEU A 1 358 ? 8.472 -11.297 -10.058 1.00 94.25 358 LEU A O 1
ATOM 2811 N N . VAL A 1 359 ? 9.970 -9.635 -10.112 1.00 90.69 359 VAL A N 1
ATOM 2812 C CA . VAL A 1 359 ? 9.752 -9.219 -8.714 1.00 90.69 359 VAL A CA 1
ATOM 2813 C C . VAL A 1 359 ? 8.297 -8.800 -8.482 1.00 90.69 359 VAL A C 1
ATOM 2815 O O . VAL A 1 359 ? 7.686 -9.209 -7.491 1.00 90.69 359 VAL A O 1
ATOM 2818 N N . LEU A 1 360 ? 7.714 -8.025 -9.401 1.00 88.56 360 LEU A N 1
ATOM 2819 C CA . LEU A 1 360 ? 6.307 -7.617 -9.349 1.00 88.56 360 LEU A CA 1
ATOM 2820 C C . LEU A 1 360 ? 5.359 -8.814 -9.464 1.00 88.56 360 LEU A C 1
ATOM 2822 O O . LEU A 1 360 ? 4.351 -8.862 -8.756 1.00 88.56 360 LEU A O 1
ATOM 2826 N N . PHE A 1 361 ? 5.692 -9.801 -10.298 1.00 91.88 361 PHE A N 1
ATOM 2827 C CA . PHE A 1 361 ? 4.926 -11.036 -10.428 1.00 91.88 361 PHE A CA 1
ATOM 2828 C C . PHE A 1 361 ? 4.919 -11.819 -9.113 1.00 91.88 361 PHE A C 1
ATOM 2830 O O . PHE A 1 361 ? 3.847 -12.149 -8.601 1.00 91.88 361 PHE A O 1
ATOM 2837 N N . VAL A 1 362 ? 6.089 -12.036 -8.500 1.00 91.94 362 VAL A N 1
ATOM 2838 C CA . VAL A 1 362 ? 6.186 -12.701 -7.191 1.00 91.94 362 VAL A CA 1
ATOM 2839 C C . VAL A 1 362 ? 5.414 -11.924 -6.122 1.00 91.94 362 VAL A C 1
ATOM 2841 O O . VAL A 1 362 ? 4.643 -12.517 -5.364 1.00 91.94 362 VAL A O 1
ATOM 2844 N N . ALA A 1 363 ? 5.558 -10.596 -6.077 1.00 87.19 363 ALA A N 1
ATOM 2845 C CA . ALA A 1 363 ? 4.831 -9.751 -5.132 1.00 87.19 363 ALA A CA 1
ATOM 2846 C C . ALA A 1 363 ? 3.306 -9.877 -5.306 1.00 87.19 363 ALA A C 1
ATOM 2848 O O . ALA A 1 363 ? 2.581 -10.010 -4.315 1.00 87.19 363 ALA A O 1
ATOM 2849 N N . ARG A 1 364 ? 2.821 -9.906 -6.554 1.00 87.94 364 ARG A N 1
ATOM 2850 C CA . ARG A 1 364 ? 1.407 -10.115 -6.886 1.00 87.94 364 ARG A CA 1
ATOM 2851 C C . ARG A 1 364 ? 0.916 -11.485 -6.429 1.00 87.94 364 ARG A C 1
ATOM 2853 O O . ARG A 1 364 ? -0.138 -11.565 -5.800 1.00 87.94 364 ARG A O 1
ATOM 2860 N N . VAL A 1 365 ? 1.667 -12.552 -6.700 1.00 91.06 365 VAL A N 1
ATOM 2861 C CA . VAL A 1 365 ? 1.314 -13.911 -6.259 1.00 91.06 365 VAL A CA 1
ATOM 2862 C C . VAL A 1 365 ? 1.207 -13.960 -4.734 1.00 91.06 365 VAL A C 1
ATOM 2864 O O . VAL A 1 365 ? 0.193 -14.409 -4.201 1.00 91.06 365 VAL A O 1
ATOM 2867 N N . GLN A 1 366 ? 2.191 -13.415 -4.013 1.00 90.00 366 GLN A N 1
ATOM 2868 C CA . GLN A 1 366 ? 2.160 -13.356 -2.549 1.00 90.00 366 GLN A CA 1
ATOM 2869 C C . GLN A 1 366 ? 0.965 -12.558 -2.014 1.00 90.00 366 GLN A C 1
ATOM 2871 O O . GLN A 1 366 ? 0.359 -12.940 -1.010 1.00 90.00 366 GLN A O 1
ATOM 2876 N N . MET A 1 367 ? 0.625 -11.443 -2.661 1.00 86.19 367 MET A N 1
ATOM 2877 C CA . MET A 1 367 ? -0.531 -10.626 -2.303 1.00 86.19 367 MET A CA 1
ATOM 2878 C C . MET A 1 367 ? -1.841 -11.387 -2.525 1.00 86.19 367 MET A C 1
ATOM 2880 O O . MET A 1 367 ? -2.693 -11.396 -1.638 1.00 86.19 367 MET A O 1
ATOM 2884 N N . HIS A 1 368 ? -1.974 -12.082 -3.656 1.00 90.00 368 HIS A N 1
ATOM 2885 C CA . HIS A 1 368 ? -3.144 -12.894 -3.972 1.00 90.00 368 HIS A CA 1
ATOM 2886 C C . HIS A 1 368 ? -3.325 -14.055 -2.989 1.00 90.00 368 HIS A C 1
ATOM 2888 O O . HIS A 1 368 ? -4.420 -14.249 -2.467 1.00 90.00 368 HIS A O 1
ATOM 2894 N N . VAL A 1 369 ? -2.248 -14.772 -2.654 1.00 91.88 369 VAL A N 1
ATOM 2895 C CA . VAL A 1 369 ? -2.280 -15.844 -1.645 1.00 91.88 369 VAL A CA 1
ATOM 2896 C C . VAL A 1 369 ? -2.713 -15.300 -0.281 1.00 91.88 369 VAL A C 1
ATOM 2898 O O . VAL A 1 369 ? -3.596 -15.869 0.358 1.00 91.88 369 VAL A O 1
ATOM 2901 N N . LYS A 1 370 ? -2.152 -14.163 0.155 1.00 89.31 370 LYS A N 1
ATOM 2902 C CA . LYS A 1 370 ? -2.547 -13.515 1.419 1.00 89.31 370 LYS A CA 1
ATOM 2903 C C . LYS A 1 370 ? -4.015 -13.094 1.416 1.00 89.31 370 LYS A C 1
ATOM 2905 O O . LYS A 1 370 ? -4.694 -13.312 2.413 1.00 89.31 370 LYS A O 1
ATOM 2910 N N . TYR A 1 371 ? -4.498 -12.513 0.319 1.00 90.00 371 TYR A N 1
ATOM 2911 C CA . TYR A 1 371 ? -5.903 -12.141 0.168 1.00 90.00 371 TYR A CA 1
ATOM 2912 C C . TYR A 1 371 ? -6.818 -13.364 0.274 1.00 90.00 371 TYR A C 1
ATOM 2914 O O . TYR A 1 371 ? -7.711 -13.365 1.117 1.00 90.00 371 TYR A O 1
ATOM 2922 N N . ARG A 1 372 ? -6.546 -14.440 -0.480 1.00 92.38 372 ARG A N 1
ATOM 2923 C CA . ARG A 1 372 ? -7.351 -15.672 -0.415 1.00 92.38 372 ARG A CA 1
ATOM 2924 C C . ARG A 1 372 ? -7.360 -16.286 0.981 1.00 92.38 372 ARG A C 1
ATOM 2926 O O . ARG A 1 372 ? -8.402 -16.754 1.422 1.00 92.38 372 ARG A O 1
ATOM 2933 N N . ASN A 1 373 ? -6.229 -16.270 1.685 1.00 91.50 373 ASN A N 1
ATOM 2934 C CA . ASN A 1 373 ? -6.162 -16.787 3.051 1.00 91.50 373 ASN A CA 1
ATOM 2935 C C . ASN A 1 373 ? -7.032 -15.973 4.019 1.00 91.50 373 ASN A C 1
ATOM 2937 O O . ASN A 1 373 ? -7.749 -16.572 4.810 1.00 91.50 373 ASN A O 1
ATOM 2941 N N . CYS A 1 374 ? -7.024 -14.638 3.930 1.00 88.69 374 CYS A N 1
ATOM 2942 C CA . CYS A 1 374 ? -7.926 -13.797 4.725 1.00 88.69 374 CYS A CA 1
ATOM 2943 C C . CYS A 1 374 ? -9.395 -14.018 4.338 1.00 88.69 374 CYS A C 1
ATOM 2945 O O . CYS A 1 374 ? -10.246 -14.185 5.203 1.00 88.69 374 CYS A O 1
ATOM 2947 N N . GLN A 1 375 ? -9.693 -14.079 3.038 1.00 88.88 375 GLN A N 1
ATOM 2948 C CA . GLN A 1 375 ? -11.056 -14.249 2.544 1.00 88.88 375 GLN A CA 1
ATOM 2949 C C . GLN A 1 375 ? -11.659 -15.593 2.974 1.00 88.88 375 GLN A C 1
ATOM 2951 O O . GLN A 1 375 ? -12.831 -15.641 3.321 1.00 88.88 375 GLN A O 1
ATOM 2956 N N . LYS A 1 376 ? -10.869 -16.676 3.008 1.00 90.19 376 LYS A N 1
ATOM 2957 C CA . LYS A 1 376 ? -11.326 -17.989 3.497 1.00 90.19 376 LYS A CA 1
ATOM 2958 C C . LYS A 1 376 ? -11.844 -17.938 4.935 1.00 90.19 376 LYS A C 1
ATOM 2960 O O . LYS A 1 376 ? -12.802 -18.637 5.237 1.00 90.19 376 LYS A O 1
ATOM 2965 N N . VAL A 1 377 ? -11.230 -17.125 5.798 1.00 85.12 377 VAL A N 1
ATOM 2966 C CA . VAL A 1 377 ? -11.671 -16.961 7.192 1.00 85.12 377 VAL A CA 1
ATOM 2967 C C . VAL A 1 377 ? -13.034 -16.272 7.231 1.00 85.12 377 VAL A C 1
ATOM 2969 O O . VAL A 1 377 ? -13.974 -16.818 7.801 1.00 85.12 377 VAL A O 1
ATOM 2972 N N . ALA A 1 378 ? -13.168 -15.134 6.544 1.00 82.44 378 ALA A N 1
ATOM 2973 C CA . ALA A 1 378 ? -14.425 -14.389 6.485 1.00 82.44 378 ALA A CA 1
ATOM 2974 C C . ALA A 1 378 ? -15.562 -15.205 5.835 1.00 82.44 378 ALA A C 1
ATOM 2976 O O . ALA A 1 378 ? -16.644 -15.326 6.402 1.00 82.44 378 ALA A O 1
ATOM 2977 N N . VAL A 1 379 ? -15.309 -15.825 4.676 1.00 85.12 379 VAL A N 1
ATOM 2978 C CA . VAL A 1 379 ? -16.293 -16.665 3.967 1.00 85.12 379 VAL A CA 1
ATOM 2979 C C . VAL A 1 379 ? -16.671 -17.894 4.792 1.00 85.12 379 VAL A C 1
ATOM 2981 O O . VAL A 1 379 ? -17.829 -18.282 4.799 1.00 85.12 379 VAL A O 1
ATOM 2984 N N . GLY A 1 380 ? -15.728 -18.503 5.514 1.00 84.69 380 GLY A N 1
ATOM 2985 C CA . GLY A 1 380 ? -16.025 -19.647 6.376 1.00 84.69 380 GLY A CA 1
ATOM 2986 C C . GLY A 1 380 ? -16.965 -19.310 7.538 1.00 84.69 380 GLY A C 1
ATOM 2987 O O . GLY A 1 380 ? -17.731 -20.177 7.950 1.00 84.69 380 GLY A O 1
ATOM 2988 N N . LYS A 1 381 ? -16.914 -18.069 8.040 1.00 81.62 381 LYS A N 1
ATOM 2989 C CA . LYS A 1 381 ? -17.754 -17.588 9.146 1.00 81.62 381 LYS A CA 1
ATOM 2990 C C . LYS A 1 381 ? -19.145 -17.134 8.686 1.00 81.62 381 LYS A C 1
ATOM 2992 O O . LYS A 1 381 ? -20.108 -17.398 9.390 1.00 81.62 381 LYS A O 1
ATOM 2997 N N . TYR A 1 382 ? -19.238 -16.489 7.521 1.00 78.94 382 TYR A N 1
ATOM 2998 C CA . TYR A 1 382 ? -20.467 -15.840 7.031 1.00 78.94 382 TYR A CA 1
ATOM 2999 C C . TYR A 1 382 ? -21.144 -16.521 5.834 1.00 78.94 382 TYR A C 1
ATOM 3001 O O . TYR A 1 382 ? -22.231 -16.123 5.437 1.00 78.94 382 TYR A O 1
ATOM 3009 N N . GLY A 1 383 ? -20.479 -17.482 5.194 1.00 71.69 383 GLY A N 1
ATOM 3010 C CA . GLY A 1 383 ? -21.001 -18.206 4.030 1.00 71.69 383 GLY A CA 1
ATOM 3011 C C . GLY A 1 383 ? -21.778 -19.478 4.377 1.00 71.69 383 GLY A C 1
ATOM 3012 O O . GLY A 1 383 ? -22.145 -20.215 3.465 1.00 71.69 383 GLY A O 1
ATOM 3013 N N . ARG A 1 384 ? -21.968 -19.758 5.668 1.00 52.91 384 ARG A N 1
ATOM 3014 C CA . ARG A 1 384 ? -22.894 -20.763 6.201 1.00 52.91 384 ARG A CA 1
ATOM 3015 C C . ARG A 1 384 ? -24.088 -20.032 6.783 1.00 52.91 384 ARG A C 1
ATOM 3017 O O . ARG A 1 384 ? -25.188 -20.612 6.703 1.00 52.91 384 ARG A O 1
#

Secondary structure (DSSP, 8-state):
------------PPPHHHHHHHHHHHHHHHHGGGS-HHHHHHHHHHHHHHHHHS-----TTHHHHHHHHHHHHHHHHH----------TTPPP------------------TTSHHHHHHHHHHHTT---SEEEEE-TTGGG-SEEEEEEEPPTTEEEEEEEEEEGGGTTS-HHHHHHHHHHHHHHTT-EEE-TT-TTSSEEEEEEES---BTTB-EEEEEEEEEPSSHHHHHHHHHHHHHHHHHHHHHHHHHHHTTSSSTTHHHHHHHHHHHHHHHHHHHHHTTSS-TTSS-HHHHHHHHHHHHHHHHHHHHHHHHHHTS----TTS-PPPPPHHHHHHT-HHHHHHHHHHHHHHHHHHHHHHHHHHHHHHHHHHHHHHHH--

Foldseek 3Di:
DDDDDDDDDDDDDDDPPVVVLVVVLVVLLLCLVVDDPVVSVVSVVVSVVSVVPPPPVCPVPVVSVVVVVLVVCLDVQADDDDDDDDDDVPDDDDDDDDDDDPPPPPLPQDPPPDPVNVVSVVCVVVVARALKDWAWDHPLQNDQKDKDKDFADQQKWWLFKDKFKPVCPPPDSVVRRVVQVVVCVVQVKDKDQRLQGQHRMGIIMMGNRHDDRPIIMTIMIGMEGDPPPLLVLLLVLLVLLLVLLVVCLVCVVVLQPDPDDCVVVNLCSLCVSVVSLVVVCVVCVPPDSNHDDPLSVVSSVLSNVLSVLSNLLSCLCPVQQHDPPVPNPHDHRDPVSCVSNDSVVSVVSSVVSVVSSVVSVVVSVVSNVSSVVSNCSNCVVPVD

Sequence (384 aa):
MLGKSLKIRSKTRFRNDEKLILVDCGKDFVKTAELDSVAAEEKFAEVAQRVNGVNLEFKTDGEGLRRALSVGRYFTKRYLFWVRVEARPGSYLRIEYSYRTRFAAEYEAKKLNNLFGLVSVVKKFVGQEPSYLLIPVSRHGLTDSYHFEIQVPEDSYITHQSFALESDKGKSLKKQKENFRNYAAKEGSAVEGDDEAGGSFAHLYAHKLPSRVGEQVFASIHVRERPPGTTAIVLWLSVFSAISAAILHLLWPSITRVDLRGIDLAAIFAALPGLAAAWFSRIFQNEGRYRVPMVSRAGLMLSGIGTVYLIVAVLLQRGLCGVGDEQSGRPPCPRWAEAVSSQNGLLIAMCLLSALALVLFVARVQMHVKYRNCQKVAVGKYGR

Organism: NCBI:txid103721